Protein AF-A0A3N5ZJH1-F1 (afdb_monomer)

Foldseek 3Di:
DDPLVVLVVVLVVCVVVVVLVVSLVSLVVVCVVVVQPLVSLQVSLVSCVSVVNNVVSLVSLQSSLVSCVVVVVLVRSLVSLVVVCVVPVLDLVSLCSNLVSCVVVVVLVSNLVSLVSNLVSCVVVVVLVRNLVSLVVSCVSPVLDLVSLQVNLVSCVVVVNLVSSLVSLLSSLVSCVVVVNLQSSLVSLVSSCVSPVPDLSSLVSNLSSCLSVVVLPVNLVVLVVSCVPVPNDPSSLLSNLVSCVSVVVLVSSLVSLVVCVVVCVVPVSSVVSNVVSPPPPPPPPPVPPDDDDDDDDDDDDDDDDDDDDDDDDDDDDDDDDDDDDDDDDDDDDDDDDDDDDDDDDDDDDDDDYDDDDDDDDDDDDDDD

Structure (mmCIF, N/CA/C/O backbone):
data_AF-A0A3N5ZJH1-F1
#
_entry.id   AF-A0A3N5ZJH1-F1
#
loop_
_atom_site.group_PDB
_atom_site.id
_atom_site.type_symbol
_atom_site.label_atom_id
_atom_site.label_alt_id
_atom_site.label_comp_id
_atom_site.label_asym_id
_atom_site.label_entity_id
_atom_site.label_seq_id
_atom_site.pdbx_PDB_ins_code
_atom_site.Cartn_x
_atom_site.Cartn_y
_atom_site.Cartn_z
_atom_site.occupancy
_atom_site.B_iso_or_equiv
_atom_site.auth_seq_id
_atom_site.auth_comp_id
_atom_site.auth_asym_id
_atom_site.auth_atom_id
_atom_site.pdbx_PDB_model_num
ATOM 1 N N . MET A 1 1 ? -41.717 9.894 38.830 1.00 54.84 1 MET A N 1
ATOM 2 C CA . MET A 1 1 ? -40.305 9.601 38.489 1.00 54.84 1 MET A CA 1
ATOM 3 C C . MET A 1 1 ? -40.257 8.203 37.900 1.00 54.84 1 MET A C 1
ATOM 5 O O . MET A 1 1 ? -40.574 7.270 38.629 1.00 54.84 1 MET A O 1
ATOM 9 N N . SER A 1 2 ? -39.974 8.067 36.600 1.00 78.56 2 SER A N 1
ATOM 10 C CA . SER A 1 2 ? -39.910 6.752 35.938 1.00 78.56 2 SER A CA 1
ATOM 11 C C . SER A 1 2 ? -38.829 5.877 36.591 1.00 78.56 2 SER A C 1
ATOM 13 O O . SER A 1 2 ? -37.826 6.396 37.083 1.00 78.56 2 SER A O 1
ATOM 15 N N . GLU A 1 3 ? -39.054 4.564 36.646 1.00 80.00 3 GLU A N 1
ATOM 16 C CA . GLU A 1 3 ? -38.154 3.599 37.290 1.00 80.00 3 GLU A CA 1
ATOM 17 C C . GLU A 1 3 ? -36.722 3.695 36.733 1.00 80.00 3 GLU A C 1
ATOM 19 O O . GLU A 1 3 ? -35.757 3.698 37.497 1.00 80.00 3 GLU A O 1
ATOM 24 N N . LYS A 1 4 ? -36.593 3.971 35.428 1.00 81.38 4 LYS A N 1
ATOM 25 C CA . LYS A 1 4 ? -35.325 4.269 34.744 1.00 81.38 4 LYS A CA 1
ATOM 26 C C . LYS A 1 4 ? -34.542 5.413 35.400 1.00 81.38 4 LYS A C 1
ATOM 28 O O . LYS A 1 4 ? -33.346 5.285 35.644 1.00 81.38 4 LYS A O 1
ATOM 33 N N . TYR A 1 5 ? -35.212 6.515 35.749 1.00 83.75 5 TYR A N 1
ATOM 34 C CA . TYR A 1 5 ? -34.562 7.662 36.398 1.00 83.75 5 TYR A CA 1
ATOM 35 C C . TYR A 1 5 ? -34.045 7.329 37.798 1.00 83.75 5 TYR A C 1
ATOM 37 O O . TYR A 1 5 ? -33.028 7.879 38.218 1.00 83.75 5 TYR A O 1
ATOM 45 N N . LYS A 1 6 ? -34.727 6.444 38.537 1.00 85.62 6 LYS A N 1
ATOM 46 C CA . LYS A 1 6 ? -34.246 6.013 39.857 1.00 85.62 6 LYS A CA 1
ATOM 47 C C . LYS A 1 6 ? -32.982 5.170 39.726 1.00 85.62 6 LYS A C 1
ATOM 49 O O . LYS A 1 6 ? -32.032 5.404 40.469 1.00 85.62 6 LYS A O 1
ATOM 54 N N . VAL A 1 7 ? -32.965 4.232 38.777 1.00 86.44 7 VAL A N 1
ATOM 55 C CA . VAL A 1 7 ? -31.804 3.365 38.530 1.00 86.44 7 VAL A CA 1
ATOM 56 C C . VAL A 1 7 ? -30.601 4.190 38.071 1.00 86.44 7 VAL A C 1
ATOM 58 O O . VAL A 1 7 ? -29.530 4.050 38.656 1.00 86.44 7 VAL A O 1
ATOM 61 N N . LEU A 1 8 ? -30.786 5.128 37.132 1.00 87.44 8 LEU A N 1
ATOM 62 C CA . LEU A 1 8 ? -29.729 6.054 36.699 1.00 87.44 8 LEU A CA 1
ATOM 63 C C . LEU A 1 8 ? -29.161 6.869 37.866 1.00 87.44 8 LEU A C 1
ATOM 65 O O . LEU A 1 8 ? -27.955 6.864 38.093 1.00 87.44 8 LEU A O 1
ATOM 69 N N . ARG A 1 9 ? -30.024 7.500 38.671 1.00 88.44 9 ARG A N 1
ATOM 70 C CA . ARG A 1 9 ? -29.586 8.321 39.810 1.00 88.44 9 ARG A CA 1
ATOM 71 C C . ARG A 1 9 ? -28.832 7.506 40.865 1.00 88.44 9 ARG A C 1
ATOM 73 O O . ARG A 1 9 ? -27.869 7.993 41.458 1.00 88.44 9 ARG A O 1
ATOM 80 N N . ASN A 1 10 ? -29.266 6.271 41.119 1.00 88.94 10 ASN A N 1
ATOM 81 C CA . ASN A 1 10 ? -28.566 5.361 42.025 1.00 88.94 10 ASN A CA 1
ATOM 82 C C . ASN A 1 10 ? -27.203 4.953 41.455 1.00 88.94 10 ASN A C 1
ATOM 84 O O . ASN A 1 10 ? -26.208 4.998 42.179 1.00 88.94 10 ASN A O 1
ATOM 88 N N . ALA A 1 11 ? -27.145 4.609 40.166 1.00 89.00 11 ALA A N 1
ATOM 89 C CA . ALA A 1 11 ? -25.909 4.254 39.484 1.00 89.00 11 ALA A CA 1
ATOM 90 C C . ALA A 1 11 ? -24.900 5.414 39.522 1.00 89.00 11 ALA A C 1
ATOM 92 O O . ALA A 1 11 ? -23.771 5.220 39.964 1.00 89.00 11 ALA A O 1
ATOM 93 N N . GLU A 1 12 ? -25.319 6.636 39.185 1.00 90.62 12 GLU A N 1
ATOM 94 C CA . GLU A 1 12 ? -24.498 7.853 39.271 1.00 90.62 12 GLU A CA 1
ATOM 95 C C . GLU A 1 12 ? -23.966 8.098 40.688 1.00 90.62 12 GLU A C 1
ATOM 97 O O . GLU A 1 12 ? -22.775 8.355 40.873 1.00 90.62 12 GLU A O 1
ATOM 102 N N . LYS A 1 13 ? -24.810 7.937 41.717 1.00 92.75 13 LYS A N 1
ATOM 103 C CA . LYS A 1 13 ? -24.377 8.035 43.119 1.00 92.75 13 LYS A CA 1
ATOM 104 C C . LYS A 1 13 ? -23.289 7.007 43.447 1.00 92.75 13 LYS A C 1
ATOM 106 O O . LYS A 1 13 ? -22.326 7.331 44.147 1.00 92.75 13 LYS A O 1
ATOM 111 N N . TYR A 1 14 ? -23.413 5.776 42.954 1.00 92.31 14 TYR A N 1
ATOM 112 C CA . TYR A 1 14 ? -22.386 4.751 43.139 1.00 92.31 14 TYR A CA 1
ATOM 113 C C . TYR A 1 14 ? -21.090 5.073 42.387 1.00 92.31 14 TYR A C 1
ATOM 115 O O . TYR A 1 14 ? -20.015 4.850 42.9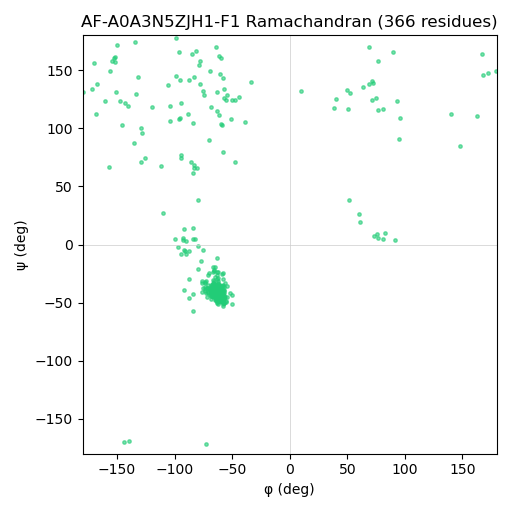40 1.00 92.31 14 TYR A O 1
ATOM 123 N N . VAL A 1 15 ? -21.167 5.669 41.192 1.00 91.38 15 VAL A N 1
ATOM 124 C CA . VAL A 1 15 ? -19.985 6.142 40.451 1.00 91.38 15 VAL A CA 1
ATOM 125 C C . VAL A 1 15 ? -19.245 7.231 41.228 1.00 91.38 15 VAL A C 1
ATOM 127 O O . VAL A 1 15 ? -18.035 7.122 41.419 1.00 91.38 15 VAL A O 1
ATOM 130 N N . VAL A 1 16 ? -19.961 8.246 41.726 1.00 91.56 16 VAL A N 1
ATOM 131 C CA . VAL A 1 16 ? -19.367 9.365 42.486 1.00 91.56 16 VAL A CA 1
ATOM 132 C C . VAL A 1 16 ? -18.736 8.886 43.794 1.00 91.56 16 VAL A C 1
ATOM 134 O O . VAL A 1 16 ? -17.698 9.389 44.207 1.00 91.56 16 VAL A O 1
ATOM 137 N N . THR A 1 17 ? -19.330 7.880 44.437 1.00 92.12 17 THR A N 1
ATOM 138 C CA . THR A 1 17 ? -18.807 7.303 45.688 1.00 92.12 17 THR A CA 1
ATOM 139 C C . THR A 1 17 ? -17.720 6.241 45.476 1.00 92.12 17 THR A C 1
ATOM 141 O O . THR A 1 17 ? -17.292 5.617 46.444 1.00 92.12 17 THR A O 1
ATOM 144 N N . GLY A 1 18 ? -17.276 6.009 44.234 1.00 90.81 18 GLY A N 1
ATOM 145 C CA . GLY A 1 18 ? -16.234 5.031 43.898 1.00 90.81 18 GLY A CA 1
ATOM 146 C C . GLY A 1 18 ? -16.675 3.565 43.987 1.00 90.81 18 GLY A C 1
ATOM 147 O O . GLY A 1 18 ? -15.861 2.657 43.834 1.00 90.81 18 GLY A O 1
ATOM 148 N N . LYS A 1 19 ? -17.967 3.295 44.209 1.00 93.12 19 LYS A N 1
ATOM 149 C CA . LYS A 1 19 ? -18.532 1.941 44.326 1.00 93.12 19 LYS A CA 1
ATOM 150 C C . LYS A 1 19 ? -18.849 1.361 42.945 1.00 93.12 19 LYS A C 1
ATOM 152 O O . LYS A 1 19 ? -19.999 1.054 42.631 1.00 93.12 19 LYS A O 1
ATOM 157 N N . PHE A 1 20 ? -17.821 1.203 42.111 1.00 92.69 20 PHE A N 1
ATOM 158 C CA . PHE A 1 20 ? -17.968 0.856 40.692 1.00 92.69 20 PHE A CA 1
ATOM 159 C C . PHE A 1 20 ? -18.704 -0.471 40.449 1.00 92.69 20 PHE A C 1
ATOM 161 O O . PHE A 1 20 ? -19.570 -0.525 39.581 1.00 92.69 20 PHE A O 1
ATOM 168 N N . ALA A 1 21 ? -18.470 -1.502 41.267 1.00 91.88 21 ALA A N 1
ATOM 169 C CA . ALA A 1 21 ? -19.174 -2.783 41.142 1.00 91.88 21 ALA A CA 1
ATOM 170 C C . ALA A 1 21 ? -20.698 -2.655 41.340 1.00 91.88 21 ALA A C 1
ATOM 172 O O . ALA A 1 21 ? -21.481 -3.327 40.670 1.00 91.88 21 ALA A O 1
ATOM 173 N N . GLN A 1 22 ? -21.137 -1.776 42.250 1.00 92.81 22 GLN A N 1
ATOM 174 C CA . GLN A 1 22 ? -22.563 -1.509 42.474 1.00 92.81 22 GLN A CA 1
ATOM 175 C C . GLN A 1 22 ? -23.149 -0.676 41.332 1.00 92.81 22 GLN A C 1
ATOM 177 O O . GLN A 1 22 ? -24.243 -0.977 40.863 1.00 92.81 22 GLN A O 1
ATOM 182 N N . ALA A 1 23 ? -22.396 0.312 40.834 1.00 93.31 23 ALA A N 1
ATOM 183 C CA . ALA A 1 23 ? -22.795 1.096 39.668 1.00 93.31 23 ALA A CA 1
ATOM 184 C C . ALA A 1 23 ? -22.998 0.214 38.425 1.00 93.31 23 ALA A C 1
ATOM 186 O O . ALA A 1 23 ? -24.027 0.329 37.765 1.00 93.31 23 ALA A O 1
ATOM 187 N N . VAL A 1 24 ? -22.066 -0.706 38.140 1.00 93.56 24 VAL A N 1
ATOM 188 C CA . VAL A 1 24 ? -22.178 -1.647 37.011 1.00 93.56 24 VAL A CA 1
ATOM 189 C C . VAL A 1 24 ? -23.435 -2.507 37.129 1.00 93.56 24 VAL A C 1
ATOM 191 O O . VAL A 1 24 ? -24.165 -2.625 36.150 1.00 93.56 24 VAL A O 1
ATOM 194 N N . LYS A 1 25 ? -23.746 -3.040 38.318 1.00 93.12 25 LYS A N 1
ATOM 195 C CA . LYS A 1 25 ? -24.974 -3.825 38.533 1.00 93.12 25 LYS A CA 1
ATOM 196 C C . LYS A 1 25 ? -26.244 -3.025 38.242 1.00 93.12 25 LYS A C 1
ATOM 198 O O . LYS A 1 25 ? -27.167 -3.565 37.642 1.00 93.12 25 LYS A O 1
ATOM 203 N N . GLU A 1 26 ? -26.310 -1.759 38.655 1.00 92.25 26 GLU A N 1
ATOM 204 C CA . GLU A 1 26 ? -27.469 -0.906 38.355 1.00 92.25 26 GLU A CA 1
ATOM 205 C C . GLU A 1 26 ? -27.568 -0.583 36.857 1.00 92.25 26 GLU A C 1
ATOM 207 O O . GLU A 1 26 ? -28.647 -0.701 36.280 1.00 92.25 26 GLU A O 1
ATOM 212 N N . TYR A 1 27 ? -26.455 -0.268 36.188 1.00 92.56 27 TYR A N 1
ATOM 213 C CA . TYR A 1 27 ? -26.461 -0.037 34.740 1.00 92.56 27 TYR A CA 1
ATOM 214 C C . TYR A 1 27 ? -26.804 -1.297 33.932 1.00 92.56 27 TYR A C 1
ATOM 216 O O . TYR A 1 27 ? -27.516 -1.207 32.936 1.00 92.56 27 TYR A O 1
ATOM 224 N N . GLN A 1 28 ? -26.383 -2.482 34.375 1.00 91.25 28 GLN A N 1
ATOM 225 C CA . GLN A 1 28 ? -26.754 -3.747 33.735 1.00 91.25 28 GLN A CA 1
ATOM 226 C C . GLN A 1 28 ? -28.265 -4.008 33.783 1.00 91.25 28 GLN A C 1
ATOM 228 O O . GLN A 1 28 ? -28.812 -4.519 32.812 1.00 91.25 28 GLN A O 1
ATOM 233 N N . LYS A 1 29 ? -28.966 -3.597 34.851 1.00 90.94 29 LYS A N 1
ATOM 234 C CA . LYS A 1 29 ? -30.442 -3.659 34.905 1.00 90.94 29 LYS A CA 1
ATOM 235 C C . LYS A 1 29 ? -31.116 -2.740 33.884 1.00 90.94 29 LYS A C 1
ATOM 237 O O . LYS A 1 29 ? -32.245 -3.002 33.484 1.00 90.94 29 LYS A O 1
ATOM 242 N N . LEU A 1 30 ? -30.466 -1.643 33.497 1.00 89.94 30 LEU A N 1
ATOM 243 C CA . LEU A 1 30 ? -30.963 -0.795 32.413 1.00 89.94 30 LEU A CA 1
ATOM 244 C C . LEU A 1 30 ? -30.697 -1.448 31.062 1.00 89.94 30 LEU A C 1
ATOM 246 O O . LEU A 1 30 ? -31.586 -1.473 30.221 1.00 89.94 30 LEU A O 1
ATOM 250 N N . LEU A 1 31 ? -29.523 -2.053 30.884 1.00 91.06 31 LEU A N 1
ATOM 251 C CA . LEU A 1 31 ? -29.176 -2.776 29.660 1.00 91.06 31 LEU A CA 1
ATOM 252 C C . LEU A 1 31 ? -30.028 -4.035 29.433 1.00 91.06 31 LEU A C 1
ATOM 254 O O . LEU A 1 31 ? -30.177 -4.457 28.294 1.00 91.06 31 LEU A O 1
ATOM 258 N N . THR A 1 32 ? -30.636 -4.637 30.461 1.00 90.12 32 THR A N 1
ATOM 259 C CA . THR A 1 32 ? -31.623 -5.711 30.237 1.00 90.12 32 THR A CA 1
ATOM 260 C C . THR A 1 32 ? -32.929 -5.198 29.628 1.00 90.12 32 THR A C 1
ATOM 262 O O . THR A 1 32 ? -33.640 -5.974 28.997 1.00 90.12 32 THR A O 1
ATOM 265 N N . GLN A 1 33 ? -33.257 -3.916 29.812 1.00 89.00 33 GLN A N 1
ATOM 266 C CA . GLN A 1 33 ? -34.436 -3.273 29.221 1.00 89.00 33 GLN A CA 1
ATOM 267 C C . GLN A 1 33 ? -34.104 -2.616 27.875 1.00 89.00 33 GLN A C 1
ATOM 269 O O . GLN A 1 33 ? -34.890 -2.691 26.937 1.00 89.00 33 GLN A O 1
ATOM 274 N N . GLU A 1 34 ? -32.927 -1.996 27.782 1.00 88.38 34 GLU A N 1
ATOM 275 C CA . GLU A 1 34 ? -32.425 -1.261 26.620 1.00 88.38 34 GLU A CA 1
ATOM 276 C C . GLU A 1 34 ? -31.038 -1.808 26.221 1.00 88.38 34 GLU A C 1
ATOM 278 O O . GLU A 1 34 ? -30.013 -1.175 26.489 1.00 88.38 34 GLU A O 1
ATOM 283 N N . PRO A 1 35 ? -30.971 -3.006 25.606 1.00 89.62 35 PRO A N 1
ATOM 284 C CA . PRO A 1 35 ? -29.706 -3.704 25.344 1.00 89.62 35 PRO A CA 1
ATOM 285 C C . PRO A 1 35 ? -28.800 -3.007 24.326 1.00 89.62 35 PRO A C 1
ATOM 287 O O . PRO A 1 35 ? -27.598 -3.267 24.297 1.00 89.62 35 PRO A O 1
ATOM 290 N N . GLU A 1 36 ? -29.362 -2.119 23.508 1.00 91.00 36 GLU A N 1
ATOM 291 C CA . GLU A 1 36 ? -28.656 -1.390 22.455 1.00 91.00 36 GLU A CA 1
ATOM 292 C C . GLU A 1 36 ? -28.505 0.105 22.770 1.00 91.00 36 GLU A C 1
ATOM 294 O O . GLU A 1 36 ? -28.405 0.912 21.856 1.00 91.00 36 GLU A O 1
ATOM 299 N N . GLU A 1 37 ? -28.479 0.507 24.044 1.00 93.12 37 GLU A N 1
ATOM 300 C CA . GLU A 1 37 ? -28.188 1.901 24.404 1.00 93.12 37 GLU A CA 1
ATOM 301 C C . GLU A 1 37 ? -26.660 2.136 24.456 1.00 93.12 37 GLU A C 1
ATOM 303 O O . GLU A 1 37 ? -25.992 1.726 25.416 1.00 93.12 37 GLU A O 1
ATOM 308 N N . PRO A 1 38 ? -26.052 2.799 23.449 1.00 93.38 38 PRO A N 1
ATOM 309 C CA . PRO A 1 38 ? -24.596 2.829 23.292 1.00 93.38 38 PRO A CA 1
ATOM 310 C C . PRO A 1 38 ? -23.899 3.680 24.356 1.00 93.38 38 PRO A C 1
ATOM 312 O O . PRO A 1 38 ? -22.736 3.439 24.690 1.00 93.38 38 PRO A O 1
ATOM 315 N N . THR A 1 39 ? -24.600 4.672 24.912 1.00 93.19 39 THR A N 1
ATOM 316 C CA . THR A 1 39 ? -24.069 5.500 25.999 1.00 93.19 39 THR A CA 1
ATOM 317 C C . THR A 1 39 ? -23.882 4.671 27.266 1.00 93.19 39 THR A C 1
ATOM 319 O O . THR A 1 39 ? -22.808 4.725 27.864 1.00 93.19 39 THR A O 1
ATOM 322 N N . LEU A 1 40 ? -24.868 3.836 27.610 1.00 93.38 40 LEU A N 1
ATOM 323 C CA . LEU A 1 40 ? -24.823 2.927 28.755 1.00 93.38 40 LEU A CA 1
ATOM 324 C C . LEU A 1 40 ? -23.794 1.809 28.570 1.00 93.38 40 LEU A C 1
ATOM 326 O O . LEU A 1 40 ? -23.058 1.492 29.501 1.00 93.38 40 LEU A O 1
ATOM 330 N N . LEU A 1 41 ? -23.688 1.239 27.368 1.00 95.50 41 LEU A N 1
ATOM 331 C CA . LEU A 1 41 ? -22.655 0.242 27.068 1.00 95.50 41 LEU A CA 1
ATOM 332 C C . LEU A 1 41 ? -21.244 0.825 27.274 1.00 95.50 41 LEU A C 1
ATOM 334 O O . LEU A 1 41 ? -20.406 0.207 27.932 1.00 95.50 41 LEU A O 1
ATOM 338 N N . ASN A 1 42 ? -20.992 2.043 26.782 1.00 95.62 42 ASN A N 1
ATOM 339 C CA . ASN A 1 42 ? -19.704 2.717 26.956 1.00 95.62 42 ASN A CA 1
ATOM 340 C C . ASN A 1 42 ? -19.422 3.087 28.428 1.00 95.62 42 ASN A C 1
ATOM 342 O O . ASN A 1 42 ? -18.293 2.911 28.882 1.00 95.62 42 ASN A O 1
ATOM 346 N N . THR A 1 43 ? -20.418 3.549 29.197 1.00 94.38 43 THR A N 1
ATOM 347 C CA . THR A 1 43 ? -20.215 3.848 30.629 1.00 94.38 43 THR A CA 1
ATOM 348 C C . THR A 1 43 ? -19.947 2.588 31.446 1.00 94.38 43 THR A C 1
ATOM 350 O O . THR A 1 43 ? -19.076 2.611 32.314 1.00 94.38 43 THR A O 1
ATOM 353 N N . VAL A 1 44 ? -20.628 1.473 31.163 1.00 95.19 44 VAL A N 1
ATOM 354 C CA . VAL A 1 44 ? -20.339 0.180 31.805 1.00 95.19 44 VAL A CA 1
ATOM 355 C C . VAL A 1 44 ? -18.915 -0.274 31.491 1.00 95.19 44 VAL A C 1
ATOM 357 O O . VAL A 1 44 ? -18.197 -0.648 32.418 1.00 95.19 44 VAL A O 1
ATOM 360 N N . GLY A 1 45 ? -18.473 -0.163 30.234 1.00 95.06 45 GLY A N 1
ATOM 361 C CA . GLY A 1 45 ? -17.084 -0.432 29.853 1.00 95.06 45 GLY A CA 1
ATOM 362 C C . GLY A 1 45 ? -16.078 0.407 30.653 1.00 95.06 45 GLY A C 1
ATOM 363 O O . GLY A 1 45 ? -15.154 -0.141 31.252 1.00 95.06 45 GLY A O 1
ATOM 364 N N . ASP A 1 46 ? -16.296 1.723 30.763 1.00 94.94 46 ASP A N 1
ATOM 365 C CA . ASP A 1 46 ? -15.424 2.625 31.534 1.00 94.94 46 ASP A CA 1
ATOM 366 C C . ASP A 1 46 ? -15.371 2.263 33.030 1.00 94.94 46 ASP A C 1
ATOM 368 O O . ASP A 1 46 ? -14.319 2.344 33.670 1.00 94.94 46 ASP A O 1
ATOM 372 N N . LEU A 1 47 ? -16.496 1.834 33.608 1.00 94.81 47 LEU A N 1
ATOM 373 C CA . LEU A 1 47 ? -16.566 1.409 35.008 1.00 94.81 47 LEU A CA 1
ATOM 374 C C . LEU A 1 47 ? -15.909 0.051 35.255 1.00 94.81 47 LEU A C 1
ATOM 376 O O . LEU A 1 47 ? -15.368 -0.167 36.341 1.00 94.81 47 LEU A O 1
ATOM 380 N N . LEU A 1 48 ? -15.954 -0.856 34.281 1.00 94.81 48 LEU A N 1
ATOM 381 C CA . LEU A 1 48 ? -15.256 -2.140 34.336 1.00 94.81 48 LEU A CA 1
ATOM 382 C C . LEU A 1 48 ? -13.739 -1.949 34.236 1.00 94.81 48 LEU A C 1
ATOM 384 O O . LEU A 1 48 ? -13.003 -2.568 35.004 1.00 94.81 48 LEU A O 1
ATOM 388 N N . LEU A 1 49 ? -13.268 -1.004 33.413 1.00 93.94 49 LEU A N 1
ATOM 389 C CA . LEU A 1 49 ? -11.852 -0.618 33.390 1.00 93.94 49 LEU A CA 1
ATOM 390 C C . LEU A 1 49 ? -11.367 -0.103 34.748 1.00 93.94 49 LEU A C 1
ATOM 392 O O . LEU A 1 49 ? -10.299 -0.498 35.209 1.00 93.94 49 LEU A O 1
ATOM 396 N N . ARG A 1 50 ? -12.164 0.727 35.434 1.00 92.88 50 ARG A N 1
ATOM 397 C CA . ARG A 1 50 ? -11.836 1.202 36.794 1.00 92.88 50 ARG A CA 1
ATOM 398 C C . ARG A 1 50 ? -11.800 0.086 37.841 1.00 92.88 50 ARG A C 1
ATOM 400 O O . ARG A 1 50 ? -11.218 0.273 38.903 1.00 92.88 50 ARG A O 1
ATOM 407 N N . GLN A 1 51 ? -12.419 -1.056 37.549 1.00 93.19 51 GLN A N 1
ATOM 408 C CA . GLN A 1 51 ? -12.368 -2.270 38.366 1.00 93.19 51 GLN A CA 1
ATOM 409 C C . GLN A 1 51 ? -11.250 -3.227 37.935 1.00 93.19 51 GLN A C 1
ATOM 411 O O . GLN A 1 51 ? -11.167 -4.331 38.463 1.00 93.19 51 GLN A O 1
ATOM 416 N N . ASN A 1 52 ? -10.400 -2.819 36.987 1.00 91.69 52 ASN A N 1
ATOM 417 C CA . ASN A 1 52 ? -9.363 -3.650 36.380 1.00 91.69 52 ASN A CA 1
ATOM 418 C C . ASN A 1 52 ? -9.913 -4.894 35.646 1.00 91.69 52 ASN A C 1
ATOM 420 O O . ASN A 1 52 ? -9.174 -5.842 35.394 1.00 91.69 52 ASN A O 1
ATOM 424 N N . ASN A 1 53 ? -11.203 -4.895 35.283 1.00 93.56 53 ASN A N 1
ATOM 425 C CA . ASN A 1 53 ? -11.839 -5.965 34.515 1.00 93.56 53 ASN A CA 1
ATOM 426 C C . ASN A 1 53 ? -11.814 -5.624 33.020 1.00 93.56 53 ASN A C 1
ATOM 428 O O . ASN A 1 53 ? -12.796 -5.170 32.427 1.00 93.56 53 ASN A O 1
ATOM 432 N N . ARG A 1 54 ? -10.624 -5.766 32.436 1.00 92.94 54 ARG A N 1
ATOM 433 C CA . ARG A 1 54 ? -10.321 -5.323 31.073 1.00 92.94 54 ARG A CA 1
ATOM 434 C C . ARG A 1 54 ? -11.063 -6.124 30.002 1.00 92.94 54 ARG A C 1
ATOM 436 O O . ARG A 1 54 ? -11.576 -5.520 29.063 1.00 92.94 54 ARG A O 1
ATOM 443 N N . ASP A 1 55 ? -11.142 -7.442 30.142 1.00 92.50 55 ASP A N 1
ATOM 444 C CA . ASP A 1 55 ? -11.711 -8.308 29.104 1.00 92.50 55 ASP A CA 1
ATOM 445 C C . ASP A 1 55 ? -13.217 -8.074 28.937 1.00 92.50 55 ASP A C 1
ATOM 447 O O . ASP A 1 55 ? -13.704 -7.889 27.818 1.00 92.50 55 ASP A O 1
ATOM 451 N N . GLU A 1 56 ? -13.955 -7.963 30.047 1.00 94.06 56 GLU A N 1
ATOM 452 C CA . GLU A 1 56 ? -15.371 -7.595 29.988 1.00 94.06 56 GLU A CA 1
ATOM 453 C C . GLU A 1 56 ? -15.561 -6.183 29.427 1.00 94.06 56 GLU A C 1
ATOM 455 O O . GLU A 1 56 ? -16.444 -5.969 28.594 1.00 94.06 56 GLU A O 1
ATOM 460 N N . ALA A 1 57 ? -14.720 -5.222 29.831 1.00 95.06 57 ALA A N 1
ATOM 461 C CA . ALA A 1 57 ? -14.800 -3.853 29.330 1.00 95.06 57 ALA A CA 1
ATOM 462 C C . ALA A 1 57 ? -14.665 -3.789 27.801 1.00 95.06 57 ALA A C 1
ATOM 464 O O . ALA A 1 57 ? -15.462 -3.115 27.149 1.00 95.06 57 ALA A O 1
ATOM 465 N N . ILE A 1 58 ? -13.715 -4.533 27.220 1.00 94.81 58 ILE A N 1
ATOM 466 C CA . ILE A 1 58 ? -13.539 -4.632 25.763 1.00 94.81 58 ILE A CA 1
ATOM 467 C C . ILE A 1 58 ? -14.817 -5.158 25.097 1.00 94.81 58 ILE A C 1
ATOM 469 O O . ILE A 1 58 ? -15.255 -4.595 24.092 1.00 94.81 58 ILE A O 1
ATOM 473 N N . GLY A 1 59 ? -15.460 -6.176 25.676 1.00 93.94 59 GLY A N 1
ATOM 474 C CA . GLY A 1 59 ? -16.735 -6.700 25.180 1.00 93.94 59 GLY A CA 1
ATOM 475 C C . GLY A 1 59 ? -17.852 -5.648 25.145 1.00 93.94 59 GLY A C 1
ATOM 476 O O . GLY A 1 59 ? -18.580 -5.553 24.155 1.00 93.94 59 GLY A O 1
ATOM 477 N N . TYR A 1 60 ? -17.972 -4.819 26.188 1.00 95.81 60 TYR A N 1
ATOM 478 C CA . TYR A 1 60 ? -18.940 -3.714 26.219 1.00 95.81 60 TYR A CA 1
ATOM 479 C C . TYR A 1 60 ? -18.586 -2.589 25.239 1.00 95.81 60 TYR A C 1
ATOM 481 O O . TYR A 1 60 ? -19.482 -2.058 24.579 1.00 95.81 60 TYR A O 1
ATOM 489 N N . PHE A 1 61 ? -17.303 -2.249 25.091 1.00 96.62 61 PHE A N 1
ATOM 490 C CA . PHE A 1 61 ? -16.867 -1.235 24.132 1.00 96.62 61 PHE A CA 1
ATOM 491 C C . PHE A 1 61 ? -17.134 -1.646 22.685 1.00 96.62 61 PHE A C 1
ATOM 493 O O . PHE A 1 61 ? -17.624 -0.816 21.926 1.00 96.62 61 PHE A O 1
ATOM 500 N N . ARG A 1 62 ? -16.901 -2.909 22.302 1.00 95.44 62 ARG A N 1
ATOM 501 C CA . ARG A 1 62 ? -17.231 -3.390 20.944 1.00 95.44 62 ARG A CA 1
ATOM 502 C C . ARG A 1 62 ? -18.711 -3.202 20.638 1.00 95.44 62 ARG A C 1
ATOM 504 O O . ARG A 1 62 ? -19.057 -2.510 19.688 1.00 95.44 62 ARG A O 1
ATOM 511 N N . LYS A 1 63 ? -19.584 -3.678 21.535 1.00 95.56 63 LYS A N 1
ATOM 512 C CA . LYS A 1 63 ? -21.038 -3.493 21.404 1.00 95.56 63 LYS A CA 1
ATOM 513 C C . LYS A 1 63 ? -21.423 -2.017 21.289 1.00 95.56 63 LYS A C 1
ATOM 515 O O . LYS A 1 63 ? -22.233 -1.662 20.439 1.00 95.56 63 LYS A O 1
ATOM 520 N N . ALA A 1 64 ? -20.843 -1.151 22.124 1.00 96.81 64 ALA A N 1
ATOM 521 C CA . ALA A 1 64 ? -21.106 0.284 22.062 1.00 96.81 64 ALA A CA 1
ATOM 522 C C . ALA A 1 64 ? -20.683 0.882 20.710 1.00 96.81 64 ALA A C 1
ATOM 524 O O . ALA A 1 64 ? -21.439 1.650 20.117 1.00 96.81 64 ALA A O 1
ATOM 525 N N . ALA A 1 65 ? -19.494 0.528 20.217 1.00 95.94 65 ALA A N 1
ATOM 526 C CA . ALA A 1 65 ? -18.962 1.023 18.955 1.00 95.94 65 ALA A CA 1
ATOM 527 C C . ALA A 1 65 ? -19.795 0.563 17.748 1.00 95.94 65 ALA A C 1
ATOM 529 O O . ALA A 1 65 ? -20.070 1.379 16.864 1.00 95.94 65 ALA A O 1
ATOM 530 N N . ASP A 1 66 ? -20.256 -0.688 17.751 1.00 94.69 66 ASP A N 1
ATOM 531 C CA . ASP A 1 66 ? -21.101 -1.263 16.699 1.00 94.69 66 ASP A CA 1
ATOM 532 C C . ASP A 1 66 ? -22.482 -0.603 16.660 1.00 94.69 66 ASP A C 1
ATOM 534 O O . ASP A 1 66 ? -23.004 -0.277 15.594 1.00 94.69 66 ASP A O 1
ATOM 538 N N . VAL A 1 67 ? -23.078 -0.343 17.828 1.00 96.12 67 VAL A N 1
ATOM 539 C CA . VAL A 1 67 ? -24.335 0.412 17.925 1.00 96.12 67 VAL A CA 1
ATOM 540 C C . VAL A 1 67 ? -24.137 1.858 17.457 1.00 96.12 67 VAL A C 1
ATOM 542 O O . VAL A 1 67 ? -24.948 2.362 16.682 1.00 96.12 67 VAL A O 1
ATOM 545 N N . TYR A 1 68 ? -23.052 2.533 17.862 1.00 96.75 68 TYR A N 1
ATOM 546 C CA . TYR A 1 68 ? -22.751 3.878 17.359 1.00 96.75 68 TYR A CA 1
ATOM 547 C C . TYR A 1 68 ? -22.603 3.899 15.836 1.00 96.75 68 TYR A C 1
ATOM 549 O O . TYR A 1 68 ? -23.115 4.820 15.202 1.00 96.75 68 TYR A O 1
ATOM 557 N N . LEU A 1 69 ? -21.950 2.891 15.254 1.00 94.19 69 LEU A N 1
ATOM 558 C CA . LEU A 1 69 ? -21.784 2.763 13.809 1.00 94.19 69 LEU A CA 1
ATOM 559 C C . LEU A 1 69 ? -23.125 2.543 13.097 1.00 94.19 69 LEU A C 1
ATOM 561 O O . LEU A 1 69 ? -23.416 3.262 12.142 1.00 94.19 69 LEU A O 1
ATOM 565 N N . ARG A 1 70 ? -23.967 1.619 13.584 1.00 94.19 70 ARG A N 1
ATOM 566 C CA . ARG A 1 70 ? -25.320 1.385 13.038 1.00 94.19 70 ARG A CA 1
ATOM 567 C C . ARG A 1 70 ? -26.192 2.638 13.080 1.00 94.19 70 ARG A C 1
ATOM 569 O O . ARG A 1 70 ? -26.949 2.888 12.151 1.00 94.19 70 ARG A O 1
ATOM 576 N N . ASN A 1 71 ? -26.024 3.457 14.114 1.00 94.12 71 ASN A N 1
ATOM 577 C CA . ASN A 1 71 ? -26.742 4.720 14.273 1.00 94.12 71 ASN A CA 1
ATOM 578 C C . ASN A 1 71 ? -26.111 5.889 13.485 1.00 94.12 71 ASN A C 1
ATOM 580 O O . ASN A 1 71 ? -26.544 7.029 13.634 1.00 94.12 71 ASN A O 1
ATOM 584 N N . GLY A 1 72 ? -25.066 5.646 12.683 1.00 93.50 72 GLY A N 1
ATOM 585 C CA . GLY A 1 72 ? -24.389 6.665 11.872 1.00 93.50 72 GLY A CA 1
ATOM 586 C C . GLY A 1 72 ? -23.448 7.594 12.651 1.00 93.50 72 GLY A C 1
ATOM 587 O O . GLY A 1 72 ? -22.881 8.527 12.085 1.00 93.50 72 GLY A O 1
ATOM 588 N N . PHE A 1 73 ? -23.223 7.352 13.944 1.00 95.38 73 PHE A N 1
ATOM 589 C CA . PHE A 1 73 ? -22.338 8.157 14.787 1.00 95.38 73 PHE A CA 1
ATOM 590 C C . PHE A 1 73 ? -20.866 7.735 14.643 1.00 95.38 73 PHE A C 1
ATOM 592 O O . PHE A 1 73 ? -20.243 7.279 15.606 1.00 95.38 73 PHE A O 1
ATOM 599 N N . LEU A 1 74 ? -20.291 7.934 13.451 1.00 95.06 74 LEU A N 1
ATOM 600 C CA . LEU A 1 74 ? -18.918 7.528 13.104 1.00 95.06 74 LEU A CA 1
ATOM 601 C C . LEU A 1 74 ? -17.873 7.996 14.128 1.00 95.06 74 LEU A C 1
ATOM 603 O O . LEU A 1 74 ? -17.127 7.184 14.666 1.00 95.06 74 LEU A O 1
ATOM 607 N N . VAL A 1 75 ? -17.870 9.286 14.481 1.00 96.62 75 VAL A N 1
ATOM 608 C CA . VAL A 1 75 ? -16.884 9.868 15.415 1.00 96.62 75 VAL A CA 1
ATOM 609 C C . VAL A 1 75 ? -16.961 9.232 16.808 1.00 96.62 75 VAL A C 1
ATOM 611 O O . VAL A 1 75 ? -15.934 9.005 17.449 1.00 96.62 75 VAL A O 1
ATOM 614 N N . LYS A 1 76 ? -18.172 8.905 17.280 1.00 96.69 76 LYS A N 1
ATOM 615 C CA . LYS A 1 76 ? -18.356 8.230 18.574 1.00 96.69 76 LYS A CA 1
ATOM 616 C C . LYS A 1 76 ? -17.871 6.784 18.509 1.00 96.69 76 LYS A C 1
ATOM 618 O O . LYS A 1 76 ? -17.206 6.341 19.439 1.00 96.69 76 LYS A O 1
ATOM 623 N N . SER A 1 77 ? -18.149 6.082 17.408 1.00 97.00 77 SER A N 1
ATOM 624 C CA . SER A 1 77 ? -17.638 4.726 17.179 1.00 97.00 77 SER A CA 1
ATOM 625 C C . SER A 1 77 ? -16.104 4.706 17.169 1.00 97.00 77 SER A C 1
ATOM 627 O O . SER A 1 77 ? -15.503 3.941 17.920 1.00 97.00 77 SER A O 1
ATOM 629 N N . ILE A 1 78 ? -15.464 5.640 16.452 1.00 97.44 78 ILE A N 1
ATOM 630 C CA . ILE A 1 78 ? -14.000 5.811 16.439 1.00 97.44 78 ILE A CA 1
ATOM 631 C C . ILE A 1 78 ? -13.464 6.042 17.851 1.00 97.44 78 ILE A C 1
ATOM 633 O O . ILE A 1 78 ? -12.504 5.396 18.259 1.00 97.44 78 ILE A O 1
ATOM 637 N N . ALA A 1 79 ? -14.083 6.935 18.628 1.00 97.06 79 ALA A N 1
ATOM 638 C CA . ALA A 1 79 ? -13.643 7.211 19.993 1.00 97.06 79 ALA A CA 1
ATOM 639 C C . ALA A 1 79 ? -13.678 5.955 20.881 1.00 97.06 79 ALA A C 1
ATOM 641 O O . ALA A 1 79 ? -12.755 5.740 21.667 1.00 97.06 79 ALA A O 1
ATOM 642 N N . VAL A 1 80 ? -14.704 5.111 20.739 1.00 96.94 80 VAL A N 1
ATOM 643 C CA . VAL A 1 80 ? -14.808 3.849 21.484 1.00 96.94 80 VAL A CA 1
ATOM 644 C C . VAL A 1 80 ? -13.791 2.819 20.981 1.00 96.94 80 VAL A C 1
ATOM 646 O O . VAL A 1 80 ? -13.080 2.238 21.799 1.00 96.94 80 VAL A O 1
ATOM 649 N N . TYR A 1 81 ? -13.627 2.642 19.667 1.00 97.38 81 TYR A N 1
ATOM 650 C CA . TYR A 1 81 ? -12.599 1.751 19.113 1.00 97.38 81 TYR A CA 1
ATOM 651 C C . TYR A 1 81 ? -11.178 2.181 19.501 1.00 97.38 81 TYR A C 1
ATOM 653 O O . TYR A 1 81 ? -10.347 1.330 19.811 1.00 97.38 81 TYR A O 1
ATOM 661 N N . LYS A 1 82 ? -10.899 3.487 19.608 1.00 96.62 82 LYS A N 1
ATOM 662 C CA . LYS A 1 82 ? -9.618 3.998 20.125 1.00 96.62 82 LYS A CA 1
ATOM 663 C C . LYS A 1 82 ? -9.359 3.592 21.575 1.00 96.62 82 LYS A C 1
ATOM 665 O O . LYS A 1 82 ? -8.205 3.364 21.924 1.00 96.62 82 LYS A O 1
ATOM 670 N N . LYS A 1 83 ? -10.395 3.477 22.416 1.00 95.25 83 LYS A N 1
ATOM 671 C CA . LYS A 1 83 ? -10.233 2.937 23.777 1.00 95.25 83 LYS A CA 1
ATOM 672 C C . LYS A 1 83 ? -9.797 1.476 23.731 1.00 95.25 83 LYS A C 1
ATOM 674 O O . LYS A 1 83 ? -8.893 1.103 24.463 1.00 95.25 83 LYS A O 1
ATOM 679 N N . ILE A 1 84 ? -10.392 0.669 22.849 1.00 95.62 84 ILE A N 1
ATOM 680 C CA . ILE A 1 84 ? -10.004 -0.739 22.664 1.00 95.62 84 ILE A CA 1
ATOM 681 C C . ILE A 1 84 ? -8.561 -0.830 22.141 1.00 95.62 84 ILE A C 1
ATOM 683 O O . ILE A 1 84 ? -7.757 -1.596 22.666 1.00 95.62 84 ILE A O 1
ATOM 687 N N . TYR A 1 85 ? -8.205 0.014 21.172 1.00 95.31 85 TYR A N 1
ATOM 688 C CA . TYR A 1 85 ? -6.871 0.068 20.574 1.00 95.31 85 TYR A CA 1
ATOM 689 C C . TYR A 1 85 ? -5.754 0.354 21.591 1.00 95.31 85 TYR A C 1
ATOM 691 O O . TYR A 1 85 ? -4.673 -0.212 21.481 1.00 95.31 85 TYR A O 1
ATOM 699 N N . GLN A 1 86 ? -6.001 1.179 22.619 1.00 93.56 86 GLN A N 1
ATOM 700 C CA . GLN A 1 86 ? -5.011 1.457 23.678 1.00 93.56 86 GLN A CA 1
ATOM 701 C C . GLN A 1 86 ? -4.559 0.199 24.432 1.00 93.56 86 GLN A C 1
ATOM 703 O O . GLN A 1 86 ? -3.471 0.172 25.003 1.00 93.56 86 GLN A O 1
ATOM 708 N N . PHE A 1 87 ? -5.397 -0.833 24.452 1.00 91.06 87 PHE A N 1
ATOM 709 C CA . PHE A 1 87 ? -5.140 -2.071 25.167 1.00 91.06 87 PHE A CA 1
ATOM 710 C C . PHE A 1 87 ? -4.363 -3.071 24.318 1.00 91.06 87 PHE A C 1
ATOM 712 O O . PHE A 1 87 ? -3.408 -3.678 24.810 1.00 91.06 87 PHE A O 1
ATOM 719 N N . ASN A 1 88 ? -4.772 -3.259 23.066 1.00 88.94 88 ASN A N 1
ATOM 720 C CA . ASN A 1 88 ? -4.092 -4.140 22.126 1.00 88.94 88 ASN A CA 1
ATOM 721 C C . ASN A 1 88 ? -3.957 -3.454 20.756 1.00 88.94 88 ASN A C 1
ATOM 723 O O . ASN A 1 88 ? -4.823 -3.631 19.897 1.00 88.94 88 ASN A O 1
ATOM 727 N N . PRO A 1 89 ? -2.880 -2.675 20.541 1.00 92.25 89 PRO A N 1
ATOM 728 C CA . PRO A 1 89 ? -2.650 -1.972 19.279 1.00 92.25 89 PRO A CA 1
ATOM 729 C C . PRO A 1 89 ? -2.476 -2.899 18.073 1.00 92.25 89 PRO A C 1
ATOM 731 O O . PRO A 1 89 ? -2.723 -2.486 16.945 1.00 92.25 89 PRO A O 1
ATOM 734 N N . SER A 1 90 ? -2.064 -4.147 18.304 1.00 88.75 90 SER A N 1
ATOM 735 C CA . SER A 1 90 ? -1.805 -5.133 17.252 1.00 88.75 90 SER A CA 1
ATOM 736 C C . SER A 1 90 ? -3.020 -6.005 16.934 1.00 88.75 90 SER A C 1
ATOM 738 O O . SER A 1 90 ? -2.902 -6.935 16.144 1.00 88.75 90 SER A O 1
ATOM 740 N N . GLU A 1 91 ? -4.183 -5.753 17.548 1.00 93.00 91 GLU A N 1
ATOM 741 C CA . GLU 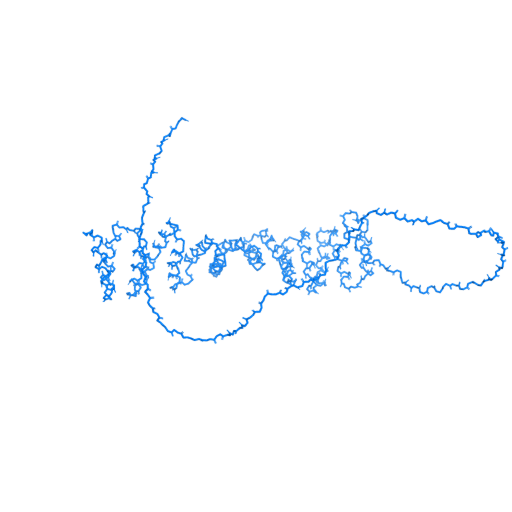A 1 91 ? -5.386 -6.538 17.277 1.00 93.00 91 GLU A CA 1
ATOM 742 C C . GLU A 1 91 ? -5.905 -6.273 15.848 1.00 93.00 91 GLU A C 1
ATOM 744 O O . GLU A 1 91 ? -6.310 -5.138 15.561 1.00 93.00 91 GLU A O 1
ATOM 749 N N . PRO A 1 92 ? -5.958 -7.286 14.957 1.00 93.38 92 PRO A N 1
ATOM 750 C CA . PRO A 1 92 ? -6.335 -7.072 13.559 1.00 93.38 92 PRO A CA 1
ATOM 751 C C . PRO A 1 92 ? -7.750 -6.511 13.414 1.00 93.38 92 PRO 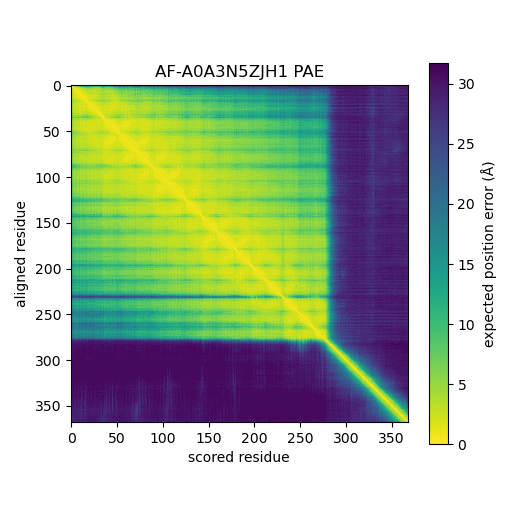A C 1
ATOM 753 O O . PRO A 1 92 ? -7.944 -5.474 12.791 1.00 93.38 92 PRO A O 1
ATOM 756 N N . LEU A 1 93 ? -8.729 -7.102 14.106 1.00 93.19 93 LEU A N 1
ATOM 757 C CA . LEU A 1 93 ? -10.129 -6.675 14.026 1.00 93.19 93 LEU A CA 1
ATOM 758 C C . LEU A 1 93 ? -10.327 -5.199 14.422 1.00 93.19 93 LEU A C 1
ATOM 760 O O . LEU A 1 93 ? -11.168 -4.502 13.860 1.00 93.19 93 LEU A O 1
ATOM 764 N N . VAL A 1 94 ? -9.569 -4.697 15.401 1.00 95.69 94 VAL A N 1
ATOM 765 C CA . VAL A 1 94 ? -9.667 -3.291 15.832 1.00 95.69 94 VAL A CA 1
ATOM 766 C C . VAL A 1 94 ? -9.051 -2.361 14.792 1.00 95.69 94 VAL A C 1
ATOM 768 O O . VAL A 1 94 ? -9.626 -1.312 14.506 1.00 95.69 94 VAL A O 1
ATOM 771 N N . ASN A 1 95 ? -7.909 -2.740 14.214 1.00 96.62 95 ASN A N 1
ATOM 772 C CA . ASN A 1 95 ? -7.273 -1.967 13.150 1.00 96.62 95 ASN A CA 1
ATOM 773 C C . ASN A 1 95 ? -8.131 -1.934 11.880 1.00 96.62 95 ASN A C 1
ATOM 775 O O . ASN A 1 95 ? -8.247 -0.876 11.271 1.00 96.62 95 ASN A O 1
ATOM 779 N N . GLU A 1 96 ? -8.782 -3.041 11.524 1.00 96.44 96 GLU A N 1
ATOM 780 C CA . GLU A 1 96 ? -9.694 -3.120 10.379 1.00 96.44 96 GLU A CA 1
ATOM 781 C C . GLU A 1 96 ? -10.899 -2.190 10.565 1.00 96.44 96 GLU A C 1
ATOM 783 O O . GLU A 1 96 ? -11.153 -1.321 9.730 1.00 96.44 96 GLU A O 1
ATOM 788 N N . ASN A 1 97 ? -11.564 -2.266 11.722 1.00 95.94 97 ASN A N 1
ATOM 789 C CA . ASN A 1 97 ? -12.678 -1.372 12.041 1.00 95.94 97 ASN A CA 1
ATOM 790 C C . ASN A 1 97 ? -12.256 0.105 12.069 1.00 95.94 97 ASN A C 1
ATOM 792 O O . ASN A 1 97 ? -12.983 0.967 11.577 1.00 95.94 97 ASN A O 1
ATOM 796 N N . LEU A 1 98 ? -11.084 0.430 12.626 1.00 97.19 98 LEU A N 1
ATOM 797 C CA . LEU A 1 98 ? -10.577 1.803 12.617 1.00 97.19 98 LEU A CA 1
ATOM 798 C C . LEU A 1 98 ? -10.256 2.284 11.198 1.00 97.19 98 LEU A C 1
ATOM 800 O O . LEU A 1 98 ? -10.624 3.409 10.862 1.00 97.19 98 LEU A O 1
ATOM 804 N N . ALA A 1 99 ? -9.638 1.451 10.356 1.00 96.88 99 ALA A N 1
ATOM 805 C CA . ALA A 1 99 ? -9.375 1.781 8.956 1.00 96.88 99 ALA A CA 1
ATOM 806 C C . ALA A 1 99 ? -10.676 2.089 8.195 1.00 96.88 99 ALA A C 1
ATOM 808 O O . ALA A 1 99 ? -10.774 3.125 7.534 1.00 96.88 99 ALA A O 1
ATOM 809 N N . ASP A 1 100 ? -11.702 1.250 8.356 1.00 95.75 100 ASP A N 1
ATOM 810 C CA . ASP A 1 100 ? -13.036 1.446 7.780 1.00 95.75 100 ASP A CA 1
ATOM 811 C C . ASP A 1 100 ? -13.687 2.748 8.237 1.00 95.75 100 ASP A C 1
ATOM 813 O O . ASP A 1 100 ? -14.199 3.523 7.423 1.00 95.75 100 ASP A O 1
ATOM 817 N N . LEU A 1 101 ? -13.675 3.001 9.544 1.00 96.50 101 LEU A N 1
ATOM 818 C CA . LEU A 1 101 ? -14.292 4.186 10.122 1.00 96.50 101 LEU A CA 1
ATOM 819 C C . LEU A 1 101 ? -13.584 5.469 9.676 1.00 96.50 101 LEU A C 1
ATOM 821 O O . LEU A 1 101 ? -14.259 6.435 9.315 1.00 96.50 101 LEU A O 1
ATOM 825 N N . TYR A 1 102 ? -12.248 5.483 9.654 1.00 97.50 102 TYR A N 1
ATOM 826 C CA . TYR A 1 102 ? -11.482 6.633 9.175 1.00 97.50 102 TYR A CA 1
ATOM 827 C C . TYR A 1 102 ? -11.670 6.865 7.679 1.00 97.50 102 TYR A C 1
ATOM 829 O O . TYR A 1 102 ? -11.849 8.013 7.270 1.00 97.50 102 TYR A O 1
ATOM 837 N N . GLN A 1 103 ? -11.727 5.804 6.870 1.00 95.75 103 GLN A N 1
ATOM 838 C CA . GLN A 1 103 ? -12.024 5.922 5.445 1.00 95.75 103 GLN A CA 1
ATOM 839 C C . GLN A 1 103 ? -13.421 6.517 5.218 1.00 95.75 103 GLN A C 1
ATOM 841 O O . GLN A 1 103 ? -13.560 7.454 4.437 1.00 95.75 103 GLN A O 1
ATOM 846 N N . ARG A 1 104 ? -14.448 6.046 5.944 1.00 95.00 104 ARG A N 1
ATOM 847 C CA . ARG A 1 104 ? -15.812 6.610 5.880 1.00 95.00 104 ARG A CA 1
ATOM 848 C C . ARG A 1 104 ? -15.874 8.067 6.334 1.00 95.00 104 ARG A C 1
ATOM 850 O O . ARG A 1 104 ? -16.709 8.820 5.846 1.00 95.00 104 ARG A O 1
ATOM 857 N N . GLN A 1 105 ? -15.009 8.463 7.265 1.00 95.25 105 GLN A N 1
ATOM 858 C CA . GLN A 1 105 ? -14.884 9.852 7.706 1.00 95.25 105 GLN A CA 1
ATOM 859 C C . GLN A 1 105 ? -14.108 10.731 6.702 1.00 95.25 105 GLN A C 1
ATOM 861 O O . GLN A 1 105 ? -14.148 11.953 6.814 1.00 95.25 105 GLN A O 1
ATOM 866 N N . GLY A 1 106 ? -13.402 10.137 5.734 1.00 94.50 106 GLY A N 1
ATOM 867 C CA . GLY A 1 106 ? -12.520 10.843 4.799 1.00 94.50 106 GLY A CA 1
ATOM 868 C C . GLY A 1 106 ? -11.117 11.124 5.350 1.00 94.50 106 GLY A C 1
ATOM 869 O O . GLY A 1 106 ? -10.342 11.848 4.730 1.00 94.50 106 GLY A O 1
ATOM 870 N N . LEU A 1 107 ? -10.755 10.550 6.501 1.00 95.75 107 LEU A N 1
ATOM 871 C CA . LEU A 1 107 ? -9.424 10.673 7.101 1.00 95.75 107 LEU A CA 1
ATOM 872 C C . LEU A 1 107 ? -8.476 9.620 6.515 1.00 95.75 107 LEU A C 1
ATOM 874 O O . LEU A 1 107 ? -8.087 8.663 7.183 1.00 95.75 107 LEU A O 1
ATOM 878 N N . ILE A 1 108 ? -8.113 9.812 5.245 1.00 94.44 108 ILE A N 1
ATOM 879 C CA . ILE A 1 108 ? -7.352 8.835 4.452 1.00 94.44 108 ILE A CA 1
ATOM 880 C C . ILE A 1 108 ? -6.008 8.485 5.099 1.00 94.44 108 ILE A C 1
ATOM 882 O O . ILE A 1 108 ? -5.684 7.311 5.213 1.00 94.44 108 ILE A O 1
ATOM 886 N N . TYR A 1 109 ? -5.265 9.474 5.604 1.00 94.31 109 TYR A N 1
ATOM 887 C CA . TYR A 1 109 ? -3.965 9.238 6.245 1.00 94.31 109 TYR A CA 1
ATOM 888 C C . TYR A 1 109 ? -4.053 8.283 7.451 1.00 94.31 109 TYR A C 1
ATOM 890 O O . TYR A 1 109 ? -3.254 7.353 7.573 1.00 94.31 109 TYR A O 1
ATOM 898 N N . GLU A 1 110 ? -5.051 8.469 8.320 1.00 95.69 110 GLU A N 1
ATOM 899 C CA . GLU A 1 110 ? -5.260 7.595 9.483 1.00 95.69 110 GLU A CA 1
ATOM 900 C C . GLU A 1 110 ? -5.740 6.203 9.058 1.00 95.69 110 GLU A C 1
ATOM 902 O O . GLU A 1 110 ? -5.280 5.197 9.603 1.00 95.69 110 GLU A O 1
ATOM 907 N N . ALA A 1 111 ? -6.605 6.124 8.042 1.00 96.81 111 ALA A N 1
ATOM 908 C CA . ALA A 1 111 ? -7.029 4.848 7.473 1.00 96.81 111 ALA A CA 1
ATOM 909 C C . ALA A 1 111 ? -5.831 4.061 6.916 1.00 96.81 111 ALA A C 1
ATOM 911 O O . ALA A 1 111 ? -5.624 2.904 7.284 1.00 96.81 111 ALA A O 1
ATOM 912 N N . SER A 1 112 ? -4.987 4.710 6.109 1.00 95.62 112 SER A N 1
ATOM 913 C CA . SER A 1 112 ? -3.764 4.134 5.548 1.00 95.62 112 SER A CA 1
ATOM 914 C C . SER A 1 112 ? -2.812 3.630 6.630 1.00 95.62 112 SER A C 1
ATOM 916 O O . SER A 1 112 ? -2.222 2.562 6.483 1.00 95.62 112 SER A O 1
ATOM 918 N N . ARG A 1 113 ? -2.680 4.352 7.749 1.00 95.25 113 ARG A N 1
ATOM 919 C CA . ARG A 1 113 ? -1.841 3.922 8.875 1.00 95.25 113 ARG A CA 1
ATOM 920 C C . ARG A 1 113 ? -2.325 2.605 9.485 1.00 95.25 113 ARG A C 1
ATOM 922 O O . ARG A 1 113 ? -1.505 1.726 9.737 1.00 95.25 113 ARG A O 1
ATOM 929 N N . HIS A 1 114 ? -3.630 2.455 9.698 1.00 96.62 114 HIS A N 1
ATOM 930 C CA . HIS A 1 114 ? -4.197 1.207 10.214 1.00 96.62 114 HIS A CA 1
ATOM 931 C C . HIS A 1 114 ? -4.099 0.057 9.203 1.00 96.62 114 HIS A C 1
ATOM 933 O O . HIS A 1 114 ? -3.779 -1.064 9.596 1.00 96.62 114 HIS A O 1
ATOM 939 N N . LEU A 1 115 ? -4.268 0.330 7.903 1.00 96.62 115 LEU A N 1
ATOM 940 C CA . LEU A 1 115 ? -4.040 -0.670 6.854 1.00 96.62 115 LEU A CA 1
ATOM 941 C C . LEU A 1 115 ? -2.590 -1.166 6.837 1.00 96.62 115 LEU A C 1
ATOM 943 O O . LEU A 1 115 ? -2.372 -2.369 6.753 1.00 96.62 115 LEU A O 1
ATOM 947 N N . LYS A 1 116 ? -1.597 -0.283 6.997 1.00 94.81 116 LYS A N 1
ATOM 948 C CA . LYS A 1 116 ? -0.179 -0.685 7.074 1.00 94.81 116 LYS A CA 1
ATOM 949 C C . LYS A 1 116 ? 0.104 -1.642 8.234 1.00 94.81 116 LYS A C 1
ATOM 951 O O . LYS A 1 116 ? 0.863 -2.592 8.066 1.00 94.81 116 LYS A O 1
ATOM 956 N N . ILE A 1 117 ? -0.538 -1.436 9.387 1.00 95.62 117 ILE A N 1
ATOM 957 C CA . ILE A 1 117 ? -0.430 -2.355 10.533 1.00 95.62 117 ILE A CA 1
ATOM 958 C C . ILE A 1 117 ? -0.988 -3.740 10.166 1.00 95.62 117 ILE A C 1
ATOM 960 O O . ILE A 1 117 ? -0.360 -4.751 10.473 1.00 95.62 117 ILE A O 1
ATOM 964 N N . LEU A 1 118 ? -2.131 -3.793 9.474 1.00 95.81 118 LEU A N 1
ATOM 965 C CA . LEU A 1 118 ? -2.742 -5.049 9.018 1.00 95.81 118 LEU A CA 1
ATOM 966 C C . LEU A 1 118 ? -1.885 -5.770 7.977 1.00 95.81 118 LEU A C 1
ATOM 968 O O . LEU A 1 118 ? -1.684 -6.977 8.088 1.00 95.81 118 LEU A O 1
ATOM 972 N N . ILE A 1 119 ? -1.354 -5.035 6.997 1.00 94.62 119 ILE A N 1
ATOM 973 C CA . ILE A 1 119 ? -0.467 -5.575 5.959 1.00 94.62 119 ILE A CA 1
ATOM 974 C C . ILE A 1 119 ? 0.749 -6.227 6.615 1.00 94.62 119 ILE A C 1
ATOM 976 O O . ILE A 1 119 ? 1.043 -7.385 6.336 1.00 94.62 119 ILE A O 1
ATOM 980 N N . HIS A 1 120 ? 1.404 -5.523 7.541 1.00 92.81 120 HIS A N 1
ATOM 981 C CA . HIS A 1 120 ? 2.556 -6.050 8.264 1.00 92.81 120 HIS A CA 1
ATOM 982 C C . HIS A 1 120 ? 2.201 -7.300 9.083 1.00 92.81 120 HIS A C 1
ATOM 984 O O . HIS A 1 120 ? 2.868 -8.323 8.955 1.00 92.81 120 HIS A O 1
ATOM 990 N N . HIS A 1 121 ? 1.098 -7.269 9.837 1.00 93.75 121 HIS A N 1
ATOM 991 C CA . HIS A 1 121 ? 0.633 -8.422 10.612 1.00 93.75 121 HIS A CA 1
ATOM 992 C C . HIS A 1 121 ? 0.373 -9.661 9.736 1.00 93.75 121 HIS A C 1
ATOM 994 O O . HIS A 1 121 ? 0.772 -10.779 10.072 1.00 93.75 121 HIS A O 1
ATOM 1000 N N . HIS A 1 122 ? -0.289 -9.485 8.590 1.00 93.00 122 HIS A N 1
ATOM 1001 C CA . HIS A 1 122 ? -0.573 -10.591 7.679 1.00 93.00 122 HIS A CA 1
ATOM 1002 C C . HIS A 1 122 ? 0.666 -11.065 6.911 1.00 93.00 122 HIS A C 1
ATOM 1004 O O . HIS A 1 122 ? 0.805 -12.265 6.680 1.00 93.00 122 HIS A O 1
ATOM 1010 N N . ALA A 1 123 ? 1.598 -10.166 6.588 1.00 89.81 123 ALA A N 1
ATOM 1011 C CA . ALA A 1 123 ? 2.873 -10.522 5.978 1.00 89.81 123 ALA A CA 1
ATOM 1012 C C . ALA A 1 123 ? 3.746 -11.362 6.928 1.00 89.81 123 ALA A C 1
ATOM 1014 O O . ALA A 1 123 ? 4.277 -12.390 6.513 1.00 89.81 123 ALA A O 1
ATOM 1015 N N . GLU A 1 124 ? 3.843 -10.984 8.207 1.00 89.75 124 GLU A N 1
ATOM 1016 C CA . GLU A 1 124 ? 4.607 -11.733 9.220 1.00 89.75 124 GLU A CA 1
ATOM 1017 C C . GLU A 1 124 ? 3.998 -13.102 9.534 1.00 89.75 124 GLU A C 1
ATOM 1019 O O . GLU A 1 124 ? 4.716 -14.068 9.786 1.00 89.75 124 GLU A O 1
ATOM 1024 N N . THR A 1 125 ? 2.669 -13.209 9.494 1.00 91.38 125 THR A N 1
ATOM 1025 C CA . THR A 1 125 ? 1.962 -14.481 9.714 1.00 91.38 125 THR A CA 1
ATOM 1026 C C . THR A 1 125 ? 1.953 -15.393 8.483 1.00 91.38 125 THR A C 1
ATOM 1028 O O . THR A 1 125 ? 1.423 -16.500 8.558 1.00 91.38 125 THR A O 1
ATOM 1031 N N . GLY A 1 126 ? 2.535 -14.960 7.357 1.00 88.62 126 GLY A N 1
ATOM 1032 C CA . GLY A 1 126 ? 2.573 -15.716 6.100 1.00 88.62 126 GLY A CA 1
ATOM 1033 C C . GLY A 1 126 ? 1.248 -15.729 5.330 1.00 88.62 126 GLY A C 1
ATOM 1034 O O . GLY A 1 126 ? 1.116 -16.443 4.339 1.00 88.62 126 GLY A O 1
ATOM 1035 N N . ASN A 1 127 ? 0.265 -14.930 5.749 1.00 92.31 127 ASN A N 1
ATOM 1036 C CA . ASN A 1 127 ? -1.041 -14.810 5.106 1.00 92.31 127 ASN A CA 1
ATOM 1037 C C . ASN A 1 127 ? -0.975 -13.834 3.920 1.00 92.31 127 ASN A C 1
ATOM 1039 O O . ASN A 1 127 ? -1.548 -12.741 3.961 1.00 92.31 127 ASN A O 1
ATOM 1043 N N . VAL A 1 128 ? -0.266 -14.234 2.861 1.00 91.12 128 VAL A N 1
ATOM 1044 C CA . VAL A 1 128 ? 0.017 -13.395 1.681 1.00 91.12 128 VAL A CA 1
ATOM 1045 C C . VAL A 1 128 ? -1.265 -12.892 1.007 1.00 91.12 128 VAL A C 1
ATOM 1047 O O . VAL A 1 128 ? -1.335 -11.725 0.629 1.00 91.12 128 VAL A O 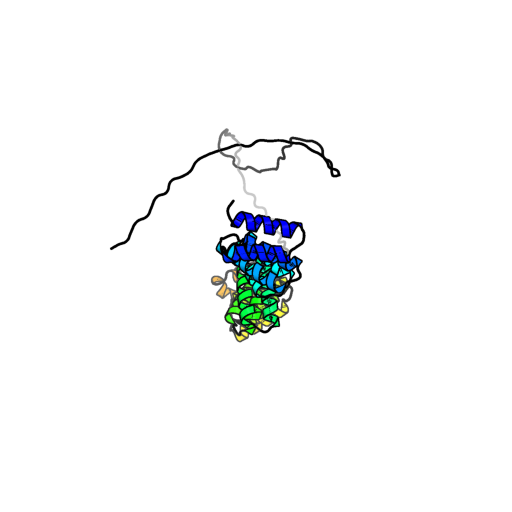1
ATOM 1050 N N . ASP A 1 129 ? -2.311 -13.719 0.923 1.00 91.81 129 ASP A N 1
ATOM 1051 C CA . ASP A 1 129 ? -3.584 -13.322 0.307 1.00 91.81 129 ASP A CA 1
ATOM 1052 C C . ASP A 1 129 ? -4.239 -12.142 1.039 1.00 91.81 129 ASP A C 1
ATOM 1054 O O . ASP A 1 129 ? -4.620 -11.154 0.410 1.00 91.81 129 ASP A O 1
ATOM 1058 N N . GLN A 1 130 ? -4.312 -12.198 2.373 1.00 92.69 130 GLN A N 1
ATOM 1059 C CA . GLN A 1 130 ? -4.894 -11.119 3.180 1.00 92.69 130 GLN A CA 1
ATOM 1060 C C . GLN A 1 130 ? -4.040 -9.854 3.131 1.00 92.69 130 GLN A C 1
ATOM 1062 O O . GLN A 1 130 ? -4.569 -8.756 2.966 1.00 92.69 130 GLN A O 1
ATOM 1067 N N . ALA A 1 131 ? -2.715 -10.000 3.211 1.00 93.62 131 ALA A N 1
ATOM 1068 C CA . ALA A 1 131 ? -1.807 -8.872 3.061 1.00 93.62 131 ALA A CA 1
ATOM 1069 C C . ALA A 1 131 ? -1.989 -8.190 1.692 1.00 93.62 131 ALA A C 1
ATOM 1071 O O . ALA A 1 131 ? -2.065 -6.963 1.635 1.00 93.62 131 ALA A O 1
ATOM 1072 N N . SER A 1 132 ? -2.163 -8.964 0.613 1.00 92.44 132 SER A N 1
ATOM 1073 C CA . SER A 1 132 ? -2.401 -8.409 -0.723 1.00 92.44 132 SER A CA 1
ATOM 1074 C C . SER A 1 132 ? -3.729 -7.655 -0.827 1.00 92.44 132 SER A C 1
ATOM 1076 O O . SER A 1 132 ? -3.764 -6.579 -1.414 1.00 92.44 132 SER A O 1
ATOM 1078 N N . LEU A 1 133 ? -4.796 -8.141 -0.184 1.00 93.69 133 LEU A N 1
ATOM 1079 C CA . LEU A 1 133 ? -6.097 -7.466 -0.166 1.00 93.69 133 LEU A CA 1
ATOM 1080 C C . LEU A 1 133 ? -6.015 -6.091 0.517 1.00 93.69 133 LEU A C 1
ATOM 1082 O O . LEU A 1 133 ? -6.497 -5.089 -0.018 1.00 93.69 133 LEU A O 1
ATOM 1086 N N . TYR A 1 134 ? -5.381 -6.020 1.692 1.00 95.38 134 TYR A N 1
ATOM 1087 C CA . TYR A 1 134 ? -5.209 -4.747 2.397 1.00 95.38 134 TYR A CA 1
ATOM 1088 C C . TYR A 1 134 ? -4.284 -3.787 1.650 1.00 95.38 134 TYR A C 1
ATOM 1090 O O . TYR A 1 134 ? -4.505 -2.576 1.682 1.00 95.38 134 TYR A O 1
ATOM 1098 N N . LEU A 1 135 ? -3.282 -4.313 0.949 1.00 95.06 135 LEU A N 1
ATOM 1099 C CA . LEU A 1 135 ? -2.345 -3.518 0.168 1.00 95.06 135 LEU A CA 1
ATOM 1100 C C . LEU A 1 135 ? -2.978 -2.966 -1.116 1.00 95.06 135 LEU A C 1
ATOM 1102 O O . LEU A 1 135 ? -2.790 -1.793 -1.426 1.00 95.06 135 LEU A O 1
ATOM 1106 N N . GLN A 1 136 ? -3.834 -3.740 -1.791 1.00 93.88 136 GLN A N 1
ATOM 1107 C CA . GLN A 1 136 ? -4.683 -3.242 -2.881 1.00 93.88 136 GLN A CA 1
ATOM 1108 C C . GLN A 1 136 ? -5.583 -2.102 -2.407 1.00 93.88 136 GLN A C 1
ATOM 1110 O O . GLN A 1 136 ? -5.683 -1.059 -3.055 1.00 93.88 136 GLN A O 1
ATOM 1115 N N . ARG A 1 137 ? -6.209 -2.266 -1.237 1.00 95.00 137 ARG A N 1
ATOM 1116 C CA . ARG A 1 137 ? -7.015 -1.205 -0.633 1.00 95.00 137 ARG A CA 1
ATOM 1117 C C . ARG A 1 137 ? -6.174 0.034 -0.322 1.00 95.00 137 ARG A C 1
ATOM 1119 O O . ARG A 1 137 ? -6.627 1.147 -0.574 1.00 95.00 137 ARG A O 1
ATOM 1126 N N . LEU A 1 138 ? -4.954 -0.134 0.188 1.00 95.56 138 LEU A N 1
ATOM 1127 C CA . LEU A 1 138 ? -4.038 0.979 0.430 1.00 95.56 138 LEU A CA 1
ATOM 1128 C C . LEU A 1 138 ? -3.672 1.702 -0.878 1.00 95.56 138 LEU A C 1
ATOM 1130 O O . LEU A 1 138 ? -3.751 2.926 -0.924 1.00 95.56 138 LEU A O 1
ATOM 1134 N N . ALA A 1 139 ? -3.368 0.968 -1.950 1.00 93.44 139 ALA A N 1
ATOM 1135 C CA . ALA A 1 139 ? -3.071 1.536 -3.266 1.00 93.44 139 ALA A CA 1
ATOM 1136 C C . ALA A 1 139 ? -4.249 2.341 -3.844 1.00 93.44 139 ALA A C 1
ATOM 1138 O O . ALA A 1 139 ? -4.041 3.393 -4.442 1.00 93.44 139 ALA A O 1
ATOM 1139 N N . GLN A 1 140 ? -5.494 1.910 -3.608 1.00 92.25 140 GLN A N 1
ATOM 1140 C CA . GLN A 1 140 ? -6.690 2.670 -4.000 1.00 92.25 140 GLN A CA 1
ATOM 1141 C C . GLN A 1 140 ? -6.848 3.979 -3.213 1.00 92.25 140 GLN A C 1
ATOM 1143 O O . GLN A 1 140 ? -7.328 4.972 -3.756 1.00 92.25 140 GLN A O 1
ATOM 1148 N N . LEU A 1 141 ? -6.461 3.990 -1.934 1.00 92.19 141 LEU A N 1
ATOM 1149 C CA . LEU A 1 141 ? -6.522 5.183 -1.086 1.00 92.19 141 LEU A CA 1
ATOM 1150 C C . LEU A 1 141 ? -5.397 6.180 -1.386 1.00 92.19 141 LEU A C 1
ATOM 1152 O O . LEU A 1 141 ? -5.596 7.388 -1.259 1.00 92.19 141 LEU A O 1
ATOM 1156 N N . SER A 1 142 ? -4.224 5.686 -1.780 1.00 88.94 142 SER A N 1
ATOM 1157 C CA . SER A 1 142 ? -3.052 6.491 -2.122 1.00 88.94 142 SER A CA 1
ATOM 1158 C C . SER A 1 142 ? -2.480 6.086 -3.486 1.00 88.94 142 SER A C 1
ATOM 1160 O O . SER A 1 142 ? -1.388 5.516 -3.538 1.00 88.94 142 SER A O 1
ATOM 1162 N N . PRO A 1 143 ? -3.174 6.408 -4.598 1.00 88.94 143 PRO A N 1
ATOM 1163 C CA . PRO A 1 143 ? -2.747 6.000 -5.939 1.00 88.94 143 PRO A CA 1
ATOM 1164 C C . PRO A 1 143 ? -1.401 6.607 -6.349 1.00 88.94 143 PRO A C 1
ATOM 1166 O O . PRO A 1 143 ? -0.671 6.001 -7.125 1.00 88.94 143 PRO A O 1
ATOM 1169 N N . ASN A 1 144 ? -1.046 7.763 -5.781 1.00 89.75 144 ASN A N 1
ATOM 1170 C CA . ASN A 1 144 ? 0.170 8.511 -6.107 1.00 89.75 144 ASN A CA 1
ATOM 1171 C C . ASN A 1 144 ? 1.375 8.154 -5.214 1.00 89.75 144 ASN A C 1
ATOM 1173 O O . ASN A 1 144 ? 2.337 8.915 -5.178 1.00 89.75 144 ASN A O 1
ATOM 1177 N N . SER A 1 145 ? 1.325 7.059 -4.445 1.00 92.94 145 SER A N 1
ATOM 1178 C CA . SER A 1 145 ? 2.485 6.593 -3.667 1.00 92.94 145 SER A CA 1
ATOM 1179 C C . SER A 1 145 ? 3.233 5.517 -4.455 1.00 92.94 145 SER A C 1
ATOM 1181 O O . SER A 1 145 ? 2.720 4.399 -4.551 1.00 92.94 145 SER A O 1
ATOM 1183 N N . PRO A 1 146 ? 4.431 5.811 -4.994 1.00 94.19 146 PRO A N 1
ATOM 1184 C CA . PRO A 1 146 ? 5.206 4.815 -5.723 1.00 94.19 146 PRO A CA 1
ATOM 1185 C C . PRO A 1 146 ? 5.614 3.642 -4.824 1.00 94.19 146 PRO A C 1
ATOM 1187 O O . PRO A 1 146 ? 5.556 2.500 -5.263 1.00 94.19 146 PRO A O 1
ATOM 1190 N N . GLU A 1 147 ? 5.911 3.882 -3.543 1.00 93.75 147 GLU A N 1
ATOM 1191 C CA . GLU A 1 147 ? 6.278 2.828 -2.586 1.00 93.75 147 GLU A CA 1
ATOM 1192 C C . GLU A 1 147 ? 5.145 1.816 -2.407 1.00 93.75 147 GLU A C 1
ATOM 1194 O O . GLU A 1 147 ? 5.375 0.612 -2.415 1.00 93.75 147 GLU A O 1
ATOM 1199 N N . THR A 1 148 ? 3.903 2.301 -2.307 1.00 94.12 148 THR A N 1
ATOM 1200 C CA . THR A 1 148 ? 2.726 1.433 -2.164 1.00 94.12 148 THR A CA 1
ATOM 1201 C C . THR A 1 148 ? 2.526 0.563 -3.408 1.00 94.12 148 THR A C 1
ATOM 1203 O O . THR A 1 148 ? 2.146 -0.599 -3.290 1.00 94.12 148 THR A O 1
ATOM 1206 N N . GLN A 1 149 ? 2.794 1.111 -4.599 1.00 94.81 149 GLN A N 1
ATOM 1207 C CA . GLN A 1 149 ? 2.717 0.365 -5.857 1.00 94.81 149 GLN A CA 1
ATOM 1208 C C . GLN A 1 149 ? 3.813 -0.712 -5.941 1.00 94.81 149 GLN A C 1
ATOM 1210 O O . GLN A 1 149 ? 3.521 -1.835 -6.342 1.00 94.81 149 GLN A O 1
ATOM 1215 N N . VAL A 1 150 ? 5.042 -0.417 -5.496 1.00 95.75 150 VAL A N 1
ATOM 1216 C CA . VAL A 1 150 ? 6.129 -1.413 -5.419 1.00 95.75 150 VAL A CA 1
ATOM 1217 C C . VAL A 1 150 ? 5.791 -2.530 -4.440 1.00 95.75 150 VAL A C 1
ATOM 1219 O O . VAL A 1 150 ? 5.890 -3.699 -4.801 1.00 95.75 150 VAL A O 1
ATOM 1222 N N . GLU A 1 151 ? 5.365 -2.193 -3.219 1.00 94.00 151 GLU A N 1
ATOM 1223 C CA . GLU A 1 151 ? 4.983 -3.197 -2.219 1.00 94.00 151 GLU A CA 1
ATOM 1224 C C . GLU A 1 151 ? 3.873 -4.115 -2.766 1.00 94.00 151 GLU A C 1
ATOM 1226 O O . GLU A 1 151 ? 3.891 -5.329 -2.538 1.00 94.00 151 GLU A O 1
ATOM 1231 N N . LEU A 1 152 ? 2.904 -3.548 -3.500 1.00 94.44 152 LEU A N 1
ATOM 1232 C CA . LEU A 1 152 ? 1.820 -4.307 -4.123 1.00 94.44 152 LEU A CA 1
ATOM 1233 C C . LEU A 1 152 ? 2.322 -5.219 -5.244 1.00 94.44 152 LEU A C 1
ATOM 1235 O O . LEU A 1 152 ? 1.906 -6.373 -5.320 1.00 94.44 152 LEU A O 1
ATOM 1239 N N . ALA A 1 153 ? 3.242 -4.749 -6.077 1.00 94.94 153 ALA A N 1
ATOM 1240 C CA . ALA A 1 153 ? 3.848 -5.586 -7.101 1.00 94.94 153 ALA A CA 1
ATOM 1241 C C . ALA A 1 153 ? 4.609 -6.774 -6.483 1.00 94.94 153 ALA A C 1
ATOM 1243 O O . ALA A 1 153 ? 4.370 -7.922 -6.851 1.00 94.94 153 ALA A O 1
ATOM 1244 N N . GLU A 1 154 ? 5.427 -6.530 -5.454 1.00 93.38 154 GLU A N 1
ATOM 1245 C CA . GLU A 1 154 ? 6.200 -7.573 -4.764 1.00 93.38 154 GLU A CA 1
ATOM 1246 C C . GLU A 1 154 ? 5.313 -8.633 -4.095 1.00 93.38 154 GLU A C 1
ATOM 1248 O O . GLU A 1 154 ? 5.673 -9.814 -4.027 1.00 93.38 154 GLU A O 1
ATOM 1253 N N . ILE A 1 155 ? 4.146 -8.243 -3.567 1.00 92.50 155 ILE A N 1
ATOM 1254 C CA . ILE A 1 155 ? 3.223 -9.217 -2.977 1.00 92.50 155 ILE A CA 1
ATOM 1255 C C . ILE A 1 155 ? 2.469 -10.021 -4.036 1.00 92.50 155 ILE A C 1
ATOM 1257 O O . ILE A 1 155 ? 2.149 -11.184 -3.789 1.00 92.50 155 ILE A O 1
ATOM 1261 N N . LEU A 1 156 ? 2.194 -9.431 -5.201 1.00 92.88 156 LEU A N 1
ATOM 1262 C CA . LEU A 1 156 ? 1.560 -10.118 -6.326 1.00 92.88 156 LEU A CA 1
ATOM 1263 C C . LEU A 1 156 ? 2.518 -11.120 -6.977 1.00 92.88 156 LEU A C 1
ATOM 1265 O O . LEU A 1 156 ? 2.104 -12.248 -7.240 1.00 92.88 156 LEU A O 1
ATOM 1269 N N . GLU A 1 157 ? 3.810 -10.798 -7.084 1.00 92.44 157 GLU A N 1
ATOM 1270 C CA . GLU A 1 157 ? 4.841 -11.768 -7.487 1.00 92.44 157 GLU A CA 1
ATOM 1271 C C . GLU A 1 157 ? 4.868 -12.985 -6.558 1.00 92.44 157 GLU A C 1
ATOM 1273 O O . GLU A 1 157 ? 4.880 -14.128 -7.014 1.00 92.44 157 GLU A O 1
ATOM 1278 N N . LYS A 1 158 ? 4.793 -12.767 -5.236 1.00 89.69 158 LYS A N 1
ATOM 1279 C CA . LYS A 1 158 ? 4.707 -13.864 -4.252 1.00 89.69 158 LYS A CA 1
ATOM 1280 C C . LYS A 1 158 ? 3.439 -14.708 -4.398 1.00 89.69 158 LYS A C 1
ATOM 1282 O O . LYS A 1 158 ? 3.428 -15.853 -3.953 1.00 89.69 158 LYS A O 1
ATOM 1287 N N . ARG A 1 159 ? 2.376 -14.154 -4.986 1.00 89.44 159 ARG A N 1
ATOM 1288 C CA . ARG A 1 159 ? 1.129 -14.865 -5.319 1.00 89.44 159 ARG A CA 1
ATOM 1289 C C . ARG A 1 159 ? 1.151 -15.477 -6.723 1.00 89.44 159 ARG A C 1
ATOM 1291 O O . ARG A 1 159 ? 0.155 -16.081 -7.110 1.00 89.44 159 ARG A O 1
ATOM 1298 N N . HIS A 1 160 ? 2.267 -15.362 -7.448 1.00 89.56 160 HIS A N 1
ATOM 1299 C CA . HIS A 1 160 ? 2.421 -15.774 -8.846 1.00 89.56 160 HIS A CA 1
ATOM 1300 C C . HIS A 1 160 ? 1.468 -15.053 -9.817 1.00 89.56 160 HIS A C 1
ATOM 1302 O O . HIS A 1 160 ? 1.132 -15.587 -10.872 1.00 89.56 160 HIS A O 1
ATOM 1308 N N . ASP A 1 161 ? 1.034 -13.839 -9.467 1.00 92.44 161 ASP A N 1
ATOM 1309 C CA . ASP A 1 161 ? 0.280 -12.950 -10.352 1.00 92.44 161 ASP A CA 1
ATOM 1310 C C . ASP A 1 161 ? 1.247 -11.985 -11.052 1.00 92.44 161 ASP A C 1
ATOM 1312 O O . ASP A 1 161 ? 1.407 -10.826 -10.665 1.00 92.44 161 ASP A O 1
ATOM 1316 N N . GLU A 1 162 ? 1.946 -12.509 -12.060 1.00 92.81 162 GLU A N 1
ATOM 1317 C CA . GLU A 1 162 ? 2.953 -11.769 -12.830 1.00 92.81 162 GLU A CA 1
ATOM 1318 C C . GLU A 1 162 ? 2.341 -10.591 -13.599 1.00 92.81 162 GLU A C 1
ATOM 1320 O O . GLU A 1 162 ? 2.933 -9.515 -13.653 1.00 92.81 162 GLU A O 1
ATOM 1325 N N . GLY A 1 163 ? 1.127 -10.756 -14.135 1.00 92.94 163 GLY A N 1
ATOM 1326 C CA . GLY A 1 163 ? 0.427 -9.694 -14.859 1.00 92.94 163 GLY A CA 1
ATOM 1327 C C . GLY A 1 163 ? 0.090 -8.510 -13.954 1.00 92.94 163 GLY A C 1
ATOM 1328 O O . GLY A 1 163 ? 0.406 -7.368 -14.286 1.00 92.94 163 GLY A O 1
ATOM 1329 N N . GLY A 1 164 ? -0.480 -8.777 -12.774 1.00 92.56 164 GLY A N 1
ATOM 1330 C CA . GLY A 1 164 ? -0.740 -7.730 -11.787 1.00 92.56 164 GLY A CA 1
ATOM 1331 C C . GLY A 1 164 ? 0.548 -7.076 -11.278 1.00 92.56 164 GLY A C 1
ATOM 1332 O O . GLY A 1 164 ? 0.621 -5.852 -11.163 1.00 92.56 164 GLY A O 1
ATOM 1333 N N . ALA A 1 165 ? 1.592 -7.867 -11.012 1.00 95.38 165 ALA A N 1
ATOM 1334 C CA . ALA A 1 165 ? 2.887 -7.336 -10.592 1.00 95.38 165 ALA A CA 1
ATOM 1335 C C . ALA A 1 165 ? 3.497 -6.390 -11.636 1.00 95.38 165 ALA A C 1
ATOM 1337 O O . ALA A 1 165 ? 3.959 -5.303 -11.284 1.00 95.38 165 ALA A O 1
ATOM 1338 N N . PHE A 1 166 ? 3.441 -6.766 -12.916 1.00 96.06 166 PHE A N 1
ATOM 1339 C CA . PHE A 1 166 ? 3.919 -5.947 -14.024 1.00 96.06 166 PHE A CA 1
ATOM 1340 C C . PHE A 1 166 ? 3.233 -4.575 -14.072 1.00 96.06 166 PHE A C 1
ATOM 1342 O O . PHE A 1 166 ? 3.918 -3.549 -14.093 1.00 96.06 166 PHE A O 1
ATOM 1349 N N . GLU A 1 167 ? 1.896 -4.536 -14.025 1.00 94.50 167 GLU A N 1
ATOM 1350 C CA . GLU A 1 167 ? 1.137 -3.278 -14.067 1.00 94.50 167 GLU A CA 1
ATOM 1351 C C . GLU A 1 167 ? 1.535 -2.337 -12.920 1.00 94.50 167 GLU A C 1
ATOM 1353 O O . GLU A 1 167 ? 1.740 -1.134 -13.119 1.00 94.50 167 GLU A O 1
ATOM 1358 N N . HIS A 1 168 ? 1.696 -2.887 -11.715 1.00 95.38 168 HIS A N 1
ATOM 1359 C CA . HIS A 1 168 ? 2.049 -2.112 -10.531 1.00 95.38 168 HIS A CA 1
ATOM 1360 C C . HIS A 1 168 ? 3.518 -1.663 -10.521 1.00 95.38 168 HIS A C 1
ATOM 1362 O O . HIS A 1 168 ? 3.789 -0.520 -10.141 1.00 95.38 168 HIS A O 1
ATOM 1368 N N . TYR A 1 169 ? 4.464 -2.474 -11.007 1.00 97.06 169 TYR A N 1
ATOM 1369 C CA . TYR A 1 169 ? 5.848 -2.028 -11.199 1.00 97.06 169 TYR A CA 1
ATOM 1370 C C . TYR A 1 169 ? 5.957 -0.933 -12.262 1.00 97.06 169 TYR A C 1
ATOM 1372 O O . TYR A 1 169 ? 6.658 0.060 -12.050 1.00 97.06 169 TYR A O 1
ATOM 1380 N N . GLN A 1 170 ? 5.230 -1.055 -13.375 1.00 95.94 170 GLN A N 1
ATOM 1381 C CA . GLN A 1 170 ? 5.196 -0.019 -14.404 1.00 95.94 170 GLN A CA 1
ATOM 1382 C C . GLN A 1 170 ? 4.630 1.298 -13.844 1.00 95.94 170 GLN A C 1
ATOM 1384 O O . GLN A 1 170 ? 5.215 2.369 -14.043 1.00 95.94 170 GLN A O 1
ATOM 1389 N N . ALA A 1 171 ? 3.520 1.231 -13.101 1.00 95.50 171 ALA A N 1
ATOM 1390 C CA . ALA A 1 171 ? 2.922 2.394 -12.452 1.00 95.50 171 ALA A CA 1
ATOM 1391 C C . ALA A 1 171 ? 3.876 3.036 -11.429 1.00 95.50 171 ALA A C 1
ATOM 1393 O O . ALA A 1 171 ? 4.046 4.258 -11.424 1.00 95.50 171 ALA A O 1
ATOM 1394 N N . ALA A 1 172 ? 4.541 2.226 -10.602 1.00 96.69 172 ALA A N 1
ATOM 1395 C CA . ALA A 1 172 ? 5.531 2.686 -9.634 1.00 96.69 172 ALA A CA 1
ATOM 1396 C C . ALA A 1 172 ? 6.716 3.396 -10.306 1.00 96.69 172 ALA A C 1
ATOM 1398 O O . ALA A 1 172 ? 7.088 4.494 -9.893 1.00 96.69 172 ALA A O 1
ATOM 1399 N N . ALA A 1 173 ? 7.276 2.818 -11.373 1.00 96.56 173 ALA A N 1
ATOM 1400 C CA . ALA A 1 173 ? 8.374 3.423 -12.122 1.00 96.56 173 ALA A CA 1
ATOM 1401 C C . ALA A 1 173 ? 7.979 4.780 -12.729 1.00 96.56 173 ALA A C 1
ATOM 1403 O O . ALA A 1 173 ? 8.737 5.749 -12.636 1.00 96.56 173 ALA A O 1
ATOM 1404 N N . ALA A 1 174 ? 6.769 4.882 -13.289 1.00 95.81 174 ALA A N 1
ATOM 1405 C CA . ALA A 1 174 ? 6.241 6.141 -13.807 1.00 95.81 174 ALA A CA 1
ATOM 1406 C C . ALA A 1 174 ? 6.093 7.206 -12.706 1.00 95.81 174 ALA A C 1
ATOM 1408 O O . ALA A 1 174 ? 6.484 8.357 -12.909 1.00 95.81 174 ALA A O 1
ATOM 1409 N N . LEU A 1 175 ? 5.580 6.828 -11.533 1.00 96.06 175 LEU A N 1
ATOM 1410 C CA . LEU A 1 175 ? 5.456 7.726 -10.382 1.00 96.06 175 LEU A CA 1
ATOM 1411 C C . LEU A 1 175 ? 6.827 8.172 -9.850 1.00 96.06 175 LEU A C 1
ATOM 1413 O O . LEU A 1 175 ? 7.015 9.357 -9.587 1.00 96.06 175 LEU A O 1
ATOM 1417 N N . TYR A 1 176 ? 7.817 7.278 -9.762 1.00 96.69 176 TYR A N 1
ATOM 1418 C CA . TYR A 1 176 ? 9.174 7.652 -9.348 1.00 96.69 176 TYR A CA 1
ATOM 1419 C C . TYR A 1 176 ? 9.823 8.670 -10.293 1.00 96.69 176 TYR A C 1
ATOM 1421 O O . TYR A 1 176 ? 10.493 9.591 -9.825 1.00 96.69 176 TYR A O 1
ATOM 1429 N N . LEU A 1 177 ? 9.594 8.568 -11.609 1.00 94.88 177 LEU A N 1
ATOM 1430 C CA . LEU A 1 177 ? 10.056 9.590 -12.556 1.00 94.88 177 LEU A CA 1
ATOM 1431 C C . LEU A 1 177 ? 9.352 10.936 -12.364 1.00 94.88 177 LEU A C 1
ATOM 1433 O O . LEU A 1 177 ? 9.988 11.975 -12.540 1.00 94.88 177 LEU A O 1
ATOM 1437 N N . GLN A 1 178 ? 8.064 10.933 -12.005 1.00 94.50 178 GLN A N 1
ATOM 1438 C CA . GLN A 1 178 ? 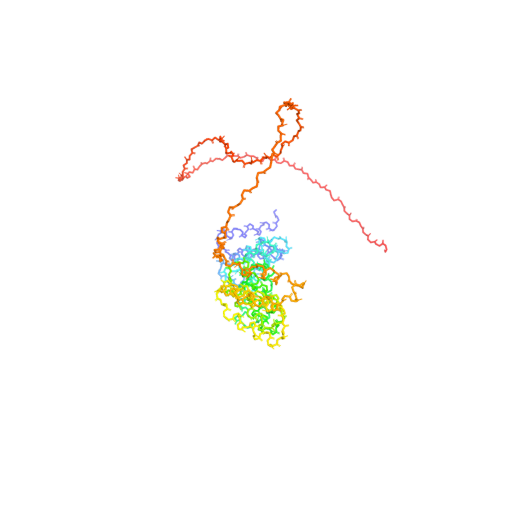7.321 12.158 -11.688 1.00 94.50 178 GLN A CA 1
ATOM 1439 C C . GLN A 1 178 ? 7.815 12.807 -10.389 1.00 94.50 178 GLN A C 1
ATOM 1441 O O . GLN A 1 178 ? 7.862 14.031 -10.297 1.00 94.50 178 GLN A O 1
ATOM 1446 N N . CYS A 1 179 ? 8.221 11.999 -9.408 1.00 92.75 179 CYS A N 1
ATOM 1447 C CA . CYS A 1 179 ? 8.788 12.441 -8.134 1.00 92.75 179 CYS A CA 1
ATOM 1448 C C . CYS A 1 179 ? 10.301 12.738 -8.193 1.00 92.75 179 CYS A C 1
ATOM 1450 O O . CYS A 1 179 ? 10.935 12.832 -7.145 1.00 92.75 179 CYS A O 1
ATOM 1452 N N . ASP A 1 180 ? 10.885 12.851 -9.393 1.00 93.44 180 ASP A N 1
ATOM 1453 C CA . ASP A 1 180 ? 12.316 13.103 -9.631 1.00 93.44 180 ASP A CA 1
ATOM 1454 C C . ASP A 1 180 ? 13.254 12.146 -8.869 1.00 93.44 180 ASP A C 1
ATOM 1456 O O . ASP A 1 180 ? 14.314 12.514 -8.369 1.00 93.44 180 ASP A O 1
ATOM 1460 N N . SER A 1 181 ? 12.845 10.878 -8.778 1.00 95.19 181 SER A N 1
ATOM 1461 C CA . SER A 1 181 ? 13.593 9.790 -8.140 1.00 95.19 181 SER A CA 1
ATOM 1462 C C . SER A 1 181 ? 14.059 8.768 -9.192 1.00 95.19 181 SER A C 1
ATOM 1464 O O . SER A 1 181 ? 13.583 7.629 -9.224 1.00 95.19 181 SER A O 1
ATOM 1466 N N . PRO A 1 182 ? 14.984 9.150 -10.097 1.00 93.88 182 PRO A N 1
ATOM 1467 C CA . PRO A 1 182 ? 15.314 8.367 -11.289 1.00 93.88 182 PRO A CA 1
ATOM 1468 C C . PRO A 1 182 ? 15.982 7.023 -10.987 1.00 93.88 182 PRO A C 1
ATOM 1470 O O . PRO A 1 182 ? 15.770 6.063 -11.722 1.00 93.88 182 PRO A O 1
ATOM 1473 N N . SER A 1 183 ? 16.749 6.924 -9.898 1.00 95.06 183 SER A N 1
ATOM 1474 C CA . SER A 1 183 ? 17.404 5.675 -9.490 1.00 95.06 183 SER A CA 1
ATOM 1475 C C . SER A 1 183 ? 16.384 4.599 -9.107 1.00 95.06 183 SER A C 1
ATOM 1477 O O . SER A 1 183 ? 16.507 3.450 -9.515 1.00 95.06 183 SER A O 1
ATOM 1479 N N . GLN A 1 184 ? 15.336 4.974 -8.367 1.00 94.88 184 GLN A N 1
ATOM 1480 C CA . GLN A 1 184 ? 14.264 4.048 -7.989 1.00 94.88 184 GLN A CA 1
ATOM 1481 C C . GLN A 1 184 ? 13.384 3.695 -9.187 1.00 94.88 184 GLN A C 1
ATOM 1483 O O . GLN A 1 184 ? 12.992 2.539 -9.335 1.00 94.88 184 GLN A O 1
ATOM 1488 N N . ALA A 1 185 ? 13.120 4.661 -10.073 1.00 95.75 185 ALA A N 1
ATOM 1489 C CA . ALA A 1 185 ? 12.421 4.398 -11.326 1.00 95.75 185 ALA A CA 1
ATOM 1490 C C . ALA A 1 185 ? 13.159 3.364 -12.186 1.00 95.75 185 ALA A C 1
ATOM 1492 O O . ALA A 1 185 ? 12.528 2.441 -12.691 1.00 95.75 185 ALA A O 1
ATOM 1493 N N . TYR A 1 186 ? 14.483 3.496 -12.310 1.00 95.88 186 TYR A N 1
ATOM 1494 C CA . TYR A 1 186 ? 15.338 2.561 -13.040 1.00 95.88 186 TYR A CA 1
ATOM 1495 C C . TYR A 1 186 ? 15.232 1.132 -12.488 1.00 95.88 186 TYR A C 1
ATOM 1497 O O . TYR A 1 186 ? 14.912 0.212 -13.238 1.00 95.88 186 TYR A O 1
ATOM 1505 N N . GLU A 1 187 ? 15.427 0.951 -11.179 1.00 95.88 187 GLU A N 1
ATOM 1506 C CA . GLU A 1 187 ? 15.352 -0.371 -10.537 1.00 95.88 187 GLU A CA 1
ATOM 1507 C C . GLU A 1 187 ? 13.950 -0.986 -10.640 1.00 95.88 187 GLU A C 1
ATOM 1509 O O . GLU A 1 187 ? 13.793 -2.175 -10.912 1.00 95.88 187 GLU A O 1
ATOM 1514 N N . THR A 1 188 ? 12.910 -0.171 -10.467 1.00 96.62 188 THR A N 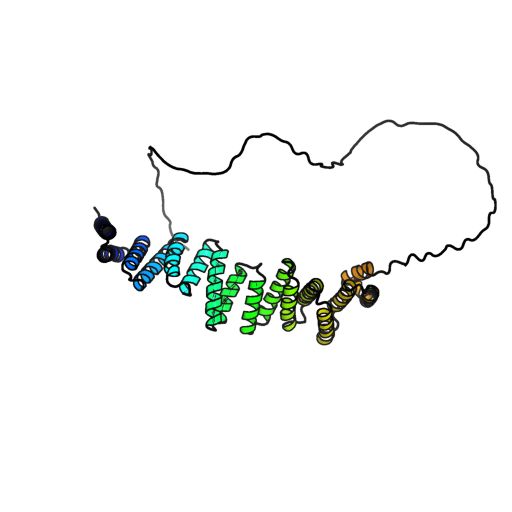1
ATOM 1515 C CA . THR A 1 188 ? 11.523 -0.647 -10.517 1.00 96.62 188 THR A CA 1
ATOM 1516 C C . THR A 1 188 ? 11.111 -1.029 -11.939 1.00 96.62 188 THR A C 1
ATOM 1518 O O . THR A 1 188 ? 10.498 -2.072 -12.148 1.00 96.62 188 THR A O 1
ATOM 1521 N N . ALA A 1 189 ? 11.492 -0.225 -12.936 1.00 95.75 189 ALA A N 1
ATOM 1522 C CA . ALA A 1 189 ? 11.241 -0.536 -14.339 1.00 95.75 189 ALA A CA 1
ATOM 1523 C C . ALA A 1 189 ? 12.014 -1.782 -14.788 1.00 95.75 189 ALA A C 1
ATOM 1525 O O . ALA A 1 189 ? 11.496 -2.565 -15.576 1.00 95.75 189 ALA A O 1
ATOM 1526 N N . LYS A 1 190 ? 13.220 -2.008 -14.253 1.00 95.44 190 LYS A N 1
ATOM 1527 C CA . LYS A 1 190 ? 13.991 -3.225 -14.519 1.00 95.44 190 LYS A CA 1
ATOM 1528 C C . LYS A 1 190 ? 13.226 -4.484 -14.098 1.00 95.44 190 LYS A C 1
ATOM 1530 O O . LYS A 1 190 ? 13.137 -5.411 -14.895 1.00 95.44 190 LYS A O 1
ATOM 1535 N N . LYS A 1 191 ? 12.614 -4.490 -12.906 1.00 95.94 191 LYS A N 1
ATOM 1536 C CA . LYS A 1 191 ? 11.752 -5.602 -12.464 1.00 95.94 191 LYS A CA 1
ATOM 1537 C C . LYS A 1 191 ? 10.572 -5.831 -13.416 1.00 95.94 191 LYS A C 1
ATOM 1539 O O . LYS A 1 191 ? 10.265 -6.966 -13.750 1.00 95.94 191 LYS A O 1
ATOM 1544 N N . ALA A 1 192 ? 9.942 -4.763 -13.908 1.00 95.19 192 ALA A N 1
ATOM 1545 C CA . ALA A 1 192 ? 8.860 -4.888 -14.886 1.00 95.19 192 ALA A CA 1
ATOM 1546 C C . ALA A 1 192 ? 9.333 -5.476 -16.234 1.00 95.19 192 ALA A C 1
ATOM 1548 O O . ALA A 1 192 ? 8.624 -6.298 -16.808 1.00 95.19 192 ALA A O 1
ATOM 1549 N N . ILE A 1 193 ? 10.530 -5.113 -16.717 1.00 93.50 193 ILE A N 1
ATOM 1550 C CA . ILE A 1 193 ? 11.126 -5.688 -17.943 1.00 93.50 193 ILE A CA 1
ATOM 1551 C C . ILE A 1 193 ? 11.410 -7.184 -17.783 1.00 93.50 193 ILE A C 1
ATOM 1553 O O . ILE A 1 193 ? 11.268 -7.934 -18.744 1.00 93.50 193 ILE A O 1
ATOM 1557 N N . GLU A 1 194 ? 11.826 -7.624 -16.592 1.00 91.88 194 GLU A N 1
ATOM 1558 C CA . GLU A 1 194 ? 12.072 -9.046 -16.318 1.00 91.88 194 GLU A CA 1
ATOM 1559 C C . GLU A 1 194 ? 10.792 -9.892 -16.460 1.00 91.88 194 GLU A C 1
ATOM 1561 O O . GLU A 1 194 ? 10.888 -11.060 -16.837 1.00 91.88 194 GLU A O 1
ATOM 1566 N N . ILE A 1 195 ? 9.614 -9.300 -16.217 1.00 92.12 195 ILE A N 1
ATOM 1567 C CA . ILE A 1 195 ? 8.307 -9.952 -16.383 1.00 92.12 195 ILE A CA 1
ATOM 1568 C C . ILE A 1 195 ? 7.834 -9.881 -17.840 1.00 92.12 195 ILE A C 1
ATOM 1570 O O . ILE A 1 195 ? 7.580 -10.915 -18.457 1.00 92.12 195 ILE A O 1
ATOM 1574 N N . ASP A 1 196 ? 7.719 -8.671 -18.398 1.00 89.31 196 ASP A N 1
ATOM 1575 C CA . ASP A 1 196 ? 7.344 -8.461 -19.799 1.00 89.31 196 ASP A CA 1
ATOM 1576 C C . ASP A 1 196 ? 8.353 -7.535 -20.503 1.00 89.31 196 ASP A C 1
ATOM 1578 O O . ASP A 1 196 ? 8.237 -6.304 -20.450 1.00 89.31 196 ASP A O 1
ATOM 1582 N N . PRO A 1 197 ? 9.340 -8.113 -21.214 1.00 86.62 197 PRO A N 1
ATOM 1583 C CA . PRO A 1 197 ? 10.343 -7.350 -21.949 1.00 86.62 197 PRO A CA 1
ATOM 1584 C C . PRO A 1 197 ? 9.800 -6.733 -23.244 1.00 86.62 197 PRO A C 1
ATOM 1586 O O . PRO A 1 197 ? 10.532 -6.033 -23.942 1.00 86.62 197 PRO A O 1
ATOM 1589 N N . THR A 1 198 ? 8.548 -7.022 -23.610 1.00 86.19 198 THR A N 1
ATOM 1590 C CA . THR A 1 198 ? 7.949 -6.617 -24.883 1.00 86.19 198 THR A CA 1
ATOM 1591 C C . THR A 1 198 ? 7.104 -5.353 -24.786 1.00 86.19 198 THR A C 1
ATOM 1593 O O . THR A 1 198 ? 6.608 -4.877 -25.809 1.00 86.19 198 THR A O 1
ATOM 1596 N N . ASP A 1 199 ? 6.947 -4.775 -23.601 1.00 89.94 199 ASP A N 1
ATOM 1597 C CA . ASP A 1 199 ? 6.207 -3.532 -23.443 1.00 89.94 199 ASP A CA 1
ATOM 1598 C C . ASP A 1 199 ? 7.114 -2.306 -23.634 1.00 89.94 199 ASP A C 1
ATOM 1600 O O . ASP A 1 199 ? 8.000 -2.000 -22.830 1.00 89.94 199 ASP A O 1
ATOM 1604 N N . ASP A 1 200 ? 6.874 -1.570 -24.721 1.00 89.62 200 ASP A N 1
ATOM 1605 C CA . ASP A 1 200 ? 7.699 -0.422 -25.108 1.00 89.62 200 ASP A CA 1
ATOM 1606 C C . ASP A 1 200 ? 7.653 0.710 -24.070 1.00 89.62 200 ASP A C 1
ATOM 1608 O O . ASP A 1 200 ? 8.642 1.426 -23.894 1.00 89.62 200 ASP A O 1
ATOM 1612 N N . ARG A 1 201 ? 6.533 0.856 -23.348 1.00 91.69 201 ARG A N 1
ATOM 1613 C CA . ARG A 1 201 ? 6.369 1.879 -22.310 1.00 91.69 201 ARG A CA 1
ATOM 1614 C C . ARG A 1 201 ? 7.250 1.583 -21.101 1.00 91.69 201 ARG A C 1
ATOM 1616 O O . ARG A 1 201 ? 7.893 2.490 -20.580 1.00 91.69 201 ARG A O 1
ATOM 1623 N N . THR A 1 202 ? 7.320 0.335 -20.656 1.00 93.25 202 THR A N 1
ATOM 1624 C CA . THR A 1 202 ? 8.204 -0.079 -19.562 1.00 93.25 202 THR A CA 1
ATOM 1625 C C . THR A 1 202 ? 9.671 0.117 -19.938 1.00 93.25 202 THR A C 1
ATOM 1627 O O . THR A 1 202 ? 10.443 0.646 -19.135 1.00 93.25 202 THR A O 1
ATOM 1630 N N . VAL A 1 203 ? 10.049 -0.215 -21.177 1.00 92.38 203 VAL A N 1
ATOM 1631 C CA . VAL A 1 203 ? 11.405 0.047 -21.683 1.00 92.38 203 VAL A CA 1
ATOM 1632 C C . VAL A 1 203 ? 11.704 1.547 -21.711 1.00 92.38 203 VAL A C 1
ATOM 1634 O O . VAL A 1 203 ? 12.778 1.964 -21.282 1.00 92.38 203 VAL A O 1
ATOM 1637 N N . GLU A 1 204 ? 10.755 2.386 -22.127 1.00 92.75 204 GLU A N 1
ATOM 1638 C CA . GLU A 1 204 ? 10.906 3.844 -22.083 1.00 92.75 204 GLU A CA 1
ATOM 1639 C C . GLU A 1 204 ? 11.123 4.368 -20.654 1.00 92.75 204 GLU A C 1
ATOM 1641 O O . GLU A 1 204 ? 11.995 5.215 -20.431 1.00 92.75 204 GLU A O 1
ATOM 1646 N N . LEU A 1 205 ? 10.375 3.852 -19.672 1.00 94.25 205 LEU A N 1
ATOM 1647 C CA . LEU A 1 205 ? 10.536 4.205 -18.257 1.00 94.25 205 LEU A CA 1
ATOM 1648 C C . LEU A 1 205 ? 11.913 3.788 -17.725 1.00 94.25 205 LEU A C 1
ATOM 1650 O O . LEU A 1 205 ? 12.572 4.576 -17.043 1.00 94.25 205 LEU A O 1
ATOM 1654 N N . TYR A 1 206 ? 12.374 2.588 -18.081 1.00 94.94 206 TYR A N 1
ATOM 1655 C CA . TYR A 1 206 ? 13.699 2.077 -17.727 1.00 94.94 206 TYR A CA 1
ATOM 1656 C C . TYR A 1 206 ? 14.825 2.931 -18.316 1.00 94.94 206 TYR A C 1
ATOM 1658 O O . TYR A 1 206 ? 15.723 3.357 -17.586 1.00 94.94 206 TYR A O 1
ATOM 1666 N N . VAL A 1 207 ? 14.749 3.253 -19.612 1.00 93.00 207 VAL A N 1
ATOM 1667 C CA . VAL A 1 207 ? 15.724 4.114 -20.297 1.00 93.00 207 VAL A CA 1
ATOM 1668 C C . VAL A 1 207 ? 15.733 5.506 -19.676 1.00 93.00 207 VAL A C 1
ATOM 1670 O O . VAL A 1 207 ? 16.796 6.027 -19.342 1.00 93.00 207 VAL A O 1
ATOM 1673 N N . SER A 1 208 ? 14.559 6.098 -19.460 1.00 92.81 208 SER A N 1
ATOM 1674 C CA . SER A 1 208 ? 14.430 7.434 -18.869 1.00 92.81 208 SER A CA 1
ATOM 1675 C C . SER A 1 208 ? 14.993 7.492 -17.446 1.00 92.81 208 SER A C 1
ATOM 1677 O O . SER A 1 208 ? 15.709 8.435 -17.101 1.00 92.81 208 SER A O 1
ATOM 1679 N N . GLY A 1 209 ? 14.707 6.476 -16.625 1.00 93.06 209 GLY A N 1
ATOM 1680 C CA . GLY A 1 209 ? 15.256 6.343 -15.277 1.00 93.06 209 GLY A CA 1
ATOM 1681 C C . GLY A 1 209 ? 16.769 6.174 -15.287 1.00 93.06 209 GLY A C 1
ATOM 1682 O O . GLY A 1 209 ? 17.472 6.898 -14.581 1.00 93.06 209 GLY A O 1
ATOM 1683 N N . GLY A 1 210 ? 17.289 5.279 -16.128 1.00 93.50 210 GLY A N 1
ATOM 1684 C CA . GLY A 1 210 ? 18.720 4.992 -16.223 1.00 93.50 210 GLY A CA 1
ATOM 1685 C C . GLY A 1 210 ? 19.546 6.156 -16.779 1.00 93.50 210 GLY A C 1
ATOM 1686 O O . GLY A 1 210 ? 20.614 6.457 -16.248 1.00 93.50 210 GLY A O 1
ATOM 1687 N N . LEU A 1 211 ? 19.035 6.882 -17.781 1.00 91.44 211 LEU A N 1
ATOM 1688 C CA . LEU A 1 211 ? 19.689 8.077 -18.329 1.00 91.44 211 LEU A CA 1
ATOM 1689 C C . LEU A 1 211 ? 19.855 9.177 -17.275 1.00 91.44 211 LEU A C 1
ATOM 1691 O O . LEU A 1 211 ? 20.941 9.745 -17.152 1.00 91.44 211 LEU A O 1
ATOM 1695 N N . LYS A 1 212 ? 18.802 9.443 -16.491 1.00 91.44 212 LYS A N 1
ATOM 1696 C CA . LYS A 1 212 ? 18.808 10.463 -15.429 1.00 91.44 212 LYS A CA 1
ATOM 1697 C C . LYS A 1 212 ? 19.630 10.061 -14.202 1.00 91.44 212 LYS A C 1
ATOM 1699 O O . LYS A 1 212 ? 20.175 10.927 -13.527 1.00 91.44 212 LYS A O 1
ATOM 1704 N N . SER A 1 213 ? 19.704 8.768 -13.896 1.00 91.75 213 SER A N 1
ATOM 1705 C CA . SER A 1 213 ? 20.450 8.242 -12.742 1.00 91.75 213 SER A CA 1
ATOM 1706 C C . SER A 1 213 ? 21.914 7.902 -13.046 1.00 91.75 213 SER A C 1
ATOM 1708 O O . SER A 1 213 ? 22.678 7.644 -12.121 1.00 91.75 213 SER A O 1
ATOM 1710 N N . GLY A 1 214 ? 22.329 7.941 -14.318 1.00 89.88 214 GLY A N 1
ATOM 1711 C CA . GLY A 1 214 ? 23.709 7.691 -14.742 1.00 89.88 214 GLY A CA 1
ATOM 1712 C C . GLY A 1 214 ? 24.029 6.234 -15.096 1.00 89.88 214 GLY A C 1
ATOM 1713 O O . GLY A 1 214 ? 25.165 5.942 -15.460 1.00 89.88 214 GLY A O 1
ATOM 1714 N N . HIS A 1 215 ? 23.047 5.328 -15.083 1.00 92.12 215 HIS A N 1
ATOM 1715 C CA . HIS A 1 215 ? 23.195 3.913 -15.463 1.00 92.12 215 HIS A CA 1
ATOM 1716 C C . HIS A 1 215 ? 23.187 3.693 -16.993 1.00 92.12 215 HIS A C 1
ATOM 1718 O O . HIS A 1 215 ? 22.611 2.731 -17.496 1.00 92.12 215 HIS A O 1
ATOM 1724 N N . LYS A 1 216 ? 23.817 4.594 -17.762 1.00 89.69 216 LYS A N 1
ATOM 1725 C CA . LYS A 1 216 ? 23.748 4.629 -19.239 1.00 89.69 216 LYS A CA 1
ATOM 1726 C C . LYS A 1 216 ? 24.292 3.348 -19.896 1.00 89.69 216 LYS A C 1
ATOM 1728 O O . LYS A 1 216 ? 23.676 2.823 -20.822 1.00 89.69 216 LYS A O 1
ATOM 1733 N N . GLU A 1 217 ? 25.403 2.815 -19.385 1.00 90.00 217 GLU A N 1
ATOM 1734 C CA . GLU A 1 217 ? 26.029 1.594 -19.920 1.00 90.00 217 GLU A CA 1
ATOM 1735 C C . GLU A 1 217 ? 25.183 0.339 -19.677 1.00 90.00 217 GLU A C 1
ATOM 1737 O O . GLU A 1 217 ? 25.032 -0.490 -20.578 1.00 90.00 217 GLU A O 1
ATOM 1742 N N . ASP A 1 218 ? 24.582 0.223 -18.491 1.00 91.88 218 ASP A N 1
ATOM 1743 C CA . ASP A 1 218 ? 23.707 -0.901 -18.158 1.00 91.88 218 ASP A CA 1
ATOM 1744 C C . ASP A 1 218 ? 22.458 -0.880 -19.042 1.00 91.88 218 ASP A C 1
ATOM 1746 O O . ASP A 1 218 ? 22.112 -1.895 -19.646 1.00 91.88 218 ASP A O 1
ATOM 1750 N N . VAL A 1 219 ? 21.839 0.297 -19.206 1.00 93.00 219 VAL A N 1
ATOM 1751 C CA . VAL A 1 219 ? 20.685 0.476 -20.099 1.00 93.00 219 VAL A CA 1
ATOM 1752 C C . VAL A 1 219 ? 21.034 0.085 -21.530 1.00 93.00 219 VAL A C 1
ATOM 1754 O O . VAL A 1 219 ? 20.287 -0.656 -22.167 1.00 93.00 219 VAL A O 1
ATOM 1757 N N . ARG A 1 220 ? 22.177 0.550 -22.046 1.00 91.44 220 ARG A N 1
ATOM 1758 C CA . ARG A 1 220 ? 22.644 0.210 -23.394 1.00 91.44 220 ARG A CA 1
ATOM 1759 C C . ARG A 1 220 ? 22.789 -1.294 -23.576 1.00 91.44 220 ARG A C 1
ATOM 1761 O O . ARG A 1 220 ? 22.397 -1.812 -24.621 1.00 91.44 220 ARG A O 1
ATOM 1768 N N . LYS A 1 221 ? 23.402 -1.977 -22.608 1.00 92.88 221 LYS A N 1
ATOM 1769 C CA . LYS A 1 221 ? 23.594 -3.426 -22.668 1.00 92.88 221 LYS A CA 1
ATOM 1770 C C . LYS A 1 221 ? 22.242 -4.138 -22.702 1.00 92.88 221 LYS A C 1
ATOM 1772 O O . LYS A 1 221 ? 21.995 -4.893 -23.634 1.00 92.88 221 LYS A O 1
ATOM 1777 N N . THR A 1 222 ? 21.352 -3.810 -21.768 1.00 92.06 222 THR A N 1
ATOM 1778 C CA . THR A 1 222 ? 20.008 -4.395 -21.694 1.00 92.06 222 THR A CA 1
ATOM 1779 C C . THR A 1 222 ? 19.213 -4.158 -22.979 1.00 92.06 222 THR A C 1
ATOM 1781 O O . THR A 1 222 ? 18.590 -5.082 -23.483 1.00 92.06 222 THR A O 1
ATOM 1784 N N . LEU A 1 223 ? 19.267 -2.959 -23.573 1.00 91.12 223 LEU A N 1
ATOM 1785 C CA . LEU A 1 223 ? 18.586 -2.672 -24.843 1.00 91.12 223 LEU A CA 1
ATOM 1786 C C . LEU A 1 223 ? 19.101 -3.531 -26.004 1.00 91.12 223 LEU A C 1
ATOM 1788 O O . LEU A 1 223 ? 18.303 -3.979 -26.822 1.00 91.12 223 LEU A O 1
ATOM 1792 N N . LYS A 1 224 ? 20.415 -3.773 -26.088 1.00 90.94 224 LYS A N 1
ATOM 1793 C CA . LYS A 1 224 ? 20.980 -4.665 -27.113 1.00 90.94 224 LYS A CA 1
ATOM 1794 C C . LYS A 1 224 ? 20.492 -6.099 -26.923 1.00 90.94 224 LYS A C 1
ATOM 1796 O O . LYS A 1 224 ? 20.018 -6.699 -27.882 1.00 90.94 224 LYS A O 1
ATOM 1801 N N . ASP A 1 225 ? 20.520 -6.592 -25.687 1.00 91.12 225 ASP A N 1
ATOM 1802 C CA . ASP A 1 225 ? 20.023 -7.927 -25.344 1.00 91.12 225 ASP A CA 1
ATOM 1803 C C . ASP A 1 225 ? 18.512 -8.054 -25.666 1.00 91.12 225 ASP A C 1
ATOM 1805 O O . ASP A 1 225 ? 18.051 -9.068 -26.197 1.00 91.12 225 ASP A O 1
ATOM 1809 N N . LEU A 1 226 ? 17.726 -6.996 -25.429 1.00 89.06 226 LEU A N 1
ATOM 1810 C CA . LEU A 1 226 ? 16.302 -6.932 -25.785 1.00 89.06 226 LEU A CA 1
ATOM 1811 C C . LEU A 1 226 ? 16.069 -6.948 -27.301 1.00 89.06 226 LEU A C 1
ATOM 1813 O O . LEU A 1 226 ? 15.156 -7.629 -27.767 1.00 89.06 226 LEU A O 1
ATOM 1817 N N . ILE A 1 227 ? 16.887 -6.244 -28.087 1.00 89.38 227 ILE A N 1
ATOM 1818 C CA . ILE A 1 227 ? 16.813 -6.263 -29.559 1.00 89.38 227 ILE A CA 1
ATOM 1819 C C . ILE A 1 227 ? 17.117 -7.665 -30.104 1.00 89.38 227 ILE A C 1
ATOM 1821 O O . ILE A 1 227 ? 16.456 -8.124 -31.036 1.00 89.38 227 ILE A O 1
ATOM 1825 N N . GLU A 1 228 ? 18.090 -8.366 -29.521 1.00 88.25 228 GLU A N 1
ATOM 1826 C CA . GLU A 1 228 ? 18.441 -9.731 -29.929 1.00 88.25 228 GLU A CA 1
ATOM 1827 C C . GLU A 1 228 ? 17.338 -10.744 -29.590 1.00 88.25 228 GLU A C 1
ATOM 1829 O O . GLU A 1 228 ? 17.057 -11.644 -30.384 1.00 88.25 228 GLU A O 1
ATOM 1834 N 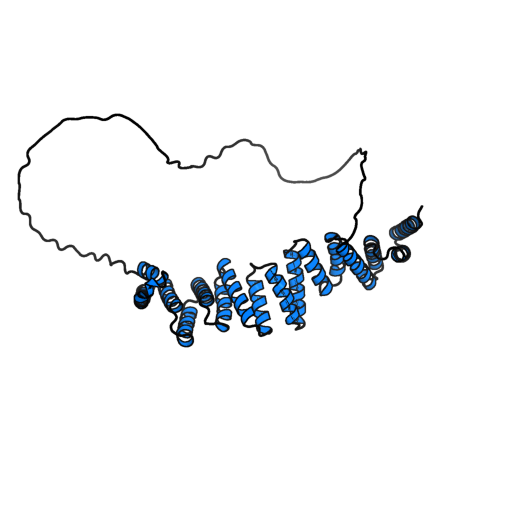N . THR A 1 229 ? 16.688 -10.593 -28.434 1.00 85.69 229 THR A N 1
ATOM 1835 C CA . THR A 1 229 ? 15.675 -11.540 -27.936 1.00 85.69 229 THR A CA 1
ATOM 1836 C C . THR A 1 229 ? 14.277 -11.297 -28.501 1.00 85.69 229 THR A C 1
ATOM 1838 O O . THR A 1 229 ? 13.589 -12.249 -28.869 1.00 85.69 229 THR A O 1
ATOM 1841 N N . THR A 1 230 ? 13.844 -10.038 -28.586 1.00 81.06 230 THR A N 1
ATOM 1842 C CA . THR A 1 230 ? 12.490 -9.658 -29.035 1.00 81.06 230 THR A CA 1
ATOM 1843 C C . THR A 1 230 ? 12.418 -9.328 -30.530 1.00 81.06 230 THR A C 1
ATOM 1845 O O . THR A 1 230 ? 11.322 -9.184 -31.078 1.00 81.06 230 THR A O 1
ATOM 1848 N N . GLY A 1 231 ? 13.574 -9.249 -31.198 1.00 76.81 231 GLY A N 1
ATOM 1849 C CA . GLY A 1 231 ? 13.724 -8.803 -32.581 1.00 76.81 231 GLY A CA 1
ATOM 1850 C C . GLY A 1 231 ? 13.934 -7.289 -32.697 1.00 76.81 231 GLY A C 1
ATOM 1851 O O . GLY A 1 231 ? 13.714 -6.532 -31.754 1.00 76.81 231 GLY A O 1
ATOM 1852 N N . GLN A 1 232 ? 14.365 -6.828 -33.878 1.00 66.81 232 GLN A N 1
ATOM 1853 C CA . GLN A 1 232 ? 14.611 -5.405 -34.147 1.00 66.81 232 GLN A CA 1
ATOM 1854 C C . GLN A 1 232 ? 13.348 -4.563 -33.944 1.00 66.81 232 GLN A C 1
ATOM 1856 O O . GLN A 1 232 ? 12.454 -4.522 -34.792 1.00 66.81 232 GLN A O 1
ATOM 1861 N N . ARG A 1 233 ? 13.305 -3.854 -32.815 1.00 78.38 233 ARG A N 1
ATOM 1862 C CA . ARG A 1 233 ? 12.254 -2.904 -32.462 1.00 78.38 233 ARG A CA 1
ATOM 1863 C C . ARG A 1 233 ? 12.759 -1.487 -32.656 1.00 78.38 233 ARG A C 1
ATOM 1865 O O . ARG A 1 233 ? 13.700 -1.051 -31.996 1.00 78.38 233 ARG A O 1
ATOM 1872 N N . LEU A 1 234 ? 12.087 -0.757 -33.545 1.00 85.00 234 LEU A N 1
ATOM 1873 C CA . LEU A 1 234 ? 12.401 0.636 -33.856 1.00 85.00 234 LEU A CA 1
ATOM 1874 C C . LEU A 1 234 ? 12.526 1.525 -32.598 1.00 85.00 234 LEU A C 1
ATOM 1876 O O . LEU A 1 234 ? 13.502 2.271 -32.526 1.00 85.00 234 LEU A O 1
ATOM 1880 N N . PRO A 1 235 ? 11.642 1.430 -31.577 1.00 86.62 235 PRO A N 1
ATOM 1881 C CA . PRO A 1 235 ? 11.793 2.217 -30.351 1.00 86.62 235 PRO A CA 1
ATOM 1882 C C . PRO A 1 235 ? 13.138 2.008 -29.642 1.00 86.62 235 PRO A C 1
ATOM 1884 O O . PRO A 1 235 ? 13.711 2.965 -29.129 1.00 86.62 235 PRO A O 1
ATOM 1887 N N . TYR A 1 236 ? 13.677 0.787 -29.643 1.00 89.50 236 TYR A N 1
ATOM 1888 C CA . TYR A 1 236 ? 14.902 0.459 -28.903 1.00 89.50 236 TYR A CA 1
ATOM 1889 C C . TYR A 1 236 ? 16.140 1.008 -29.612 1.00 89.50 236 TYR A C 1
ATOM 1891 O O . TYR A 1 236 ? 17.045 1.532 -28.966 1.00 89.50 236 TYR A O 1
ATOM 1899 N N . GLU A 1 237 ? 16.143 0.975 -30.945 1.00 88.81 237 GLU A N 1
ATOM 1900 C CA . GLU A 1 237 ? 17.189 1.595 -31.764 1.00 88.81 237 GLU A CA 1
ATOM 1901 C C . GLU A 1 237 ? 17.204 3.125 -31.598 1.00 88.81 237 GLU A C 1
ATOM 1903 O O . GLU A 1 237 ? 18.274 3.731 -31.502 1.00 88.81 237 GLU A O 1
ATOM 1908 N N . ILE A 1 238 ? 16.025 3.752 -31.480 1.00 90.12 238 ILE A N 1
ATOM 1909 C CA . ILE A 1 238 ? 15.898 5.185 -31.166 1.00 90.12 238 ILE A CA 1
ATOM 1910 C C . ILE A 1 238 ? 16.459 5.480 -29.768 1.00 90.12 238 ILE A C 1
ATOM 1912 O O . ILE A 1 238 ? 17.212 6.440 -29.598 1.00 90.12 238 ILE A O 1
ATOM 1916 N N . PHE A 1 239 ? 16.147 4.652 -28.765 1.00 90.94 239 PHE A N 1
ATOM 1917 C CA . PHE A 1 239 ? 16.696 4.821 -27.417 1.00 90.94 239 PHE A CA 1
ATOM 1918 C C . PHE A 1 239 ? 18.222 4.673 -27.383 1.00 90.94 239 PHE A C 1
ATOM 1920 O O . PHE A 1 239 ? 18.888 5.456 -26.708 1.00 90.94 239 PHE A O 1
ATOM 1927 N N . LEU A 1 240 ? 18.796 3.739 -28.150 1.00 91.12 240 LEU A N 1
ATOM 1928 C CA . LEU A 1 240 ? 20.250 3.614 -28.294 1.00 91.12 240 LEU A CA 1
ATOM 1929 C C . LEU A 1 240 ? 20.883 4.867 -28.916 1.00 91.12 240 LEU A C 1
ATOM 1931 O O . LEU A 1 240 ? 21.926 5.316 -28.437 1.00 91.12 240 LEU A O 1
ATOM 1935 N N . ALA A 1 241 ? 20.255 5.458 -29.938 1.00 90.88 241 ALA A N 1
ATOM 1936 C CA . ALA A 1 241 ? 20.718 6.716 -30.525 1.00 90.88 241 ALA A CA 1
ATOM 1937 C C . ALA A 1 241 ? 20.681 7.865 -29.502 1.00 90.88 241 ALA A C 1
ATOM 1939 O O . ALA A 1 241 ? 21.654 8.606 -29.368 1.00 90.88 24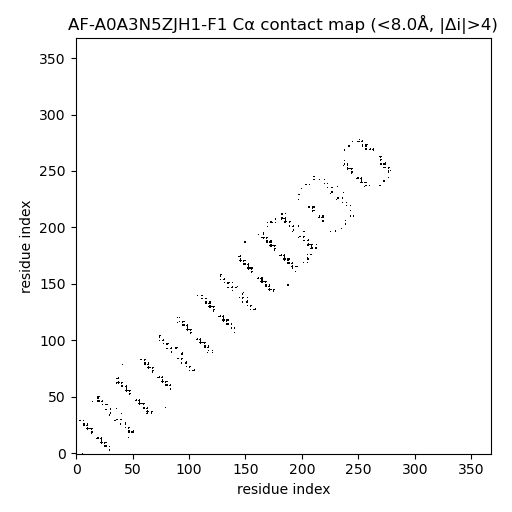1 ALA A O 1
ATOM 1940 N N . HIS A 1 242 ? 19.604 7.962 -28.719 1.00 90.12 242 HIS A N 1
ATOM 1941 C CA . HIS A 1 242 ? 19.463 8.967 -27.665 1.00 90.12 242 HIS A CA 1
ATOM 1942 C C . HIS A 1 242 ? 20.510 8.810 -26.547 1.00 90.12 242 HIS A C 1
ATOM 1944 O O . HIS A 1 242 ? 21.071 9.799 -26.081 1.00 90.12 242 HIS A O 1
ATOM 1950 N N . ILE A 1 243 ? 20.848 7.576 -26.154 1.00 90.69 243 ILE A N 1
ATOM 1951 C CA . ILE A 1 243 ? 21.931 7.315 -25.189 1.00 90.69 243 ILE A CA 1
ATOM 1952 C C . ILE A 1 243 ? 23.277 7.842 -25.713 1.00 90.69 243 ILE A C 1
ATOM 1954 O O . ILE A 1 243 ? 24.033 8.447 -24.953 1.00 90.69 243 ILE A O 1
ATOM 1958 N N . LEU A 1 244 ? 23.570 7.671 -27.009 1.00 89.25 244 LEU A N 1
ATOM 1959 C CA . LEU A 1 244 ? 24.791 8.207 -27.628 1.00 89.25 244 LEU A CA 1
ATOM 1960 C C . LEU A 1 244 ? 24.814 9.745 -27.646 1.00 89.25 244 LEU A C 1
ATOM 1962 O O . LEU A 1 244 ? 25.878 10.332 -27.434 1.00 89.25 244 LEU A O 1
ATOM 1966 N N . GLU A 1 245 ? 23.665 10.401 -27.863 1.00 88.31 245 GLU A N 1
ATOM 1967 C CA . GLU A 1 245 ? 23.546 11.866 -27.750 1.00 88.31 245 GLU A CA 1
ATOM 1968 C C . GLU A 1 245 ? 23.909 12.334 -26.334 1.00 88.31 245 GLU A C 1
ATOM 1970 O O . GLU A 1 245 ? 24.727 13.239 -26.161 1.00 88.31 245 GLU A O 1
ATOM 1975 N N . GLU A 1 246 ? 23.333 11.672 -25.332 1.00 86.88 246 GLU A N 1
ATOM 1976 C CA . GLU A 1 246 ? 23.503 11.943 -23.904 1.00 86.88 246 GLU A CA 1
ATOM 1977 C C . GLU A 1 246 ? 24.927 11.688 -23.384 1.00 86.88 246 GLU A C 1
ATOM 1979 O O . GLU A 1 246 ? 25.326 12.214 -22.344 1.00 86.88 246 GLU A O 1
ATOM 1984 N N . GLU A 1 247 ? 25.711 10.868 -24.075 1.00 86.88 247 GLU A N 1
ATOM 1985 C CA . GLU A 1 247 ? 27.135 10.659 -23.790 1.00 86.88 247 GLU A CA 1
ATOM 1986 C C . GLU A 1 247 ? 28.048 11.663 -24.502 1.00 86.88 247 GLU A C 1
ATOM 1988 O O . GLU A 1 247 ? 29.259 11.672 -24.286 1.00 86.88 247 GLU A O 1
ATOM 1993 N N . GLY A 1 248 ? 27.485 12.518 -25.357 1.00 85.19 248 GLY A N 1
ATOM 1994 C CA . GLY A 1 248 ? 28.239 13.466 -26.170 1.00 85.19 248 GLY A CA 1
ATOM 1995 C C . GLY A 1 248 ? 28.839 12.859 -27.442 1.00 85.19 248 GLY A C 1
ATOM 1996 O O . GLY A 1 248 ? 29.510 13.572 -28.190 1.00 85.19 248 GLY A O 1
ATOM 1997 N N . ASN A 1 249 ? 28.566 11.586 -27.753 1.00 88.50 249 ASN A N 1
ATOM 1998 C CA . ASN A 1 249 ? 28.974 10.949 -29.006 1.00 88.50 249 ASN A CA 1
ATOM 1999 C C . ASN A 1 249 ? 28.013 11.327 -30.146 1.00 88.50 249 ASN A C 1
ATOM 2001 O O . ASN A 1 249 ? 27.283 10.496 -30.690 1.00 88.50 249 ASN A O 1
ATOM 2005 N N . ARG A 1 250 ? 28.012 12.615 -30.510 1.00 87.56 250 ARG A N 1
ATOM 2006 C CA . ARG A 1 250 ? 27.097 13.171 -31.519 1.00 87.56 250 ARG A CA 1
ATOM 2007 C C . ARG A 1 250 ? 27.245 12.520 -32.890 1.00 87.56 250 ARG A C 1
ATOM 2009 O O . ARG A 1 250 ? 26.240 12.307 -33.553 1.00 87.56 250 ARG A O 1
ATOM 2016 N N . SER A 1 251 ? 28.464 12.187 -33.315 1.00 87.56 251 SER A N 1
ATOM 2017 C CA . SER A 1 251 ? 28.704 11.537 -34.610 1.00 87.56 251 SER A CA 1
ATOM 2018 C C . SER A 1 251 ? 28.146 10.114 -34.644 1.00 87.56 251 SER A C 1
ATOM 2020 O O . SER A 1 251 ? 27.499 9.740 -35.620 1.00 87.56 251 SER A O 1
ATOM 2022 N N . GLY A 1 252 ? 28.335 9.344 -33.567 1.00 89.19 252 GLY A N 1
ATOM 2023 C CA . GLY A 1 252 ? 27.733 8.020 -33.415 1.00 89.19 252 GLY A CA 1
ATOM 2024 C C . GLY A 1 252 ? 26.207 8.079 -33.358 1.00 89.19 252 GLY A C 1
ATOM 2025 O O . GLY A 1 252 ? 25.539 7.299 -34.032 1.00 89.19 252 GLY A O 1
ATOM 2026 N N . ALA A 1 253 ? 25.652 9.040 -32.614 1.00 88.75 253 ALA A N 1
ATOM 2027 C CA . ALA A 1 253 ? 24.211 9.269 -32.559 1.00 88.75 253 ALA A CA 1
ATOM 2028 C C . ALA A 1 253 ? 23.635 9.652 -33.933 1.00 88.75 253 ALA A C 1
ATOM 2030 O O . ALA A 1 253 ? 22.629 9.084 -34.351 1.00 88.75 253 ALA A O 1
ATOM 2031 N N . HIS A 1 254 ? 24.297 10.555 -34.668 1.00 89.94 254 HIS A N 1
ATOM 2032 C CA . HIS A 1 254 ? 23.882 10.966 -36.011 1.00 89.94 254 HIS A CA 1
ATOM 2033 C C . HIS A 1 254 ? 23.864 9.789 -36.986 1.00 89.94 254 HIS A C 1
ATOM 2035 O O . HIS A 1 254 ? 22.873 9.583 -37.679 1.00 89.94 254 HIS A O 1
ATOM 2041 N N . ALA A 1 255 ? 24.935 8.987 -37.003 1.00 90.12 255 ALA A N 1
ATOM 2042 C CA . ALA A 1 255 ? 25.010 7.789 -37.833 1.00 90.12 255 ALA A CA 1
ATOM 2043 C C . ALA A 1 255 ? 23.855 6.828 -37.521 1.00 90.12 255 ALA A C 1
ATOM 2045 O O . ALA A 1 255 ? 23.220 6.310 -38.436 1.00 90.12 255 ALA A O 1
ATOM 2046 N N . LYS A 1 256 ? 23.524 6.662 -36.235 1.00 89.88 256 LYS A N 1
ATOM 2047 C CA . LYS A 1 256 ? 22.418 5.805 -35.813 1.00 89.88 256 LYS A CA 1
ATOM 2048 C C . LYS A 1 256 ? 21.055 6.340 -36.248 1.00 89.88 256 LYS A C 1
ATOM 2050 O O . LYS A 1 256 ? 20.245 5.581 -36.763 1.00 89.88 256 LYS A O 1
ATOM 2055 N N . TYR A 1 257 ? 20.796 7.638 -36.105 1.00 90.50 257 TYR A N 1
ATOM 2056 C CA . TYR A 1 257 ? 19.557 8.228 -36.614 1.00 90.50 257 TYR A CA 1
ATOM 2057 C C . TYR A 1 257 ? 19.466 8.186 -38.147 1.00 90.50 257 TYR A C 1
ATOM 2059 O O . TYR A 1 257 ? 18.366 8.046 -38.676 1.00 90.50 257 TYR A O 1
ATOM 2067 N N . LEU A 1 258 ? 20.597 8.261 -38.857 1.00 90.00 258 LEU A N 1
ATOM 2068 C CA . LEU A 1 258 ? 20.659 8.131 -40.315 1.00 90.00 258 LEU A CA 1
ATOM 2069 C C . LEU A 1 258 ? 20.296 6.710 -40.771 1.00 90.00 258 LEU A C 1
ATOM 2071 O O . LEU A 1 258 ? 19.540 6.553 -41.725 1.00 90.00 258 LEU A O 1
ATOM 2075 N N . GLU A 1 259 ? 20.753 5.673 -40.057 1.00 89.44 259 GLU A N 1
ATOM 2076 C CA . GLU A 1 259 ? 20.317 4.283 -40.295 1.00 89.44 259 GLU A CA 1
ATOM 2077 C C . GLU A 1 259 ? 18.788 4.135 -40.189 1.00 89.44 259 GLU A C 1
ATOM 2079 O O . GLU A 1 259 ? 18.184 3.337 -40.906 1.00 89.44 259 GLU A O 1
ATOM 2084 N N . LEU A 1 260 ? 18.159 4.926 -39.314 1.00 89.69 260 LEU A N 1
ATOM 2085 C CA . LEU A 1 260 ? 16.716 4.921 -39.066 1.00 89.69 260 LEU A CA 1
ATOM 2086 C C . LEU A 1 260 ? 15.934 5.909 -39.950 1.00 89.69 260 LEU A C 1
ATOM 2088 O O . LEU A 1 260 ? 14.702 5.897 -39.920 1.00 89.69 260 LEU A O 1
ATOM 2092 N N . GLU A 1 261 ? 16.603 6.737 -40.761 1.00 88.00 261 GLU A N 1
ATOM 2093 C CA . GLU A 1 261 ? 15.980 7.757 -41.619 1.00 88.00 261 GLU A CA 1
ATOM 2094 C C . GLU A 1 261 ? 14.846 7.209 -42.507 1.00 88.00 261 GLU A C 1
ATOM 2096 O O . GLU A 1 261 ? 13.796 7.860 -42.577 1.00 88.00 261 GLU A O 1
ATOM 2101 N N . PRO A 1 262 ? 14.956 6.013 -43.131 1.00 88.44 262 PRO A N 1
ATOM 2102 C CA . PRO A 1 262 ? 13.870 5.474 -43.950 1.00 88.44 262 PRO A CA 1
ATOM 2103 C C . PRO A 1 262 ? 12.553 5.315 -43.180 1.00 88.44 262 PRO A C 1
ATOM 2105 O O . PRO A 1 262 ? 11.485 5.340 -43.785 1.00 88.44 262 PRO A O 1
ATOM 2108 N N . LEU A 1 263 ? 12.622 5.183 -41.852 1.00 87.31 263 LEU A N 1
ATOM 2109 C CA . LEU A 1 263 ? 11.488 5.032 -40.940 1.00 87.31 263 LEU A CA 1
ATOM 2110 C C . LEU A 1 263 ? 11.107 6.351 -40.248 1.00 87.31 263 LEU A C 1
ATOM 2112 O O . LEU A 1 263 ? 10.182 6.396 -39.448 1.00 87.31 263 LEU A O 1
ATOM 2116 N N . ALA A 1 264 ? 11.741 7.474 -40.585 1.00 80.69 264 ALA A N 1
ATOM 2117 C CA . ALA A 1 264 ? 11.493 8.766 -39.943 1.00 80.69 264 ALA A CA 1
ATOM 2118 C C . ALA A 1 264 ? 10.063 9.314 -40.142 1.00 80.69 264 ALA A C 1
ATOM 2120 O O . ALA A 1 264 ? 9.674 10.297 -39.513 1.00 80.69 264 ALA A O 1
ATOM 2121 N N . TYR A 1 265 ? 9.267 8.721 -41.038 1.00 82.75 265 TYR A N 1
ATOM 2122 C CA . TYR A 1 265 ? 7.846 9.042 -41.187 1.00 82.75 265 TYR A CA 1
ATOM 2123 C C . TYR A 1 265 ? 6.956 8.376 -40.130 1.00 82.75 265 TYR A C 1
ATOM 2125 O O . TYR A 1 265 ? 5.844 8.857 -39.918 1.00 82.75 265 TYR A O 1
ATOM 2133 N N . THR A 1 266 ? 7.415 7.296 -39.487 1.00 85.38 266 THR A N 1
ATOM 2134 C CA . THR A 1 266 ? 6.648 6.581 -38.456 1.00 85.38 266 THR A CA 1
ATOM 2135 C C . THR A 1 266 ? 6.853 7.170 -37.069 1.00 85.38 266 THR A C 1
ATOM 2137 O O . THR A 1 266 ? 5.951 7.092 -36.243 1.00 85.38 266 THR A O 1
ATOM 2140 N N . ASP A 1 267 ? 8.023 7.756 -36.812 1.00 85.06 267 ASP A N 1
ATOM 2141 C CA . ASP A 1 267 ? 8.387 8.294 -35.504 1.00 85.06 267 ASP A CA 1
ATOM 2142 C C . ASP A 1 267 ? 9.145 9.622 -35.652 1.00 85.06 267 ASP A C 1
ATOM 2144 O O . ASP A 1 267 ? 10.217 9.683 -36.262 1.00 85.06 267 ASP A O 1
ATOM 2148 N N . SER A 1 268 ? 8.587 10.702 -35.093 1.00 88.00 268 SER A N 1
ATOM 2149 C CA . SER A 1 268 ? 9.177 12.043 -35.190 1.00 88.00 268 SER A CA 1
ATOM 2150 C C . SER A 1 268 ? 10.509 12.157 -34.453 1.00 88.00 268 SER A C 1
ATOM 2152 O O . SER A 1 268 ? 11.344 12.969 -34.853 1.00 88.00 268 SER A O 1
ATOM 2154 N N . ARG A 1 269 ? 10.758 11.301 -33.448 1.00 88.38 269 ARG A N 1
ATOM 2155 C CA . ARG A 1 269 ? 11.997 11.305 -32.657 1.00 88.38 269 ARG A CA 1
ATOM 2156 C C . ARG A 1 269 ? 13.237 11.114 -33.526 1.00 88.38 269 ARG A C 1
ATOM 2158 O O . ARG A 1 269 ? 14.285 11.662 -33.199 1.00 88.38 269 ARG A O 1
ATOM 2165 N N . ILE A 1 270 ? 13.114 10.396 -34.647 1.00 89.12 270 ILE A N 1
ATOM 2166 C CA . ILE A 1 270 ? 14.205 10.186 -35.610 1.00 89.12 270 ILE A CA 1
ATOM 2167 C C . ILE A 1 270 ? 14.550 11.497 -36.322 1.00 89.12 270 ILE A C 1
ATOM 2169 O O . ILE A 1 270 ? 15.719 11.864 -36.396 1.00 89.12 270 ILE A O 1
ATOM 2173 N N . ARG A 1 271 ? 13.544 12.236 -36.813 1.00 87.69 271 ARG A N 1
ATOM 2174 C CA . ARG A 1 271 ? 13.759 13.537 -37.473 1.00 87.69 271 ARG A CA 1
ATOM 2175 C C . ARG A 1 271 ? 14.331 14.559 -36.503 1.00 87.69 271 ARG A C 1
ATOM 2177 O O . ARG A 1 271 ? 15.273 15.269 -36.849 1.00 87.69 271 ARG A O 1
ATOM 2184 N N . ASP A 1 272 ? 13.785 14.598 -35.292 1.00 89.25 272 ASP A N 1
ATOM 2185 C CA . ASP A 1 272 ? 14.243 15.506 -34.247 1.00 89.25 272 ASP A CA 1
ATOM 2186 C C . ASP A 1 272 ? 15.685 15.171 -33.830 1.00 89.25 272 ASP A C 1
ATOM 2188 O O . ASP A 1 272 ? 16.507 16.071 -33.668 1.00 89.25 272 ASP A O 1
ATOM 2192 N N . GLY A 1 273 ? 16.016 13.880 -33.712 1.00 85.81 273 GLY A N 1
ATOM 2193 C CA . GLY A 1 273 ? 17.369 13.389 -33.449 1.00 85.81 273 GLY A CA 1
ATOM 2194 C C . GLY A 1 273 ? 18.359 13.727 -34.562 1.00 85.81 273 GLY A C 1
ATOM 2195 O O . GLY A 1 273 ? 19.434 14.259 -34.284 1.00 85.81 273 GLY A O 1
ATOM 2196 N N . LEU A 1 274 ? 17.989 13.520 -35.831 1.00 87.88 274 LEU A N 1
ATOM 2197 C CA . LEU A 1 274 ? 18.793 13.954 -36.979 1.00 87.88 274 LEU A CA 1
ATOM 2198 C C . LEU A 1 274 ? 19.074 15.453 -36.906 1.00 87.88 274 LEU A C 1
ATOM 2200 O O . LEU A 1 274 ? 20.233 15.846 -36.974 1.00 87.88 274 LEU A O 1
ATOM 2204 N N . ALA A 1 275 ? 18.044 16.277 -36.691 1.00 87.75 275 ALA A N 1
ATOM 2205 C CA . ALA A 1 275 ? 18.181 17.728 -36.613 1.00 87.75 275 ALA A CA 1
ATOM 2206 C C . ALA A 1 275 ? 19.099 18.186 -35.464 1.00 87.75 275 ALA A C 1
ATOM 2208 O O . ALA A 1 275 ? 19.895 19.103 -35.655 1.00 87.75 275 ALA A O 1
ATOM 2209 N N . ARG A 1 276 ? 19.027 17.543 -34.290 1.00 87.94 276 ARG A N 1
ATOM 2210 C CA . ARG A 1 276 ? 19.895 17.847 -33.134 1.00 87.94 276 ARG A CA 1
ATOM 2211 C C . ARG A 1 276 ? 21.344 17.413 -33.330 1.00 87.94 276 ARG A C 1
ATOM 2213 O O . ARG A 1 276 ? 22.254 18.063 -32.819 1.00 87.94 276 ARG A O 1
ATOM 2220 N N . THR A 1 277 ? 21.552 16.297 -34.022 1.00 87.94 277 THR A N 1
ATOM 2221 C CA . THR A 1 277 ? 22.878 15.698 -34.225 1.00 87.94 277 THR A CA 1
ATOM 2222 C C . THR A 1 277 ? 23.567 16.163 -35.498 1.00 87.94 277 THR A C 1
ATOM 2224 O O . THR A 1 277 ? 24.723 15.792 -35.707 1.00 87.94 277 THR A O 1
ATOM 2227 N N . LEU A 1 278 ? 22.891 16.972 -36.328 1.00 81.81 278 LEU A N 1
ATOM 2228 C CA . LEU A 1 278 ? 23.468 17.550 -37.535 1.00 81.81 278 LEU A CA 1
ATOM 2229 C C . LEU A 1 278 ? 24.838 18.152 -37.200 1.00 81.81 278 LEU A C 1
ATOM 2231 O O . LEU A 1 278 ? 24.934 19.010 -36.313 1.00 81.81 278 LEU A O 1
ATOM 2235 N N . PRO A 1 279 ? 25.907 17.732 -37.896 1.00 67.50 279 PRO A N 1
ATOM 2236 C CA . PRO A 1 279 ? 27.159 18.444 -37.805 1.00 67.50 279 PRO A CA 1
ATOM 2237 C C . PRO A 1 279 ? 26.883 19.854 -38.320 1.00 67.50 279 PRO A C 1
ATOM 2239 O O . PRO A 1 279 ? 26.602 20.050 -39.503 1.00 67.50 279 PRO A O 1
ATOM 2242 N N . HIS A 1 280 ? 26.929 20.850 -37.432 1.00 58.47 280 HIS A N 1
ATOM 2243 C CA . HIS A 1 280 ? 27.099 22.212 -37.909 1.00 58.47 280 HIS A CA 1
ATOM 2244 C C . HIS A 1 280 ? 28.352 22.186 -38.779 1.00 58.47 280 HIS A C 1
ATOM 2246 O O . HIS A 1 280 ? 29.361 21.633 -38.318 1.00 58.47 280 HIS A O 1
ATOM 2252 N N . PRO A 1 281 ? 28.293 22.702 -40.024 1.00 47.88 281 PRO A N 1
ATOM 2253 C CA . PRO A 1 281 ? 29.502 22.843 -40.804 1.00 47.88 281 PRO A CA 1
ATOM 2254 C C . PRO A 1 281 ? 30.475 23.555 -39.882 1.00 47.88 281 PRO A C 1
ATOM 2256 O O . PRO A 1 281 ? 30.129 24.589 -39.293 1.00 47.88 281 PRO A O 1
ATOM 2259 N N . ALA A 1 282 ? 31.644 22.944 -39.679 1.00 43.53 282 ALA A N 1
ATOM 2260 C CA . ALA A 1 282 ? 32.759 23.692 -39.154 1.00 43.53 282 ALA A CA 1
ATOM 2261 C C . ALA A 1 282 ? 32.733 24.999 -39.941 1.00 43.53 282 ALA A C 1
ATOM 2263 O O . ALA A 1 282 ? 32.629 24.983 -41.171 1.00 43.53 282 ALA A O 1
ATOM 2264 N N . THR A 1 283 ? 32.732 26.127 -39.246 1.00 42.38 283 THR A N 1
ATOM 2265 C CA . THR A 1 283 ? 33.307 27.323 -39.830 1.00 42.38 283 THR A CA 1
ATOM 2266 C C . THR A 1 283 ? 34.751 26.943 -40.139 1.00 42.38 283 THR A C 1
ATOM 2268 O O . THR A 1 283 ? 35.654 27.185 -39.346 1.00 42.38 283 THR A O 1
ATOM 2271 N N . GLU A 1 284 ? 34.948 26.236 -41.251 1.00 39.91 284 GLU A N 1
ATOM 2272 C CA . GLU A 1 284 ? 36.107 26.418 -42.077 1.00 39.91 284 GLU A CA 1
ATOM 2273 C C . GLU A 1 284 ? 36.117 27.924 -42.285 1.00 39.91 284 GLU A C 1
ATOM 2275 O O . GLU A 1 284 ? 35.252 28.503 -42.948 1.00 39.91 284 GLU A O 1
ATOM 2280 N N . GLU A 1 285 ? 37.070 28.569 -41.627 1.00 41.50 285 GLU A N 1
ATOM 2281 C CA . GLU A 1 285 ? 37.839 29.637 -42.235 1.00 41.50 285 GLU A CA 1
ATOM 2282 C C . GLU A 1 285 ? 38.292 29.144 -43.620 1.00 41.50 285 GLU A C 1
ATOM 2284 O O . GLU A 1 285 ? 39.445 28.799 -43.852 1.00 41.50 285 GLU A O 1
ATOM 2289 N N . ALA A 1 286 ? 37.351 29.038 -44.555 1.00 39.62 286 ALA A N 1
ATOM 2290 C CA . ALA A 1 286 ? 37.638 29.065 -45.959 1.00 39.62 286 ALA A CA 1
ATOM 2291 C C . ALA A 1 286 ? 38.039 30.515 -46.196 1.00 39.62 286 ALA A C 1
ATOM 2293 O O . ALA A 1 286 ? 37.188 31.383 -46.406 1.00 39.62 286 ALA A O 1
ATOM 2294 N N . GLU A 1 287 ? 39.342 30.779 -46.052 1.00 40.47 287 GLU A N 1
ATOM 2295 C CA . GLU A 1 287 ? 40.006 31.882 -46.728 1.00 40.47 287 GLU A CA 1
ATOM 2296 C C . GLU A 1 287 ? 39.401 31.959 -48.128 1.00 40.47 287 GLU A C 1
ATOM 2298 O O . GLU A 1 287 ? 39.625 31.099 -48.985 1.00 40.47 287 GLU A O 1
ATOM 2303 N N . ALA A 1 288 ? 38.552 32.965 -48.336 1.00 35.81 288 ALA A N 1
ATOM 2304 C CA . ALA A 1 288 ? 38.149 33.338 -49.670 1.00 35.81 288 ALA A CA 1
ATOM 2305 C C . A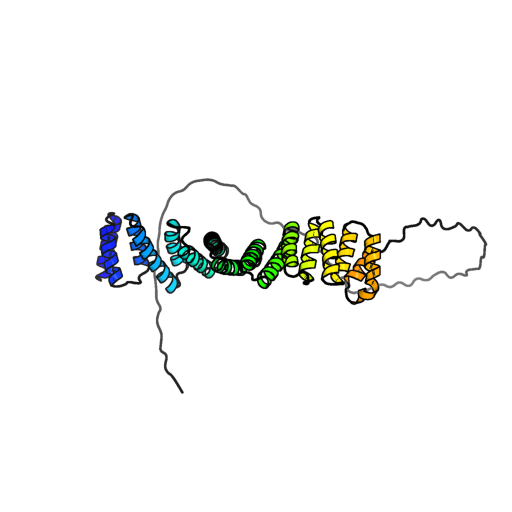LA A 1 288 ? 39.453 33.612 -50.430 1.00 35.81 288 ALA A C 1
ATOM 2307 O O . ALA A 1 288 ? 40.261 34.411 -49.948 1.00 35.81 288 ALA A O 1
ATOM 2308 N N . PRO A 1 289 ? 39.713 32.960 -51.576 1.00 37.50 289 PRO A N 1
ATOM 2309 C CA . PRO A 1 289 ? 40.888 33.300 -52.347 1.00 37.50 289 PRO A CA 1
ATOM 2310 C C . PRO A 1 289 ? 40.714 34.748 -52.801 1.00 37.50 289 PRO A C 1
ATOM 2312 O O . PRO A 1 289 ? 39.790 35.065 -53.553 1.00 37.50 289 PRO A O 1
ATOM 2315 N N . GLU A 1 290 ? 41.585 35.634 -52.319 1.00 44.28 290 GLU A N 1
ATOM 2316 C CA . GLU A 1 290 ? 41.728 36.965 -52.888 1.00 44.28 290 GLU A CA 1
ATOM 2317 C C . GLU A 1 290 ? 42.099 36.800 -54.364 1.00 44.28 290 GLU A C 1
ATOM 2319 O O . GLU A 1 290 ? 43.233 36.475 -54.718 1.00 44.28 290 GLU A O 1
ATOM 2324 N N . SER A 1 291 ? 41.129 37.001 -55.252 1.00 35.09 291 SER A N 1
ATOM 2325 C CA . SER A 1 291 ? 41.413 37.255 -56.656 1.00 35.09 291 SER A CA 1
ATOM 2326 C C . SER A 1 291 ? 41.449 38.769 -56.875 1.00 35.09 291 SER A C 1
ATOM 2328 O O . SER A 1 291 ? 40.441 39.436 -56.617 1.00 35.09 291 SER A O 1
ATOM 2330 N N . PRO A 1 292 ? 42.565 39.326 -57.369 1.00 51.59 292 PRO A N 1
ATOM 2331 C CA . PRO A 1 292 ? 42.643 40.725 -57.743 1.00 51.59 292 PRO A CA 1
ATOM 2332 C C . PRO A 1 292 ? 41.975 40.914 -59.109 1.00 51.59 292 PRO A C 1
ATOM 2334 O O . PRO A 1 292 ? 41.935 39.985 -59.911 1.00 51.59 292 PRO A O 1
ATOM 2337 N N . VAL A 1 293 ? 41.482 42.124 -59.373 1.00 35.50 293 VAL A N 1
ATOM 2338 C CA . VAL A 1 293 ? 41.632 42.892 -60.627 1.00 35.50 293 VAL A CA 1
ATOM 2339 C C . VAL A 1 293 ? 40.571 43.992 -60.627 1.00 35.50 293 VAL A C 1
ATOM 2341 O O . VAL A 1 293 ? 39.371 43.766 -60.757 1.00 35.50 293 VAL A O 1
ATOM 2344 N N . SER A 1 294 ? 41.062 45.216 -60.496 1.00 39.66 294 SER A N 1
ATOM 2345 C CA . SER A 1 294 ? 40.398 46.441 -60.908 1.00 39.66 294 SER A CA 1
ATOM 2346 C C . SER A 1 294 ? 40.198 46.447 -62.427 1.00 39.66 294 SER A C 1
ATOM 2348 O O . SER A 1 294 ? 41.145 46.249 -63.185 1.00 39.66 294 SER A O 1
ATOM 2350 N N . SER A 1 295 ? 38.984 46.750 -62.884 1.00 33.31 295 SER A N 1
ATOM 2351 C CA . SER A 1 295 ? 38.789 47.363 -64.199 1.00 33.31 295 SER A CA 1
ATOM 2352 C C . SER A 1 295 ? 37.584 48.297 -64.166 1.00 33.31 295 SER A C 1
ATOM 2354 O O . SER A 1 295 ? 36.485 47.926 -63.758 1.00 33.31 295 SER A O 1
ATOM 2356 N N . GLU A 1 296 ? 37.864 49.544 -64.524 1.00 39.50 296 GLU A N 1
ATOM 2357 C CA . GLU A 1 296 ? 36.930 50.641 -64.730 1.00 39.50 296 GLU A CA 1
ATOM 2358 C C . GLU A 1 296 ? 35.889 50.275 -65.787 1.00 39.50 296 GLU A C 1
ATOM 2360 O O . GLU A 1 296 ? 36.254 49.854 -66.879 1.00 39.50 296 GLU A O 1
ATOM 2365 N N . PHE A 1 297 ? 34.615 50.548 -65.513 1.00 32.03 297 PHE A N 1
ATOM 2366 C CA . PHE A 1 297 ? 33.660 50.923 -66.552 1.00 32.03 297 PHE A CA 1
ATOM 2367 C C . PHE A 1 297 ? 32.666 51.925 -65.963 1.00 32.03 297 PHE A C 1
ATOM 2369 O O . PHE A 1 297 ? 31.775 51.579 -65.190 1.00 32.03 297 PHE A O 1
ATOM 2376 N N . ALA A 1 298 ? 32.875 53.193 -66.309 1.00 38.38 298 ALA A N 1
ATOM 2377 C CA . ALA A 1 298 ? 31.938 54.281 -66.088 1.00 38.38 298 ALA A CA 1
ATOM 2378 C C . ALA A 1 298 ? 30.828 54.225 -67.145 1.00 38.38 298 ALA A C 1
ATOM 2380 O O . ALA A 1 298 ? 31.130 54.047 -68.326 1.00 38.38 298 ALA A O 1
ATOM 2381 N N . PHE A 1 299 ? 29.571 54.441 -66.746 1.00 30.03 299 PHE A N 1
ATOM 2382 C CA . PHE A 1 299 ? 28.575 55.024 -67.644 1.00 30.03 299 PHE A CA 1
ATOM 2383 C C . PHE A 1 299 ? 27.504 55.819 -66.877 1.00 30.03 299 PHE A C 1
ATOM 2385 O O . PHE A 1 299 ? 26.966 55.358 -65.874 1.00 30.03 299 PHE A O 1
ATOM 2392 N N . ASP A 1 300 ? 27.291 57.025 -67.402 1.00 31.58 300 ASP A N 1
ATOM 2393 C CA . ASP A 1 300 ? 26.521 58.211 -67.000 1.00 31.58 300 ASP A CA 1
ATOM 2394 C C . ASP A 1 300 ? 25.190 58.068 -66.234 1.00 31.58 300 ASP A C 1
ATOM 2396 O O . ASP A 1 300 ? 24.290 57.319 -66.616 1.00 31.58 300 ASP A O 1
ATOM 2400 N N . GLU A 1 301 ? 25.004 58.962 -65.252 1.00 39.19 301 GLU A N 1
ATOM 2401 C CA . GLU A 1 301 ? 23.686 59.453 -64.818 1.00 39.19 301 GLU A CA 1
ATOM 2402 C C . GLU A 1 301 ? 23.136 60.506 -65.799 1.00 39.19 301 GLU A C 1
ATOM 2404 O O . GLU A 1 301 ? 23.898 61.251 -66.421 1.00 39.19 301 GLU A O 1
ATOM 2409 N N . PRO A 1 302 ? 21.805 60.712 -65.811 1.00 42.50 302 PRO A N 1
ATOM 2410 C CA . PRO A 1 302 ? 21.371 62.095 -65.640 1.00 42.50 302 PRO A CA 1
ATOM 2411 C C . PRO A 1 302 ? 20.232 62.286 -64.625 1.00 42.50 302 PRO A C 1
ATOM 2413 O O . PRO A 1 302 ? 19.170 61.672 -64.688 1.00 42.50 302 PRO A O 1
ATOM 2416 N N . HIS A 1 303 ? 20.502 63.231 -63.724 1.00 36.91 303 HIS A N 1
ATOM 2417 C CA . HIS A 1 303 ? 19.644 64.174 -62.999 1.00 36.91 303 HIS A CA 1
ATOM 2418 C C . HIS A 1 303 ? 18.107 64.041 -63.044 1.00 36.91 303 HIS A C 1
ATOM 2420 O O . HIS A 1 303 ? 17.488 64.220 -64.088 1.00 36.91 303 HIS A O 1
ATOM 2426 N N . SER A 1 304 ? 17.490 64.101 -61.854 1.00 32.12 304 SER A N 1
ATOM 2427 C CA . SER A 1 304 ? 16.502 65.157 -61.557 1.00 32.12 304 SER A CA 1
ATOM 2428 C C . SER A 1 304 ? 16.277 65.334 -60.050 1.00 32.12 304 SER A C 1
ATOM 2430 O O . SER A 1 304 ? 15.893 64.400 -59.350 1.00 32.12 304 SER A O 1
ATOM 2432 N N . HIS A 1 305 ? 16.480 66.560 -59.566 1.00 33.84 305 HIS A N 1
ATOM 2433 C CA . HIS A 1 305 ? 16.129 67.005 -58.221 1.00 33.84 305 HIS A CA 1
ATOM 2434 C C . HIS A 1 305 ? 14.680 67.531 -58.157 1.00 33.84 305 HIS A C 1
ATOM 2436 O O . HIS A 1 305 ? 14.268 68.318 -59.005 1.00 33.84 305 HIS A O 1
ATOM 2442 N N . LEU A 1 306 ? 14.022 67.199 -57.036 1.00 34.44 306 LEU A N 1
ATOM 2443 C CA . LEU A 1 306 ? 13.010 67.965 -56.281 1.00 34.44 306 LEU A CA 1
ATOM 2444 C C . LEU A 1 306 ? 11.562 68.061 -56.809 1.00 34.44 306 LEU A C 1
ATOM 2446 O O . LEU A 1 306 ? 11.264 68.843 -57.707 1.00 34.44 306 LEU A O 1
ATOM 2450 N N . ARG A 1 307 ? 10.619 67.496 -56.033 1.00 29.36 307 ARG A N 1
ATOM 2451 C CA . ARG A 1 307 ? 9.714 68.304 -55.182 1.00 29.36 307 ARG A CA 1
ATOM 2452 C C . ARG A 1 307 ? 8.929 67.469 -54.163 1.00 29.36 307 ARG A C 1
ATOM 2454 O O . ARG A 1 307 ? 8.421 66.399 -54.470 1.00 29.36 307 ARG A O 1
ATOM 2461 N N . GLU A 1 308 ? 8.837 68.024 -52.958 1.00 38.12 308 GLU A N 1
ATOM 2462 C CA . GLU A 1 308 ? 8.067 67.562 -51.800 1.00 38.12 308 GLU A CA 1
ATOM 2463 C C . GLU A 1 308 ? 6.562 67.437 -52.077 1.00 38.12 308 GLU A C 1
ATOM 2465 O O . GLU A 1 308 ? 5.976 68.339 -52.674 1.00 38.12 308 GLU A O 1
ATOM 2470 N N . VAL A 1 309 ? 5.918 66.419 -51.492 1.00 31.64 309 VAL A N 1
ATOM 2471 C CA . VAL A 1 309 ? 4.519 66.494 -51.036 1.00 31.64 309 VAL A CA 1
ATOM 2472 C C . VAL A 1 309 ? 4.385 65.699 -49.727 1.00 31.64 309 VAL A C 1
ATOM 2474 O O . VAL A 1 309 ? 4.704 64.515 -49.671 1.00 31.64 309 VAL A O 1
ATOM 2477 N N . LYS A 1 310 ? 3.940 66.378 -48.661 1.00 39.91 310 LYS A N 1
ATOM 2478 C CA . LYS A 1 310 ? 3.602 65.809 -47.339 1.00 39.91 310 LYS A CA 1
ATOM 2479 C C . LYS A 1 310 ? 2.449 64.798 -47.440 1.00 39.91 310 LYS A C 1
ATOM 2481 O O . LYS A 1 310 ? 1.597 64.952 -48.313 1.00 39.91 310 LYS A O 1
ATOM 2486 N N . PRO A 1 311 ? 2.273 63.945 -46.417 1.00 36.06 311 PRO A N 1
ATOM 2487 C CA . PRO A 1 311 ? 0.924 63.867 -45.864 1.00 36.06 311 PRO A CA 1
ATOM 2488 C C . PRO A 1 311 ? 0.881 63.962 -44.338 1.00 36.06 311 PRO A C 1
ATOM 2490 O O . PRO A 1 311 ? 1.746 63.475 -43.613 1.00 36.06 311 PRO A O 1
ATOM 2493 N N . ALA A 1 312 ? -0.176 64.625 -43.880 1.00 28.17 312 ALA A N 1
ATOM 2494 C CA . ALA A 1 312 ? -0.653 64.636 -42.513 1.00 28.17 312 ALA A CA 1
ATOM 2495 C C . ALA A 1 312 ? -1.814 63.639 -42.376 1.00 28.17 312 ALA A C 1
ATOM 2497 O O . ALA A 1 312 ? -2.632 63.572 -43.290 1.00 28.17 312 ALA A O 1
ATOM 2498 N N . SER A 1 313 ? -1.880 62.998 -41.197 1.00 31.45 313 SER A N 1
ATOM 2499 C CA . SER A 1 313 ? -3.087 62.579 -40.447 1.00 31.45 313 SER A CA 1
ATOM 2500 C C . SER A 1 313 ? -4.008 61.535 -41.126 1.00 31.45 313 SER A C 1
ATOM 2502 O O . SER A 1 313 ? -4.324 61.665 -42.297 1.00 31.45 313 SER A O 1
ATOM 2504 N N . THR A 1 314 ? -4.531 60.481 -40.501 1.00 33.38 314 THR A N 1
ATOM 2505 C CA . THR A 1 314 ? -4.730 60.121 -39.091 1.00 33.38 314 THR A CA 1
ATOM 2506 C C . THR A 1 314 ? -5.163 58.642 -39.053 1.00 33.38 314 THR A C 1
ATOM 2508 O O . THR A 1 314 ? -5.818 58.204 -39.996 1.00 33.38 314 THR A O 1
ATOM 2511 N N . ASP A 1 315 ? -4.924 57.981 -37.908 1.00 29.56 315 ASP A N 1
ATOM 2512 C CA . ASP A 1 315 ? -5.810 56.976 -37.274 1.00 29.56 315 ASP A CA 1
ATOM 2513 C C . ASP A 1 315 ? -5.968 55.562 -37.910 1.00 29.56 315 ASP A C 1
ATOM 2515 O O . ASP A 1 315 ? -6.101 55.425 -39.116 1.00 29.56 315 ASP A O 1
ATOM 2519 N N . TRP A 1 316 ? -6.006 54.418 -37.203 1.00 28.02 316 TRP A N 1
ATOM 2520 C CA . TRP A 1 316 ? -6.267 54.064 -35.798 1.00 28.02 316 TRP A CA 1
ATOM 2521 C C . TRP A 1 316 ? -5.513 52.767 -35.402 1.00 28.02 316 TRP A C 1
ATOM 2523 O O . TRP A 1 316 ? -5.217 51.931 -36.250 1.00 28.02 316 TRP A O 1
ATOM 2533 N N . GLN A 1 317 ? -5.371 52.582 -34.079 1.00 30.80 317 GLN A N 1
ATOM 2534 C CA . GLN A 1 317 ? -5.150 51.341 -33.303 1.00 30.80 317 GLN A CA 1
ATOM 2535 C C . GLN A 1 317 ? -3.715 50.920 -32.928 1.00 30.80 317 GLN A C 1
ATOM 2537 O O . GLN A 1 317 ? -3.049 50.122 -33.581 1.00 30.80 317 GLN A O 1
ATOM 2542 N N . GLN A 1 318 ? -3.317 51.398 -31.741 1.00 33.56 318 GLN A N 1
ATOM 2543 C CA . GLN A 1 318 ? -2.364 50.761 -30.830 1.00 33.56 318 GLN A CA 1
ATOM 2544 C C . GLN A 1 318 ? -3.068 49.707 -29.961 1.00 33.56 318 GLN A C 1
ATOM 2546 O O . GLN A 1 318 ? -4.187 49.921 -29.495 1.00 33.56 318 GLN A O 1
ATOM 2551 N N . GLY A 1 319 ? -2.355 48.620 -29.671 1.00 29.73 319 GLY A N 1
ATOM 2552 C CA . GLY A 1 319 ? -2.724 47.611 -28.681 1.00 29.73 319 GLY A CA 1
ATOM 2553 C C . GLY A 1 319 ? -1.489 46.847 -28.211 1.00 29.73 319 GLY A C 1
ATOM 2554 O O . GLY A 1 319 ? -1.338 45.672 -28.517 1.00 29.73 319 GLY A O 1
ATOM 2555 N N . ALA A 1 320 ? -0.583 47.525 -27.504 1.00 31.80 320 ALA A N 1
ATOM 2556 C CA . ALA A 1 320 ? 0.539 46.904 -26.803 1.00 31.80 320 ALA A CA 1
ATOM 2557 C C . ALA A 1 320 ? 0.555 47.410 -25.355 1.00 31.80 320 ALA A C 1
ATOM 2559 O O . ALA A 1 320 ? 0.986 48.527 -25.084 1.00 31.80 320 ALA A O 1
ATOM 2560 N N . GLY A 1 321 ? 0.044 46.592 -24.434 1.00 32.41 321 GLY A N 1
ATOM 2561 C CA . GLY A 1 321 ? 0.138 46.814 -22.994 1.00 32.41 321 GLY A CA 1
ATOM 2562 C C . GLY A 1 321 ? 1.189 45.890 -22.387 1.00 32.41 321 GLY A C 1
ATOM 2563 O O . GLY A 1 321 ? 0.952 44.692 -22.255 1.00 32.41 321 GLY A O 1
ATOM 2564 N N . ARG A 1 322 ? 2.345 46.453 -22.017 1.00 31.78 322 ARG A N 1
ATOM 2565 C CA . ARG A 1 322 ? 3.243 45.900 -20.992 1.00 31.78 322 ARG A CA 1
ATOM 2566 C C . ARG A 1 322 ? 2.604 46.167 -19.627 1.00 31.78 322 ARG A C 1
ATOM 2568 O O . ARG A 1 322 ? 2.270 47.313 -19.344 1.00 31.78 322 ARG A O 1
ATOM 2575 N N . PHE A 1 323 ? 2.472 45.139 -18.795 1.00 29.84 323 PHE A N 1
ATOM 2576 C CA . PHE A 1 323 ? 2.162 45.286 -17.373 1.00 29.84 323 PHE A CA 1
ATOM 2577 C C . PHE A 1 323 ? 3.477 45.269 -16.587 1.00 29.84 323 PHE A C 1
ATOM 2579 O O . PHE A 1 323 ? 4.138 44.236 -16.506 1.00 29.84 323 PHE A O 1
ATOM 2586 N N . GLU A 1 324 ? 3.861 46.427 -16.055 1.00 32.12 324 GLU A N 1
ATOM 2587 C CA . GLU A 1 324 ? 4.829 46.561 -14.965 1.00 32.12 324 GLU A CA 1
ATOM 2588 C C . GLU A 1 324 ? 4.067 46.664 -13.640 1.00 32.12 324 GLU A C 1
ATOM 2590 O O . GLU A 1 324 ? 2.999 47.274 -13.559 1.00 32.12 324 GLU A O 1
ATOM 2595 N N . GLU A 1 325 ? 4.628 46.023 -12.616 1.00 35.38 325 GLU A N 1
ATOM 2596 C CA . GLU A 1 325 ? 4.149 45.999 -11.239 1.00 35.38 325 GLU A CA 1
ATOM 2597 C C . GLU A 1 325 ? 4.027 47.408 -10.645 1.00 35.38 325 GLU A C 1
ATOM 2599 O O . GLU A 1 325 ? 5.003 48.152 -10.550 1.00 35.38 325 GLU A O 1
ATOM 2604 N N . GLN A 1 326 ? 2.844 47.723 -10.119 1.00 31.05 326 GLN A N 1
ATOM 2605 C CA . GLN A 1 326 ? 2.677 48.737 -9.085 1.00 31.05 326 GLN A CA 1
ATOM 2606 C C . GLN A 1 326 ? 2.070 48.092 -7.841 1.00 31.05 326 GLN A C 1
ATOM 2608 O O . GLN A 1 326 ? 0.965 47.555 -7.856 1.00 31.05 326 GLN A O 1
ATOM 2613 N N . ARG A 1 327 ? 2.847 48.148 -6.755 1.00 32.81 327 ARG A N 1
ATOM 2614 C CA . ARG A 1 327 ? 2.373 48.017 -5.379 1.00 32.81 327 ARG A CA 1
ATOM 2615 C C . ARG A 1 327 ? 1.684 49.320 -4.988 1.00 32.81 327 ARG A C 1
ATOM 2617 O O . ARG A 1 327 ? 2.300 50.373 -5.135 1.00 32.81 327 ARG A O 1
ATOM 2624 N N . ASP A 1 328 ? 0.497 49.218 -4.401 1.00 33.69 328 ASP A N 1
ATOM 2625 C CA . ASP A 1 328 ? -0.126 50.308 -3.648 1.00 33.69 328 ASP A CA 1
ATOM 2626 C C . ASP A 1 328 ? -0.059 50.035 -2.128 1.00 33.69 328 ASP A C 1
ATOM 2628 O O . ASP A 1 328 ? -0.282 48.896 -1.701 1.00 33.69 328 ASP A O 1
ATOM 2632 N N . PRO A 1 329 ? 0.261 51.054 -1.302 1.00 46.34 329 PRO A N 1
ATOM 2633 C CA . PRO A 1 329 ? 0.261 51.003 0.159 1.00 46.34 329 PRO A CA 1
ATOM 2634 C C . PRO A 1 329 ? -1.049 51.553 0.755 1.00 46.34 329 PRO A C 1
ATOM 2636 O O . PRO A 1 329 ? -1.789 52.232 0.056 1.00 46.34 329 PRO A O 1
ATOM 2639 N N . LEU A 1 330 ? -1.276 51.281 2.051 1.00 33.00 330 LEU A N 1
ATOM 2640 C CA . LEU A 1 330 ? -2.184 51.893 3.058 1.00 33.00 330 LEU A CA 1
ATOM 2641 C C . LEU A 1 330 ? -2.784 50.729 3.895 1.00 33.00 330 LEU A C 1
ATOM 2643 O O . LEU A 1 330 ? -3.541 49.933 3.360 1.00 33.00 330 LEU A O 1
ATOM 2647 N N . PHE A 1 331 ? -2.515 50.512 5.186 1.00 35.66 331 PHE A N 1
ATOM 2648 C CA . PHE A 1 331 ? -2.114 51.415 6.263 1.00 35.66 331 PHE A CA 1
ATOM 2649 C C . PHE A 1 331 ? -1.374 50.655 7.385 1.00 35.66 331 PHE A C 1
ATOM 2651 O O . PHE A 1 331 ? -1.651 49.486 7.653 1.00 35.66 331 PHE A O 1
ATOM 2658 N N . ASP A 1 332 ? -0.459 51.376 8.032 1.00 33.19 332 ASP A N 1
ATOM 2659 C CA . ASP A 1 332 ? 0.414 51.002 9.148 1.00 33.19 332 ASP A CA 1
ATOM 2660 C C . ASP A 1 332 ? -0.290 50.557 10.441 1.00 33.19 332 ASP A C 1
ATOM 2662 O O . ASP A 1 332 ? -1.390 51.011 10.755 1.00 33.19 332 ASP A O 1
ATOM 2666 N N . GLY A 1 333 ? 0.465 49.849 11.296 1.00 31.61 333 GLY A N 1
ATOM 2667 C CA . GLY A 1 333 ? 0.441 50.194 12.722 1.00 31.61 333 GLY A CA 1
ATOM 2668 C C . GLY A 1 333 ? 0.635 49.079 13.748 1.00 31.61 333 GLY A C 1
ATOM 2669 O O . GLY A 1 333 ? -0.324 48.672 14.383 1.00 31.61 333 GLY A O 1
ATOM 2670 N N . GLN A 1 334 ? 1.906 48.766 14.022 1.00 31.66 334 GLN A N 1
ATOM 2671 C CA . GLN A 1 334 ? 2.465 48.305 15.307 1.00 31.66 334 GLN A CA 1
ATOM 2672 C C . GLN A 1 334 ? 2.209 46.861 15.768 1.00 31.66 334 GLN A C 1
ATOM 2674 O O . GLN A 1 334 ? 1.092 46.374 15.896 1.00 31.66 334 GLN A O 1
ATOM 2679 N N . GLY A 1 335 ? 3.323 46.188 16.068 1.00 30.19 335 GLY A N 1
ATOM 2680 C CA . GLY A 1 335 ? 3.356 44.832 16.592 1.00 30.19 335 GLY A CA 1
ATOM 2681 C C . GLY A 1 335 ? 3.535 44.749 18.102 1.00 30.19 335 GLY A C 1
ATOM 2682 O O . GLY A 1 335 ? 3.713 45.742 18.796 1.00 30.19 335 GLY A O 1
ATOM 2683 N N . SER A 1 336 ? 3.521 43.521 18.601 1.00 31.05 336 SER A N 1
ATOM 2684 C CA . SER A 1 336 ? 4.517 42.949 19.513 1.00 31.05 336 SER A CA 1
ATOM 2685 C C . SER A 1 336 ? 4.031 41.583 19.989 1.00 31.05 336 SER A C 1
ATOM 2687 O O . SER A 1 336 ? 2.842 41.284 20.072 1.00 31.05 336 SER A O 1
ATOM 2689 N N . SER A 1 337 ? 5.015 40.731 20.212 1.00 30.27 337 SER A N 1
ATOM 2690 C CA . SER A 1 337 ? 4.959 39.357 20.676 1.00 30.27 337 SER A CA 1
ATOM 2691 C C . SER A 1 337 ? 4.513 39.222 22.140 1.00 30.27 337 SER A C 1
ATOM 2693 O O . SER A 1 337 ? 4.860 40.056 22.965 1.00 30.27 337 SER A O 1
ATOM 2695 N N . THR A 1 338 ? 3.839 38.104 22.436 1.00 31.61 338 THR A N 1
ATOM 2696 C CA . THR A 1 338 ? 3.983 37.237 23.632 1.00 31.61 338 THR A CA 1
ATOM 2697 C C . THR A 1 338 ? 4.224 37.888 25.010 1.00 31.61 338 THR A C 1
ATOM 2699 O O . THR A 1 338 ? 5.309 38.400 25.250 1.00 31.61 338 THR A O 1
ATOM 2702 N N . THR A 1 339 ? 3.305 37.715 25.972 1.00 29.72 339 THR A N 1
ATOM 2703 C CA . THR A 1 339 ? 3.353 36.710 27.072 1.00 29.72 339 THR A CA 1
ATOM 2704 C C . THR A 1 339 ? 2.291 36.984 28.156 1.00 29.72 339 THR A C 1
ATOM 2706 O O . THR A 1 339 ? 2.047 38.132 28.501 1.00 29.72 339 THR A O 1
ATOM 2709 N N . SER A 1 340 ? 1.779 35.880 28.724 1.00 28.78 340 SER A N 1
ATOM 2710 C CA . SER A 1 340 ? 1.283 35.648 30.101 1.00 28.78 340 SER A CA 1
ATOM 2711 C C . SER A 1 340 ? -0.002 36.298 30.659 1.00 28.78 340 SER A C 1
ATOM 2713 O O . SER A 1 340 ? -0.218 37.499 30.587 1.00 28.78 340 SER A O 1
ATOM 2715 N N . ASP A 1 341 ? -0.717 35.419 31.378 1.00 28.17 341 ASP A N 1
ATOM 2716 C CA . ASP A 1 341 ? -1.601 35.605 32.541 1.00 28.17 341 ASP A CA 1
ATOM 2717 C C . ASP A 1 341 ? -3.128 35.804 32.392 1.00 28.17 341 ASP A C 1
ATOM 2719 O O . ASP A 1 341 ? -3.651 36.695 31.734 1.00 28.17 341 ASP A O 1
ATOM 2723 N N . SER A 1 342 ? -3.834 34.894 33.085 1.00 31.73 342 SER A N 1
ATOM 2724 C CA . SER A 1 342 ? -5.252 34.919 33.516 1.00 31.73 342 SER A CA 1
ATOM 2725 C C . SER A 1 342 ? -5.441 35.929 34.685 1.00 31.73 342 SER A C 1
ATOM 2727 O O . SER A 1 342 ? -4.439 36.548 35.038 1.00 31.73 342 SER A O 1
ATOM 2729 N N . PRO A 1 343 ? -6.588 36.066 35.419 1.00 50.59 343 PRO A N 1
ATOM 2730 C CA . PRO A 1 343 ? -7.911 35.397 35.383 1.00 50.59 343 PRO A CA 1
ATOM 2731 C C . PRO A 1 343 ? -9.135 36.357 35.602 1.00 50.59 343 PRO A C 1
ATOM 2733 O O . PRO A 1 343 ? -8.975 37.568 35.669 1.00 50.59 343 PRO A O 1
ATOM 2736 N N . PHE A 1 344 ? -10.340 35.780 35.815 1.00 30.02 344 PHE A N 1
ATOM 2737 C CA . PHE A 1 344 ? -11.629 36.394 36.252 1.00 30.02 344 PHE A CA 1
ATOM 2738 C C . PHE A 1 344 ? -12.350 37.294 35.223 1.00 30.02 344 PHE A C 1
ATOM 2740 O O . PHE A 1 344 ? -11.726 38.071 34.526 1.00 30.02 344 PHE A O 1
ATOM 2747 N N . GLY A 1 345 ? -13.677 37.304 35.061 1.00 28.42 345 GLY A N 1
ATOM 2748 C CA . GLY A 1 345 ? -14.811 36.677 35.743 1.00 28.42 345 GLY A CA 1
ATOM 2749 C C . GLY A 1 345 ? -16.119 37.353 35.269 1.00 28.42 345 GLY A C 1
ATOM 2750 O O . GLY A 1 345 ? -16.075 38.451 34.726 1.00 28.42 345 GLY A O 1
ATOM 2751 N N . GLY A 1 346 ? -17.272 36.715 35.514 1.00 28.86 346 GLY A N 1
ATOM 2752 C CA . GLY A 1 346 ? -18.615 37.327 35.431 1.00 28.86 346 GLY A CA 1
ATOM 2753 C C . GLY A 1 346 ? -19.345 37.109 34.097 1.00 28.86 346 GLY A C 1
ATOM 2754 O O . GLY A 1 346 ? -18.883 37.564 33.065 1.00 28.86 346 GLY A O 1
ATOM 2755 N N . MET A 1 347 ? -20.403 36.281 34.060 1.00 32.06 347 MET A N 1
ATOM 2756 C CA . MET A 1 347 ? -21.818 36.689 34.254 1.00 32.06 347 MET A CA 1
ATOM 2757 C C . MET A 1 347 ? -22.333 37.486 33.033 1.00 32.06 347 MET A C 1
ATOM 2759 O O . MET A 1 347 ? -21.727 38.471 32.656 1.00 32.06 347 MET A O 1
ATOM 2763 N N . THR A 1 348 ? -23.416 37.155 32.324 1.00 32.38 348 THR A N 1
ATOM 2764 C CA . THR A 1 348 ? -24.715 36.587 32.722 1.00 32.38 348 THR A CA 1
ATOM 2765 C C . THR A 1 348 ? -25.594 36.441 31.465 1.00 32.38 348 THR A C 1
ATOM 2767 O O . THR A 1 348 ? -25.491 37.285 30.587 1.00 32.38 348 THR A O 1
ATOM 2770 N N . SER A 1 349 ? -26.483 35.430 31.453 1.00 31.47 349 SER A N 1
ATOM 2771 C CA . SER A 1 349 ? -27.900 35.446 30.992 1.00 31.47 349 SER A CA 1
ATOM 2772 C C . SER A 1 349 ? -28.240 36.044 29.601 1.00 31.47 349 SER A C 1
ATOM 2774 O O . SER A 1 349 ? -27.888 37.172 29.313 1.00 31.47 349 SER A O 1
ATOM 2776 N N . GLN A 1 350 ? -29.031 35.442 28.710 1.00 33.06 350 GLN A N 1
ATOM 2777 C CA . GLN A 1 350 ? -30.419 34.994 28.878 1.00 33.06 350 GLN A CA 1
ATOM 2778 C C . GLN A 1 350 ? -30.836 34.177 27.634 1.00 33.06 350 GLN A C 1
ATOM 2780 O O . GLN A 1 350 ? -30.638 34.612 26.504 1.00 33.06 350 GLN A O 1
ATOM 2785 N N . SER A 1 351 ? -31.470 33.025 27.845 1.00 33.81 351 SER A N 1
ATOM 2786 C CA . SER A 1 351 ? -32.563 32.507 26.994 1.00 33.81 351 SER A CA 1
ATOM 2787 C C . SER A 1 351 ? -33.875 33.218 27.427 1.00 33.81 351 SER A C 1
ATOM 2789 O O . SER A 1 351 ? -33.852 33.758 28.540 1.00 33.81 351 SER A O 1
ATOM 2791 N N . PRO A 1 352 ? -35.027 33.194 26.700 1.00 49.16 352 PRO A N 1
ATOM 2792 C CA . PRO A 1 352 ? -35.610 31.955 26.142 1.00 49.16 352 PRO A CA 1
ATOM 2793 C C . PRO A 1 352 ? -36.529 32.048 24.879 1.00 49.16 352 PRO A C 1
ATOM 2795 O O . PRO A 1 352 ? -37.236 33.026 24.684 1.00 49.16 352 PRO A O 1
ATOM 2798 N N . SER A 1 353 ? -36.640 30.910 24.161 1.00 34.16 353 SER A N 1
ATOM 2799 C CA . SER A 1 353 ? -37.900 30.292 23.648 1.00 34.16 353 SER A CA 1
ATOM 2800 C C . SER A 1 353 ? -38.732 30.971 22.518 1.00 34.16 353 SER A C 1
ATOM 2802 O O . SER A 1 353 ? -38.598 32.166 22.299 1.00 34.16 353 SER A O 1
ATOM 2804 N N . PRO A 1 354 ? -39.754 30.303 21.914 1.00 50.62 354 PRO A N 1
ATOM 2805 C CA . PRO A 1 354 ? -39.878 28.894 21.472 1.00 50.62 354 PRO A CA 1
ATOM 2806 C C . PRO A 1 354 ? -40.693 28.700 20.142 1.00 50.62 354 PRO A C 1
ATOM 2808 O O . PRO A 1 354 ? -41.120 29.661 19.515 1.00 50.62 354 PRO A O 1
ATOM 2811 N N . LEU A 1 355 ? -41.004 27.425 19.825 1.00 30.84 355 LEU A N 1
ATOM 2812 C CA . LEU A 1 355 ? -42.120 26.889 18.999 1.00 30.84 355 LEU A CA 1
ATOM 2813 C C . LEU A 1 355 ? -41.975 26.901 17.463 1.00 30.84 355 LEU A C 1
ATOM 2815 O O . LEU A 1 355 ? -41.980 27.949 16.840 1.00 30.84 355 LEU A O 1
ATOM 2819 N N . PHE A 1 356 ? -41.955 25.713 16.841 1.00 32.72 356 PHE A N 1
ATOM 2820 C CA . PHE A 1 356 ? -43.095 25.165 16.080 1.00 32.72 356 PHE A CA 1
ATOM 2821 C C . PHE A 1 356 ? -42.758 23.777 15.486 1.00 32.72 356 PHE A C 1
ATOM 2823 O O . PHE A 1 356 ? -41.732 23.544 14.855 1.00 32.72 356 PHE A O 1
ATOM 2830 N N . SER A 1 357 ? -43.664 22.835 15.705 1.00 36.22 357 SER A N 1
ATOM 2831 C CA . SER A 1 357 ? -43.910 21.581 14.971 1.00 36.22 357 SER A CA 1
ATOM 2832 C C . SER A 1 357 ? -45.425 21.323 15.131 1.00 36.22 357 SER A C 1
ATOM 2834 O O . SER A 1 357 ? -46.023 22.005 15.974 1.00 36.22 357 SER A O 1
ATOM 2836 N N . PRO A 1 358 ? -46.086 20.349 14.472 1.00 48.97 358 PRO A N 1
ATOM 2837 C CA . PRO A 1 358 ? -45.620 19.366 13.483 1.00 48.97 358 PRO A CA 1
ATOM 2838 C C . PRO A 1 358 ? -46.568 19.228 12.261 1.00 48.97 358 PRO A C 1
ATOM 2840 O O . PRO A 1 358 ? -47.694 19.714 12.290 1.00 48.97 358 PRO A O 1
ATOM 2843 N N . SER A 1 359 ? -46.178 18.453 11.241 1.00 34.16 359 SER A N 1
ATOM 2844 C CA . SER A 1 359 ? -47.154 17.765 10.369 1.00 34.16 359 SER A CA 1
ATOM 2845 C C . SER A 1 359 ? -46.494 16.714 9.466 1.00 34.16 359 SER A C 1
ATOM 2847 O O . SER A 1 359 ? -45.747 17.051 8.553 1.00 34.16 359 SER A O 1
ATOM 2849 N N . ALA A 1 360 ? -46.810 15.441 9.726 1.00 41.62 360 ALA A N 1
ATOM 2850 C CA . ALA A 1 360 ? -46.848 14.362 8.731 1.00 41.62 360 ALA A CA 1
ATOM 2851 C C . ALA A 1 360 ? -48.231 14.383 8.034 1.00 41.62 360 ALA A C 1
ATOM 2853 O O . ALA A 1 360 ? -49.149 14.999 8.589 1.00 41.62 360 ALA A O 1
ATOM 2854 N N . PRO A 1 361 ? -48.429 13.721 6.872 1.00 52.88 361 PRO A N 1
ATOM 2855 C CA . PRO A 1 361 ? -48.862 12.315 6.938 1.00 52.88 361 PRO A CA 1
ATOM 2856 C C . PRO A 1 361 ? -48.450 11.387 5.761 1.00 52.88 361 PRO A C 1
ATOM 2858 O O . PRO A 1 361 ? -48.222 11.823 4.642 1.00 52.88 361 PRO A O 1
ATOM 2861 N N . ALA A 1 362 ? -48.432 10.087 6.092 1.00 37.12 362 ALA A N 1
ATOM 2862 C CA . ALA A 1 362 ? -48.959 8.901 5.387 1.00 37.12 362 ALA A CA 1
ATOM 2863 C C . ALA A 1 362 ? -48.627 8.567 3.907 1.00 37.12 362 ALA A C 1
ATOM 2865 O O . ALA A 1 362 ? -48.865 9.335 2.983 1.00 37.12 362 ALA A O 1
ATOM 2866 N N . ALA A 1 363 ? -48.225 7.299 3.720 1.00 41.91 363 ALA A N 1
ATOM 2867 C CA . ALA A 1 363 ? -48.310 6.500 2.487 1.00 41.91 363 ALA A CA 1
ATOM 2868 C C . ALA A 1 363 ? -49.774 6.241 2.049 1.00 41.91 363 ALA A C 1
ATOM 2870 O O . ALA A 1 363 ? -50.685 6.480 2.851 1.00 41.91 363 ALA A O 1
ATOM 2871 N N . PRO A 1 364 ? -50.019 5.702 0.830 1.00 56.34 364 PRO A N 1
ATOM 2872 C CA . PRO A 1 364 ? -50.318 4.256 0.761 1.00 56.34 364 PRO A CA 1
ATOM 2873 C C . PRO A 1 364 ? -49.962 3.507 -0.565 1.00 56.34 364 PRO A C 1
ATOM 2875 O O . PRO A 1 364 ? -49.815 4.107 -1.623 1.00 56.34 364 PRO A O 1
ATOM 2878 N N . THR A 1 365 ? -49.866 2.171 -0.434 1.00 48.47 365 THR A N 1
ATOM 2879 C CA . THR A 1 365 ? -50.309 1.052 -1.322 1.00 48.47 365 THR A CA 1
ATOM 2880 C C . THR A 1 365 ? -49.977 0.971 -2.825 1.00 48.47 365 THR A C 1
ATOM 2882 O O . THR A 1 365 ? -50.495 1.729 -3.633 1.00 48.47 365 THR A O 1
ATOM 2885 N N . GLU A 1 366 ? -49.217 -0.080 -3.164 1.00 48.66 366 GLU A N 1
ATOM 2886 C CA . GLU A 1 366 ? -49.583 -1.257 -3.994 1.00 48.66 366 GLU A CA 1
ATOM 2887 C C . GLU A 1 366 ? -50.460 -1.150 -5.276 1.00 48.66 366 GLU A C 1
ATOM 2889 O O . GLU A 1 366 ? -51.644 -0.827 -5.206 1.00 48.66 366 GLU A O 1
ATOM 2894 N N . PHE A 1 367 ? -49.863 -1.686 -6.366 1.00 37.19 367 PHE A N 1
ATOM 2895 C CA . PHE A 1 367 ? -50.406 -2.471 -7.509 1.00 37.19 367 PHE A CA 1
ATOM 2896 C C . PHE A 1 367 ? -51.180 -1.760 -8.644 1.00 37.19 367 PHE A C 1
ATOM 2898 O O . PHE A 1 367 ? -51.685 -0.656 -8.438 1.00 37.19 367 PHE A O 1
ATOM 2905 N N . PRO A 1 368 ? -51.277 -2.348 -9.869 1.00 66.31 368 PRO A N 1
ATOM 2906 C CA . PRO A 1 368 ? -51.082 -3.755 -10.290 1.00 66.31 368 PRO A CA 1
ATOM 2907 C C . PRO A 1 368 ? -49.764 -4.115 -10.991 1.00 66.31 368 PRO A C 1
ATOM 2909 O O . PRO A 1 368 ? -49.080 -3.208 -11.514 1.00 66.31 368 PRO A O 1
#

Radius of gyration: 39.88 Å; Cα contacts (8 Å, |Δi|>4): 360; chains: 1; bounding box: 94×84×113 Å

Secondary structure (DSSP, 8-state):
--HHHHHHHHHHHHHHTT-HHHHHHHHHHHHTT-TT-HHHHHHHHHHHHHTT-HHHHHHHHHHHHHHHHHTT-HHHHHHHHHHHHTT-TT-HHHHHHHHHHHHHHT-HHHHHHHHHHHHHHHHHTT-HHHHHHHHHHHHHH-TT-HHHHHHHHHHHHHTT-HHHHHHHHHHHHHHHHHTT-HHHHHHHHHHHHHH-TT-HHHHHHHHHHHHHHT-HHHHHHHHHHHHHHH---HHHHHHHHHHHHHTT-HHHHHHHHHHTGGGTTT-HHHHHHHHHH-------------------------------------------------------------------------------------------

pLDDT: mean 78.49, std 24.25, range [28.02, 97.5]

Nearest PDB structures (foldseek):
  8bbg-assembly1_D  TM=3.385E-01  e=3.125E-07  Homo sapiens
  8bbe-assembly1_D  TM=2.874E-01  e=3.877E-07  Homo sapiens
  4buj-assembly2_F  TM=3.378E-01  e=7.911E-06  Saccharomyces cerevisiae S288C
  2ho1-assembly1_A  TM=3.739E-01  e=3.895E-05  Pseudomonas aeruginosa PAO1
  2gw1-assembly1_B  TM=2.234E-01  e=4.628E-05  Saccharomyces cerevisiae

Sequence (368 aa):
MSEKYKVLRNAEKYVVTGKFAQAVKEYQKLLTQEPEEPTLLNTVGDLLLRQNNRDEAIGYFRKAADVYLRNGFLVKSIAVYKKIYQFNPSEPLVNENLADLYQRQGLIYEASRHLKILIHHHAETGNVDQASLYLQRLAQLSPNSPETQVELAEILEKRHDEGGAFEHYQAAAALYLQCDSPSQAYETAKKAIEIDPTDDRTVELYVSGGLKSGHKEDVRKTLKDLIETTGQRLPYEIFLAHILEEEGNRSGAHAKYLELEPLAYTDSRIRDGLARTLPHPATEEAEAPESPVSSEFAFDEPHSHLREVKPASTDWQQGAGRFEEQRDPLFDGQGSSTTSDSPFGGMTSQSPSPLFSPSAPAAPTEFP

Solvent-accessible surface area (backbone atoms only — not comparable to full-atom values): 21639 Å² total; per-residue (Å²): 130,61,70,67,60,54,42,50,54,52,20,51,53,24,51,78,70,66,39,36,74,61,17,42,55,39,50,50,61,47,35,76,76,44,75,78,45,35,68,58,31,39,50,43,15,57,40,28,46,77,68,72,38,53,71,63,16,47,57,29,27,51,55,15,21,52,44,26,44,77,72,67,37,52,72,60,15,49,56,36,49,51,60,50,35,75,76,46,75,84,41,58,72,59,31,51,52,47,19,54,50,26,46,76,71,64,40,50,71,62,13,46,53,29,37,52,54,45,26,52,55,24,51,76,70,65,38,54,70,61,18,44,54,40,36,53,52,42,31,70,77,41,72,88,37,35,66,49,26,40,56,43,14,59,48,27,48,77,68,71,34,56,70,63,16,31,56,25,17,40,51,17,15,54,43,23,52,75,69,73,34,24,58,61,6,21,57,33,11,47,58,21,37,75,73,48,75,82,44,67,66,42,51,49,43,24,46,55,11,18,59,72,54,66,42,48,68,60,44,51,52,52,49,52,55,45,33,72,74,78,40,91,46,69,71,54,57,52,50,52,24,51,53,29,45,78,71,65,40,34,68,62,16,27,54,47,27,56,74,44,46,90,52,31,86,82,39,64,67,38,49,53,45,35,67,72,32,52,76,69,75,72,81,66,83,67,74,73,80,87,73,88,80,91,77,93,82,88,82,83,85,81,87,85,86,88,83,92,80,86,86,79,88,79,91,85,85,88,88,83,84,84,88,75,94,77,89,83,91,88,83,88,84,86,86,84,80,88,84,88,84,86,83,88,82,81,89,78,91,81,85,82,89,84,90,89,82,86,84,85,82,84,86,84,83,88,86,135

Mean predicted aligned error: 15.62 Å